Protein 4QPL (pdb70)

Foldseek 3Di:
DVAADAAPQPRHRAFQWFQFPVGDIHHLLQVQLVVVVPFAPPPPRHHGDPCCLVPTHTPDPVVQVCVLQPPPFKFKWKDDDVFTATETPVVRVVVCVCVVVVHQWDWDDTSNFIWIQGNVQQWIAGPVDRPRIIGMDMGTSPDDGQGYSSDGD/DVVQVVLLVVLQVVCVVPPAPQKDKDADPPDSQKMKMWGQQDPPFLLHRFIWIKIWGDDPPPPVAAIQMFTPWDFQAQQADPRRHGNDVCNDPVPDNVDGPRNVVVVVSVCSRPPDLVRGPPVVLSVCVVPPVVVSSVVRNVSRVVTGD/DVPADAAPQVRHGAFQWFQFPVGDIHHLLQCQLCVVVPAAPPPPRHHGDPCCNLPTHTPDVVVQVVQLCPPVWKFKWKDDVPFIATETPVVGVVVVVCVVVPHQWDWDDTSNFIKIQGPVQQWIDGPPDDDDTIHMDMGTSPDDGQGYSSDGD/DCVVQVVQNVLLVVLQVVCCVPPPPQKDKDADPPDSQKMKMWGAQDPPFLLHRFIWIKIWGHDSNPPVAAIQIFTPWDFQAQQADPRRHGNDVCNHDVPDNVDGPRVVVVVVSVCSRPPDLVRGPPVVLSVCCVVPVVVSSVVRNVSRVVTGD

Structure (mmCIF, N/CA/C/O backbone):
data_4QPL
#
_entry.id   4QPL
#
_cell.length_a   133.665
_cell.length_b   61.688
_cell.length_c   94.346
_cell.angle_alpha   90.000
_cell.angle_beta   90.000
_cell.angle_gamma   90.000
#
_symmetry.space_group_name_H-M   'P 21 21 2'
#
loop_
_entity.id
_entity.type
_entity.pdbx_description
1 polymer 'E3 ubiquitin-protein ligase RNF146'
2 polymer 'Ubiquitin-conjugating enzyme E2 D1'
3 non-polymer "2'-O-(5-O-phosphono-alpha-D-ribofuranosyl)adenosine 5'-(dihydrogen phosphate)"
4 non-polymer 'ZINC ION'
5 water water
#
loop_
_atom_site.group_PDB
_atom_site.id
_atom_site.type_symbol
_atom_site.label_atom_id
_atom_site.label_alt_id
_atom_site.label_comp_id
_atom_site.label_asym_id
_atom_site.label_entity_id
_atom_site.label_seq_id
_atom_site.pdbx_PDB_ins_code
_atom_site.Cartn_x
_atom_site.Cartn_y
_atom_site.Cartn_z
_atom_site.occupancy
_atom_site.B_iso_or_equiv
_atom_site.auth_seq_id
_atom_site.auth_comp_id
_atom_site.auth_asym_id
_atom_site.auth_atom_id
_atom_site.pdbx_PDB_model_num
ATOM 1 N N . SER A 1 2 ? 42.012 38.738 24.655 1.00 66.36 30 SER A N 1
ATOM 2 C CA . SER A 1 2 ? 41.187 38.117 25.744 1.00 65.32 30 SER A CA 1
ATOM 3 C C . SER A 1 2 ? 41.846 38.201 27.132 1.00 66.60 30 SER A C 1
ATOM 4 O O . SER A 1 2 ? 42.952 37.694 27.327 1.00 62.25 30 SER A O 1
ATOM 7 N N . LEU A 1 3 ? 41.155 38.838 28.083 1.00 69.27 31 LEU A N 1
ATOM 8 C CA . LEU A 1 3 ? 41.587 38.889 29.490 1.00 69.09 31 LEU A CA 1
ATOM 9 C C . LEU A 1 3 ? 41.589 37.500 30.133 1.00 69.62 31 LEU A C 1
ATOM 10 O O . LEU A 1 3 ? 42.353 37.251 31.072 1.00 69.64 31 LEU A O 1
ATOM 15 N N . THR A 1 4 ? 40.729 36.606 29.638 1.00 64.38 32 THR A N 1
ATOM 16 C CA . THR A 1 4 ? 40.625 35.255 30.179 1.00 60.70 32 THR A CA 1
ATOM 17 C C . THR A 1 4 ? 41.572 34.313 29.435 1.00 56.48 32 THR A C 1
ATOM 18 O O . THR A 1 4 ? 41.997 34.604 28.320 1.00 56.35 32 THR A O 1
ATOM 22 N N . VAL A 1 5 ? 41.900 33.192 30.064 1.00 49.32 33 VAL A N 1
ATOM 23 C CA . VAL A 1 5 ? 42.733 32.157 29.436 1.00 50.20 33 VAL A CA 1
ATOM 24 C C . VAL A 1 5 ? 41.888 31.399 28.399 1.00 47.62 33 VAL A C 1
ATOM 25 O O . VAL A 1 5 ? 40.742 31.038 28.688 1.00 44.33 33 VAL A O 1
ATOM 29 N N . PRO A 1 6 ? 42.435 31.168 27.190 1.00 48.30 34 PRO A N 1
ATOM 30 C CA . PRO A 1 6 ? 41.626 30.526 26.150 1.00 50.63 34 PRO A CA 1
ATOM 31 C C . PRO A 1 6 ? 41.196 29.107 26.520 1.00 47.16 34 PRO A C 1
ATOM 32 O O . PRO A 1 6 ? 41.869 28.422 27.300 1.00 38.53 34 PRO A O 1
ATOM 36 N N . GLU A 1 7 ? 40.063 28.699 25.966 1.00 43.35 35 GLU A N 1
ATOM 37 C CA . GLU A 1 7 ? 39.530 27.366 26.188 1.00 41.23 35 GLU A CA 1
ATOM 38 C C . GLU A 1 7 ? 40.187 26.430 25.189 1.00 35.66 35 GLU A C 1
ATOM 39 O O . GLU A 1 7 ? 40.408 26.807 24.039 1.00 35.03 35 GLU A O 1
ATOM 45 N N . CYS A 1 8 ? 40.493 25.216 25.632 1.00 31.28 36 CYS A N 1
ATOM 46 C CA . CYS A 1 8 ? 41.101 24.190 24.782 1.00 30.62 36 CYS A CA 1
ATOM 47 C C . CYS A 1 8 ? 40.021 23.392 24.039 1.00 28.06 36 CYS A C 1
ATOM 48 O O . CYS A 1 8 ? 39.112 22.825 24.672 1.00 29.62 36 CYS A O 1
ATOM 51 N N . ALA A 1 9 ? 40.141 23.303 22.715 1.00 27.08 37 ALA A N 1
ATOM 52 C CA . ALA A 1 9 ? 39.133 22.601 21.898 1.00 27.21 37 ALA A CA 1
ATOM 53 C C . ALA A 1 9 ? 39.230 21.072 22.002 1.00 26.12 37 ALA A C 1
ATOM 54 O O . ALA A 1 9 ? 38.327 20.372 21.553 1.00 27.31 37 ALA A O 1
ATOM 56 N N . ILE A 1 10 ? 40.311 20.555 22.572 1.00 24.93 38 ILE A N 1
ATOM 57 C CA . ILE A 1 10 ? 40.413 19.121 22.807 1.00 25.15 38 ILE A CA 1
ATOM 58 C C . ILE A 1 10 ? 39.619 18.717 24.054 1.00 26.16 38 ILE A C 1
ATOM 59 O O . ILE A 1 10 ? 38.672 17.921 23.955 1.00 26.65 38 ILE A O 1
ATOM 64 N N . CYS A 1 11 ? 39.978 19.262 25.222 1.00 27.58 39 CYS A N 1
ATOM 65 C CA . CYS A 1 11 ? 39.369 18.818 26.486 1.00 28.76 39 CYS A CA 1
ATOM 66 C C . CYS A 1 11 ? 38.144 19.647 26.909 1.00 28.00 39 CYS A C 1
ATOM 67 O O . CYS A 1 11 ? 37.431 19.258 27.808 1.00 30.28 39 CYS A O 1
ATOM 70 N N . LEU A 1 12 ? 37.928 20.790 26.261 1.00 27.97 40 LEU A N 1
ATOM 71 C CA . LEU A 1 12 ? 36.850 21.742 26.550 1.00 29.63 40 LEU A CA 1
ATOM 72 C C . LEU A 1 12 ? 37.004 22.480 27.880 1.00 31.48 40 LEU A C 1
ATOM 73 O O . LEU A 1 12 ? 36.048 23.079 28.368 1.00 33.89 40 LEU A O 1
ATOM 78 N N . GLN A 1 13 ? 38.200 22.471 28.449 1.00 32.13 41 GLN A N 1
ATOM 79 C CA . GLN A 1 13 ? 38.454 23.201 29.685 1.00 34.45 41 GLN A CA 1
ATOM 80 C C . GLN A 1 13 ? 39.301 24.426 29.371 1.00 35.28 41 GLN A C 1
ATOM 81 O O . GLN A 1 13 ? 39.792 24.599 28.250 1.00 33.64 41 GLN A O 1
ATOM 87 N N . THR A 1 14 ? 39.449 25.295 30.362 1.00 35.45 42 THR A N 1
ATOM 88 C CA . THR A 1 14 ? 40.415 26.375 30.272 1.00 37.65 42 THR A CA 1
ATOM 89 C C . THR A 1 14 ? 41.797 25.751 30.052 1.00 33.82 42 THR A C 1
ATOM 90 O O . THR A 1 14 ? 42.142 24.759 30.705 1.00 31.60 42 THR A O 1
ATOM 94 N N . CYS A 1 15 ? 42.558 26.275 29.087 1.00 32.35 43 CYS A N 1
ATOM 95 C CA . CYS A 1 15 ? 43.886 25.737 28.799 1.00 32.05 43 CYS A CA 1
ATOM 96 C C . CYS A 1 15 ? 44.788 25.788 30.027 1.00 32.08 43 CYS A C 1
ATOM 97 O O . CYS A 1 15 ? 44.814 26.789 30.743 1.00 32.13 43 CYS A O 1
ATOM 100 N N . VAL A 1 16 ? 45.501 24.698 30.272 1.00 30.20 44 VAL A N 1
ATOM 101 C CA . VAL A 1 16 ? 46.570 24.668 31.271 1.00 34.39 44 VAL A CA 1
ATOM 102 C C . VAL A 1 16 ? 47.873 24.510 30.511 1.00 33.35 44 VAL A C 1
ATOM 103 O O . VAL A 1 16 ? 48.006 23.582 29.698 1.00 32.10 44 VAL A O 1
ATOM 107 N N . HIS A 1 17 ? 48.819 25.415 30.782 1.00 32.40 45 HIS A N 1
ATOM 108 C CA . HIS A 1 17 ? 50.058 25.552 30.002 1.00 35.40 45 HIS A CA 1
ATOM 109 C C . HIS A 1 17 ? 49.728 25.575 28.529 1.00 32.64 45 HIS A C 1
ATOM 110 O O . HIS A 1 17 ? 50.090 24.650 27.794 1.00 33.08 45 HIS A O 1
ATOM 117 N N . PRO A 1 18 ? 48.983 26.612 28.109 1.00 32.50 46 PRO A N 1
ATOM 118 C CA . PRO A 1 18 ? 48.587 26.717 26.723 1.00 32.36 46 PRO A CA 1
ATOM 119 C C . PRO A 1 18 ? 49.804 26.861 25.832 1.00 34.79 46 PRO A C 1
ATOM 120 O O . PRO A 1 18 ? 50.700 27.681 26.109 1.00 35.80 46 PRO A O 1
ATOM 124 N N . VAL A 1 19 ? 49.814 26.094 24.754 1.00 33.07 47 VAL A N 1
ATOM 125 C CA . VAL A 1 19 ? 50.857 26.186 23.755 1.00 34.96 47 VAL A CA 1
ATOM 126 C C . VAL A 1 19 ? 50.247 26.559 22.420 1.00 35.82 47 VAL A C 1
ATOM 127 O O . VAL A 1 19 ? 49.091 26.227 22.129 1.00 35.20 47 VAL A O 1
ATOM 131 N N . SER A 1 20 ? 51.029 27.288 21.633 1.00 38.84 48 SER A N 1
ATOM 132 C CA . SER A 1 20 ? 50.588 27.829 20.369 1.00 38.88 48 SER A CA 1
ATOM 133 C C . SER A 1 20 ? 51.273 27.057 19.247 1.00 37.54 48 SER A C 1
ATOM 134 O O . SER A 1 20 ? 52.485 26.917 19.237 1.00 38.38 48 SER A O 1
ATOM 137 N N . LEU A 1 21 ? 50.478 26.486 18.346 1.00 38.64 49 LEU A N 1
ATOM 138 C CA . LEU A 1 21 ? 51.016 25.771 17.195 1.00 38.61 49 LEU A CA 1
ATOM 139 C C . LEU A 1 21 ? 51.373 26.802 16.128 1.00 41.11 49 LEU A C 1
ATOM 140 O O . LEU A 1 21 ? 50.940 27.952 16.232 1.00 39.28 49 LEU A O 1
ATOM 145 N N . PRO A 1 22 ? 52.149 26.405 15.095 1.00 43.17 50 PRO A N 1
ATOM 146 C CA . PRO A 1 22 ? 52.475 27.320 13.986 1.00 44.43 50 PRO A CA 1
ATOM 147 C C . PRO A 1 22 ? 51.246 27.936 13.312 1.00 43.10 50 PRO A C 1
ATOM 148 O O . PRO A 1 22 ? 51.282 29.092 12.883 1.00 41.70 50 PRO A O 1
ATOM 152 N N . CYS A 1 23 ? 50.170 27.164 13.227 1.00 37.35 51 CYS A N 1
ATOM 153 C CA . CYS A 1 23 ? 48.896 27.648 12.697 1.00 38.38 51 CYS A CA 1
ATOM 154 C C . CYS A 1 23 ? 48.169 28.607 13.649 1.00 38.95 51 CYS A C 1
ATOM 155 O O . CYS A 1 23 ? 47.125 29.169 13.281 1.00 37.66 51 CYS A O 1
ATOM 158 N N . LYS A 1 24 ? 48.695 28.726 14.873 1.00 39.02 52 LYS A N 1
ATOM 159 C CA . LYS A 1 24 ? 48.261 29.683 15.896 1.00 41.99 52 LYS A CA 1
ATOM 160 C C . LYS A 1 24 ? 47.054 29.224 16.703 1.00 37.94 52 LYS A C 1
ATOM 161 O O . LYS A 1 24 ? 46.487 29.990 17.496 1.00 37.92 52 LYS A O 1
ATOM 167 N N . HIS A 1 25 ? 46.678 27.963 16.547 1.00 34.15 53 HIS A N 1
ATOM 168 C CA . HIS A 1 25 ? 45.716 27.385 17.446 1.00 32.77 53 HIS A CA 1
ATOM 169 C C . HIS A 1 25 ? 46.380 27.070 18.756 1.00 30.45 53 HIS A C 1
ATOM 170 O O . HIS A 1 25 ? 47.569 26.764 18.800 1.00 29.52 53 HIS A O 1
ATOM 177 N N . VAL A 1 26 ? 45.595 27.177 19.822 1.00 30.27 54 VAL A N 1
ATOM 178 C CA . VAL A 1 26 ? 46.103 27.007 21.166 1.00 30.43 54 VAL A CA 1
ATOM 179 C C . VAL A 1 26 ? 45.423 25.815 21.848 1.00 29.71 54 VAL A C 1
ATOM 180 O O . VAL A 1 26 ? 44.194 25.654 21.767 1.00 31.84 54 VAL A O 1
ATOM 184 N N . PHE A 1 27 ? 46.220 25.005 22.532 1.00 28.37 55 PHE A N 1
ATOM 185 C CA . PHE A 1 27 ? 45.703 23.877 23.335 1.00 28.34 55 PHE A CA 1
ATOM 186 C C . PHE A 1 27 ? 46.511 23.716 24.619 1.00 27.81 55 PHE A C 1
ATOM 187 O O . PHE A 1 27 ? 47.638 24.193 24.696 1.00 27.69 55 PHE A O 1
ATOM 195 N N . CYS A 1 28 ? 45.977 22.987 25.604 1.00 27.43 56 CYS A N 1
ATOM 196 C CA . CYS A 1 28 ? 46.805 22.560 26.746 1.00 28.69 56 CYS A CA 1
ATOM 197 C C . CYS A 1 28 ? 48.045 21.827 26.186 1.00 27.52 56 CYS A C 1
ATOM 198 O O . CYS A 1 28 ? 47.951 21.093 25.176 1.00 27.92 56 CYS A O 1
ATOM 201 N N . TYR A 1 29 ? 49.199 22.022 26.812 1.00 26.80 57 TYR A N 1
ATOM 202 C CA . TYR A 1 29 ? 50.387 21.256 26.449 1.00 26.70 57 TYR A CA 1
ATOM 203 C C . TYR A 1 29 ? 50.113 19.731 26.543 1.00 25.51 57 TYR A C 1
ATOM 204 O O . TYR A 1 29 ? 50.470 18.969 25.643 1.00 25.49 57 TYR A O 1
ATOM 213 N N . LEU A 1 30 ? 49.505 19.303 27.641 1.00 24.97 58 LEU A N 1
ATOM 214 C CA . LEU A 1 30 ? 49.280 17.867 27.880 1.00 25.86 58 LEU A CA 1
ATOM 215 C C . LEU A 1 30 ? 48.213 17.239 26.973 1.00 24.50 58 LEU A C 1
ATOM 216 O O . LEU A 1 30 ? 48.223 16.031 26.753 1.00 26.86 58 LEU A O 1
ATOM 221 N N . CYS A 1 31 ? 47.269 18.041 26.485 1.00 24.80 59 CYS A N 1
ATOM 222 C CA . CYS A 1 31 ? 46.327 17.580 25.469 1.00 24.63 59 CYS A CA 1
ATOM 223 C C . CYS A 1 31 ? 47.037 17.394 24.114 1.00 24.74 59 CYS A C 1
ATOM 224 O O . CYS A 1 31 ? 46.809 16.416 23.426 1.00 25.44 59 CYS A O 1
ATOM 227 N N . VAL A 1 32 ? 47.924 18.309 23.760 1.00 24.53 60 VAL A N 1
ATOM 228 C CA . VAL A 1 32 ? 48.780 18.126 22.580 1.00 27.38 60 VAL A CA 1
ATOM 229 C C . VAL A 1 32 ? 49.666 16.874 22.719 1.00 27.20 60 VAL A C 1
ATOM 230 O O . VAL A 1 32 ? 49.760 16.081 21.804 1.00 27.63 60 VAL A O 1
ATOM 234 N N . LYS A 1 33 ? 50.281 16.691 23.882 1.00 27.87 61 LYS A N 1
ATOM 235 C CA . LYS A 1 33 ? 51.104 15.515 24.135 1.00 27.72 61 LYS A CA 1
ATOM 236 C C . LYS A 1 33 ? 50.298 14.209 24.044 1.00 27.97 61 LYS A C 1
ATOM 237 O O . LYS A 1 33 ? 50.750 13.219 23.463 1.00 28.99 61 LYS A O 1
ATOM 243 N N . GLY A 1 34 ? 49.112 14.202 24.632 1.00 27.31 62 GLY A N 1
ATOM 244 C CA . GLY A 1 34 ? 48.244 13.050 24.573 1.00 28.93 62 GLY A CA 1
ATOM 245 C C . GLY A 1 34 ? 47.782 12.714 23.172 1.00 30.12 62 GLY A C 1
ATOM 246 O O . GLY A 1 34 ? 47.703 11.533 22.807 1.00 31.38 62 GLY A O 1
ATOM 247 N N . ALA A 1 35 ? 47.475 13.740 22.382 1.00 29.52 63 ALA A N 1
ATOM 248 C CA . ALA A 1 35 ? 47.091 13.523 20.984 1.00 32.38 63 ALA A CA 1
ATOM 249 C C . ALA A 1 35 ? 48.270 13.075 20.093 1.00 33.92 63 ALA A C 1
ATOM 250 O O . ALA A 1 35 ? 48.059 12.523 19.010 1.00 36.58 63 ALA A O 1
ATOM 252 N N . SER A 1 36 ? 49.496 13.331 20.538 1.00 33.16 64 SER A N 1
ATOM 253 C CA . SER A 1 36 ? 50.676 12.931 19.787 1.00 34.70 64 SER A CA 1
ATOM 254 C C . SER A 1 36 ? 50.838 11.419 19.766 1.00 37.59 64 SER A C 1
ATOM 255 O O . SER A 1 36 ? 51.402 10.892 18.822 1.00 37.55 64 SER A O 1
ATOM 258 N N . TRP A 1 37 ? 50.342 10.722 20.784 1.00 38.08 65 TRP A N 1
ATOM 259 C CA . TRP A 1 37 ? 50.454 9.265 20.804 1.00 45.45 65 TRP A CA 1
ATOM 260 C C . TRP A 1 37 ? 49.670 8.679 19.630 1.00 45.70 65 TRP A C 1
ATOM 261 O O . TRP A 1 37 ? 50.036 7.645 19.102 1.00 46.30 65 TRP A O 1
ATOM 272 N N . LEU A 1 38 ? 48.606 9.364 19.213 1.00 45.65 66 LEU A N 1
ATOM 273 C CA . LEU A 1 38 ? 47.785 8.928 18.086 1.00 47.03 66 LEU A CA 1
ATOM 274 C C . LEU A 1 38 ? 48.251 9.518 16.760 1.00 46.27 66 LEU A C 1
ATOM 275 O O . LEU A 1 38 ? 47.664 9.231 15.722 1.00 48.90 66 LEU A O 1
ATOM 280 N N . GLY A 1 39 ? 49.281 10.359 16.793 1.00 45.01 67 GLY A N 1
ATOM 281 C CA . GLY A 1 39 ? 49.895 10.887 15.574 1.00 44.98 67 GLY A CA 1
ATOM 282 C C . GLY A 1 39 ? 49.100 12.016 14.952 1.00 42.97 67 GLY A C 1
ATOM 283 O O . GLY A 1 39 ? 49.120 12.194 13.746 1.00 41.16 67 GLY A O 1
ATOM 284 N N . LYS A 1 40 ? 48.411 12.788 15.782 1.00 39.52 68 LYS A N 1
ATOM 285 C CA . LYS A 1 40 ? 47.464 13.779 15.295 1.00 40.63 68 LYS A CA 1
ATOM 286 C C . LYS A 1 40 ? 48.160 15.057 14.837 1.00 39.26 68 LYS A C 1
ATOM 287 O O . LYS A 1 40 ? 49.262 15.405 15.269 1.00 36.49 68 LYS A O 1
ATOM 293 N N . ARG A 1 41 ? 47.480 15.741 13.941 1.00 36.53 69 ARG A N 1
ATOM 294 C CA . ARG A 1 41 ? 47.868 17.060 13.498 1.00 36.02 69 ARG A CA 1
ATOM 295 C C . ARG A 1 41 ? 47.054 18.018 14.353 1.00 31.36 69 ARG A C 1
ATOM 296 O O . ARG A 1 41 ? 46.415 17.589 15.325 1.00 30.18 69 ARG A O 1
ATOM 304 N N . CYS A 1 42 ? 47.044 19.300 14.011 1.00 31.10 70 CYS A N 1
ATOM 305 C CA . CYS A 1 42 ? 46.217 20.241 14.739 1.00 29.49 70 CYS A CA 1
ATOM 306 C C . CYS A 1 42 ? 44.769 19.776 14.721 1.00 29.83 70 CYS A C 1
ATOM 307 O O . CYS A 1 42 ? 44.189 19.528 13.655 1.00 31.89 70 CYS A O 1
ATOM 310 N N . ALA A 1 43 ? 44.184 19.648 15.910 1.00 27.86 71 ALA A N 1
ATOM 311 C CA . ALA A 1 43 ? 42.807 19.204 16.032 1.00 27.52 71 ALA A CA 1
ATOM 312 C C . ALA A 1 43 ? 41.826 20.144 15.322 1.00 27.75 71 ALA A C 1
ATOM 313 O O . ALA A 1 43 ? 40.798 19.706 14.833 1.00 27.12 71 ALA A O 1
ATOM 315 N N . LEU A 1 44 ? 42.151 21.429 15.245 1.00 27.60 72 LEU A N 1
ATOM 316 C CA . LEU A 1 44 ? 41.253 22.411 14.624 1.00 29.09 72 LEU A CA 1
ATOM 317 C C . LEU A 1 44 ? 41.399 22.595 13.105 1.00 30.36 72 LEU A C 1
ATOM 318 O O . LEU A 1 44 ? 40.386 22.810 12.417 1.00 32.42 72 LEU A O 1
ATOM 323 N N . CYS A 1 45 ? 42.616 22.562 12.567 1.00 29.25 73 CYS A N 1
ATOM 324 C CA . CYS A 1 45 ? 42.800 22.856 11.135 1.00 31.95 73 CYS A CA 1
ATOM 325 C C . CYS A 1 45 ? 43.596 21.810 10.328 1.00 31.35 73 CYS A C 1
ATOM 326 O O . CYS A 1 45 ? 43.809 21.976 9.129 1.00 31.91 73 CYS A O 1
ATOM 329 N N . ARG A 1 46 ? 44.042 20.748 10.991 1.00 32.63 74 ARG A N 1
ATOM 330 C CA . ARG A 1 46 ? 44.776 19.630 10.369 1.00 32.14 74 ARG A CA 1
ATOM 331 C C . ARG A 1 46 ? 46.174 19.977 9.849 1.00 32.83 74 ARG A C 1
ATOM 332 O O . ARG A 1 46 ? 46.782 19.172 9.168 1.00 34.30 74 ARG A O 1
ATOM 340 N N . GLN A 1 47 ? 46.706 21.147 10.180 1.00 33.16 75 GLN A N 1
ATOM 341 C CA . GLN A 1 47 ? 48.058 21.492 9.752 1.00 35.03 75 GLN A CA 1
ATOM 342 C C . GLN A 1 47 ? 49.105 20.828 10.667 1.00 34.50 75 GLN A C 1
ATOM 343 O O . GLN A 1 47 ? 48.805 20.400 11.774 1.00 33.66 75 GLN A O 1
ATOM 349 N N . GLU A 1 48 ? 50.323 20.722 10.180 1.00 38.36 76 GLU A N 1
ATOM 350 C CA . GLU A 1 48 ? 51.311 19.897 10.844 1.00 43.08 76 GLU A CA 1
ATOM 351 C C . GLU A 1 48 ? 51.758 20.464 12.190 1.00 41.88 76 GLU A C 1
ATOM 352 O O . GLU A 1 48 ? 51.822 21.680 12.383 1.00 38.39 76 GLU A O 1
ATOM 358 N N . ILE A 1 49 ? 52.018 19.553 13.121 1.00 39.91 77 ILE A N 1
ATOM 359 C CA . ILE A 1 49 ? 52.676 19.895 14.377 1.00 40.71 77 ILE A CA 1
ATOM 360 C C . ILE A 1 49 ? 54.155 19.514 14.228 1.00 42.43 77 ILE A C 1
ATOM 361 O O . ILE A 1 49 ? 54.456 18.358 13.960 1.00 44.46 77 ILE A O 1
ATOM 366 N N . PRO A 1 50 ? 55.082 20.480 14.395 1.00 43.92 78 PRO A N 1
ATOM 367 C CA . PRO A 1 50 ? 56.512 20.154 14.282 1.00 46.95 78 PRO A CA 1
ATOM 368 C C . PRO A 1 50 ? 56.935 18.901 15.057 1.00 44.71 78 PRO A C 1
ATOM 369 O O . PRO A 1 50 ? 56.484 18.678 16.183 1.00 41.96 78 PRO A O 1
ATOM 373 N N . GLU A 1 51 ? 57.787 18.104 14.428 1.00 49.21 79 GLU A N 1
ATOM 374 C CA . GLU A 1 51 ? 58.382 16.896 15.011 1.00 55.60 79 GLU A CA 1
ATOM 375 C C . GLU A 1 51 ? 58.937 17.089 16.432 1.00 51.33 79 GLU A C 1
ATOM 376 O O . GLU A 1 51 ? 58.787 16.207 17.285 1.00 51.52 79 GLU A O 1
ATOM 382 N N . ASP A 1 52 ? 59.573 18.231 16.684 1.00 49.87 80 ASP A N 1
ATOM 383 C CA . ASP A 1 52 ? 60.212 18.494 17.985 1.00 51.22 80 ASP A CA 1
ATOM 384 C C . ASP A 1 52 ? 59.360 19.341 18.939 1.00 46.92 80 ASP A C 1
ATOM 385 O O . ASP A 1 52 ? 59.884 19.925 19.901 1.00 45.92 80 ASP A O 1
ATOM 390 N N . PHE A 1 53 ? 58.054 19.389 18.698 1.00 40.42 81 PHE A N 1
ATOM 391 C CA . PHE A 1 53 ? 57.198 20.332 19.409 1.00 40.72 81 PHE A CA 1
ATOM 392 C C . PHE A 1 53 ? 57.122 20.035 20.901 1.00 39.60 81 PHE A C 1
ATOM 393 O O . PHE A 1 53 ? 57.168 20.950 21.709 1.00 38.32 81 PHE A O 1
ATOM 401 N N . LEU A 1 54 ? 57.048 18.764 21.268 1.00 39.65 82 LEU A N 1
ATOM 402 C CA . LEU A 1 54 ? 56.933 18.414 22.685 1.00 43.31 82 LEU A CA 1
ATOM 403 C C . LEU A 1 54 ? 58.197 18.768 23.482 1.00 45.41 82 LEU A C 1
ATOM 404 O O . LEU A 1 54 ? 58.111 19.132 24.659 1.00 43.54 82 LEU A O 1
ATOM 409 N N . ASP A 1 55 ? 59.355 18.692 22.833 1.00 47.73 83 ASP A N 1
ATOM 410 C CA . ASP A 1 55 ? 60.615 19.062 23.460 1.00 52.40 83 ASP A CA 1
ATOM 411 C C . ASP A 1 55 ? 60.838 20.571 23.483 1.00 52.71 83 ASP A C 1
ATOM 412 O O . ASP A 1 55 ? 61.419 21.088 24.437 1.00 55.14 83 ASP A O 1
ATOM 417 N N . LYS A 1 56 ? 60.389 21.274 22.443 1.00 50.48 84 LYS A N 1
ATOM 418 C CA . LYS A 1 56 ? 60.518 22.734 22.380 1.00 50.99 84 LYS A CA 1
ATOM 419 C C . LYS A 1 56 ? 59.195 23.384 21.988 1.00 45.97 84 LYS A C 1
ATOM 420 O O . LYS A 1 56 ? 59.086 23.939 20.908 1.00 45.59 84 LYS A O 1
ATOM 426 N N . PRO A 1 57 ? 58.179 23.312 22.861 1.00 42.48 85 PRO A N 1
ATOM 427 C CA . PRO A 1 57 ? 56.885 23.920 22.537 1.00 40.70 85 PRO A CA 1
ATOM 428 C C . PRO A 1 57 ? 56.958 25.437 22.554 1.00 42.41 85 PRO A C 1
ATOM 429 O O . PRO A 1 57 ? 57.813 26.004 23.218 1.00 44.70 85 PRO A O 1
ATOM 433 N N . THR A 1 58 ? 56.083 26.084 21.806 1.00 41.19 86 THR A N 1
ATOM 434 C CA . THR A 1 58 ? 55.926 27.521 21.879 1.00 43.46 86 THR A CA 1
ATOM 435 C C . THR A 1 58 ? 54.823 27.798 22.891 1.00 42.81 86 THR A C 1
ATOM 436 O O . THR A 1 58 ? 53.658 27.489 22.636 1.00 39.23 86 THR A O 1
ATOM 440 N N . LEU A 1 59 ? 55.189 28.359 24.042 1.00 42.71 87 LEU A N 1
ATOM 441 C CA . LEU A 1 59 ? 54.222 28.627 25.107 1.00 43.86 87 LEU A CA 1
ATOM 442 C C . LEU A 1 59 ? 53.462 29.901 24.788 1.00 44.81 87 LEU A C 1
ATOM 443 O O . LEU A 1 59 ? 54.049 30.858 24.320 1.00 44.72 87 LEU A O 1
ATOM 448 N N . LEU A 1 60 ? 52.157 29.912 25.037 1.00 44.64 88 LEU A N 1
ATOM 449 C CA . LEU A 1 60 ? 51.361 31.109 24.819 1.00 48.76 88 LEU A CA 1
ATOM 450 C C . LEU A 1 60 ? 51.817 32.228 25.769 1.00 53.56 88 LEU A C 1
ATOM 451 O O . LEU A 1 60 ? 51.891 33.379 25.372 1.00 53.74 88 LEU A O 1
ATOM 456 N N . SER A 1 61 ? 52.120 31.872 27.018 1.00 55.37 89 SER A N 1
ATOM 457 C CA . SER A 1 61 ? 52.652 32.821 27.999 1.00 64.86 89 SER A CA 1
ATOM 458 C C . SER A 1 61 ? 53.752 32.156 28.847 1.00 61.57 89 SER A C 1
ATOM 459 O O . SER A 1 61 ? 53.459 31.513 29.866 1.00 55.66 89 SER A O 1
ATOM 462 N N . PRO A 1 62 ? 55.024 32.294 28.416 1.00 64.80 90 PRO A N 1
ATOM 463 C CA . PRO A 1 62 ? 56.157 31.705 29.155 1.00 68.79 90 PRO A CA 1
ATOM 464 C C . PRO A 1 62 ? 56.287 32.254 30.577 1.00 71.74 90 PRO A C 1
ATOM 465 O O . PRO A 1 62 ? 56.590 31.503 31.507 1.00 70.07 90 PRO A O 1
ATOM 469 N N . GLU A 1 63 ? 56.056 33.555 30.730 1.00 70.66 91 GLU A N 1
ATOM 470 C CA . GLU A 1 63 ? 55.996 34.198 32.044 1.00 78.31 91 GLU A CA 1
ATOM 471 C C . GLU A 1 63 ? 55.039 33.507 33.026 1.00 78.50 91 GLU A C 1
ATOM 472 O O . GLU A 1 63 ? 55.302 33.473 34.231 1.00 73.50 91 GLU A O 1
ATOM 478 N N . GLU A 1 64 ? 53.939 32.959 32.513 1.00 72.64 92 GLU A N 1
ATOM 479 C CA . GLU A 1 64 ? 52.937 32.301 33.357 1.00 80.18 92 GLU A CA 1
ATOM 480 C C . GLU A 1 64 ? 53.387 30.909 33.814 1.00 72.40 92 GLU A C 1
ATOM 481 O O . GLU A 1 64 ? 52.877 30.387 34.809 1.00 75.23 92 GLU A O 1
ATOM 487 N N . LEU A 1 65 ? 54.317 30.303 33.079 1.00 66.66 93 LEU A N 1
ATOM 488 C CA . LEU A 1 65 ? 54.948 29.060 33.515 1.00 63.01 93 LEU A CA 1
ATOM 489 C C . LEU A 1 65 ? 55.851 29.347 34.711 1.00 61.50 93 LEU A C 1
ATOM 490 O O . LEU A 1 65 ? 55.757 28.697 35.744 1.00 54.66 93 LEU A O 1
ATOM 495 N N . LYS A 1 66 ? 56.724 30.336 34.558 1.00 64.62 94 LYS A N 1
ATOM 496 C CA . LYS A 1 66 ? 57.576 30.787 35.651 1.00 66.60 94 LYS A CA 1
ATOM 497 C C . LYS A 1 66 ? 56.742 31.119 36.894 1.00 64.63 94 LYS A C 1
ATOM 498 O O . LYS A 1 66 ? 57.147 30.818 38.010 1.00 62.64 94 LYS A O 1
ATOM 504 N N . ALA A 1 67 ? 55.572 31.719 36.690 1.00 68.26 95 ALA A N 1
ATOM 505 C CA . ALA A 1 67 ? 54.654 32.040 37.790 1.00 71.28 95 ALA A CA 1
ATOM 506 C C . ALA A 1 67 ? 54.006 30.799 38.409 1.00 68.84 95 ALA A C 1
ATOM 507 O O . ALA A 1 67 ? 53.834 30.743 39.619 1.00 68.85 95 ALA A O 1
ATOM 509 N N . ALA A 1 68 ? 53.646 29.815 37.584 1.00 67.72 96 ALA A N 1
ATOM 510 C CA . ALA A 1 68 ? 53.126 28.525 38.073 1.00 66.55 96 ALA A CA 1
ATOM 511 C C . ALA A 1 68 ? 54.133 27.788 38.974 1.00 69.38 96 ALA A C 1
ATOM 512 O O . ALA A 1 68 ? 53.761 27.195 40.001 1.00 66.51 96 ALA A O 1
ATOM 514 N N . SER A 1 69 ? 55.407 27.843 38.589 1.00 66.74 97 SER A N 1
ATOM 515 C CA . SER A 1 69 ? 56.482 27.205 39.347 1.00 64.58 97 SER A CA 1
ATOM 516 C C . SER A 1 69 ? 56.876 27.991 40.607 1.00 75.53 97 SER A C 1
ATOM 517 O O . SER A 1 69 ? 57.842 27.623 41.277 1.00 69.02 97 SER A O 1
ATOM 520 N N . ARG A 1 70 ? 56.159 29.084 40.895 1.00 86.01 98 ARG A N 1
ATOM 521 C CA . ARG A 1 70 ? 56.247 29.787 42.181 1.00 88.53 98 ARG A CA 1
ATOM 522 C C . ARG A 1 70 ? 54.884 30.330 42.671 1.00 90.76 98 ARG A C 1
ATOM 523 O O . ARG A 1 70 ? 54.842 31.179 43.566 1.00 94.44 98 ARG A O 1
ATOM 531 N N . GLY A 1 71 ? 53.784 29.811 42.118 1.00 94.30 99 GLY A N 1
ATOM 532 C CA . GLY A 1 71 ? 52.485 30.507 42.138 1.00 101.38 99 GLY A CA 1
ATOM 533 C C . GLY A 1 71 ? 51.465 30.123 43.194 1.00 108.88 99 GLY A C 1
ATOM 534 O O . GLY A 1 71 ? 50.740 30.986 43.693 1.00 117.00 99 GLY A O 1
ATOM 535 N N . ASN A 1 72 ? 51.395 28.837 43.530 1.00 104.79 100 ASN A N 1
ATOM 536 C CA . ASN A 1 72 ? 50.415 28.341 44.518 1.00 106.08 100 ASN A CA 1
ATOM 537 C C . ASN A 1 72 ? 50.810 28.546 46.004 1.00 113.55 100 ASN A C 1
ATOM 538 O O . ASN A 1 72 ? 50.302 27.848 46.891 1.00 110.55 100 ASN A O 1
ATOM 543 N N . GLY A 1 73 ? 51.711 29.500 46.264 1.00 110.29 101 GLY A N 1
ATOM 544 C CA . GLY A 1 73 ? 51.981 29.994 47.617 1.00 104.00 101 GLY A CA 1
ATOM 545 C C . GLY A 1 73 ? 52.754 29.067 48.539 1.00 104.17 101 GLY A C 1
ATOM 546 O O . GLY A 1 73 ? 53.976 29.166 48.650 1.00 114.23 101 GLY A O 1
ATOM 547 N N . GLU A 1 74 ? 52.029 28.165 49.199 1.00 92.11 102 GLU A N 1
ATOM 548 C CA . GLU A 1 74 ? 52.565 27.358 50.297 1.00 87.98 102 GLU A CA 1
ATOM 549 C C . GLU A 1 74 ? 53.121 26.000 49.844 1.00 75.11 102 GLU A C 1
ATOM 550 O O . GLU A 1 74 ? 54.216 25.608 50.242 1.00 78.29 102 GLU A O 1
ATOM 556 N N . TYR A 1 75 ? 52.365 25.303 49.004 1.00 61.54 103 TYR A N 1
ATOM 557 C CA . TYR A 1 75 ? 52.610 23.891 48.691 1.00 58.98 103 TYR A CA 1
ATOM 558 C C . TYR A 1 75 ? 52.399 23.575 47.209 1.00 51.76 103 TYR A C 1
ATOM 559 O O . TYR A 1 75 ? 51.738 24.329 46.488 1.00 55.50 103 TYR A O 1
ATOM 568 N N . ALA A 1 76 ? 52.946 22.437 46.787 1.00 43.19 104 ALA A N 1
ATOM 569 C CA . ALA A 1 76 ? 52.810 21.930 45.424 1.00 36.38 104 ALA A CA 1
ATOM 570 C C . ALA A 1 76 ? 52.993 20.418 45.418 1.00 32.71 104 ALA A C 1
ATOM 571 O O . ALA A 1 76 ? 53.474 19.835 46.380 1.00 32.78 104 ALA A O 1
ATOM 573 N N . TRP A 1 77 ? 52.639 19.807 44.301 1.00 29.17 105 TRP A N 1
ATOM 574 C CA . TRP A 1 77 ? 52.760 18.371 44.096 1.00 28.80 105 TRP A CA 1
ATOM 575 C C . TRP A 1 77 ? 53.795 18.067 43.024 1.00 29.31 105 TRP A C 1
ATOM 576 O O . TRP A 1 77 ? 53.918 18.812 42.042 1.00 30.66 105 TRP A O 1
ATOM 587 N N . TYR A 1 78 ? 54.535 16.974 43.205 1.00 28.65 106 TYR A N 1
ATOM 588 C CA . TYR A 1 78 ? 55.667 16.642 42.342 1.00 28.54 106 TYR A CA 1
ATOM 589 C C . TYR A 1 78 ? 55.650 15.172 42.012 1.00 27.64 106 TYR A C 1
ATOM 590 O O . TYR A 1 78 ? 55.204 14.359 42.831 1.00 27.59 106 TYR A O 1
ATOM 599 N N . TYR A 1 79 ? 56.152 14.841 40.831 1.00 27.54 107 TYR A N 1
ATOM 600 C CA . TYR A 1 79 ? 56.324 13.452 40.415 1.00 29.19 107 TYR A CA 1
ATOM 601 C C . TYR A 1 79 ? 57.774 13.219 40.004 1.00 30.63 107 TYR A C 1
ATOM 602 O O . TYR A 1 79 ? 58.460 14.121 39.537 1.00 31.92 107 TYR A O 1
ATOM 611 N N . GLU A 1 80 ? 58.223 11.988 40.174 1.00 31.65 108 GLU A N 1
ATOM 612 C CA . GLU A 1 80 ? 59.615 11.621 40.015 1.00 34.59 108 GLU A CA 1
ATOM 613 C C . GLU A 1 80 ? 60.070 11.713 38.560 1.00 35.51 108 GLU A C 1
ATOM 614 O O . GLU A 1 80 ? 59.421 11.175 37.682 1.00 34.50 108 GLU A O 1
ATOM 620 N N . GLY A 1 81 ? 61.185 12.401 38.319 1.00 37.75 109 GLY A N 1
ATOM 621 C CA . GLY A 1 81 ? 61.864 12.376 37.013 1.00 40.31 109 GLY A CA 1
ATOM 622 C C . GLY A 1 81 ? 63.263 11.780 37.119 1.00 43.51 109 GLY A C 1
ATOM 623 O O . GLY A 1 81 ? 63.663 11.336 38.187 1.00 42.24 109 GLY A O 1
ATOM 624 N N . ARG A 1 82 ? 64.012 11.769 36.014 1.00 46.84 110 ARG A N 1
ATOM 625 C CA . ARG A 1 82 ? 65.403 11.305 36.047 1.00 53.13 110 ARG A CA 1
ATOM 626 C C . ARG A 1 82 ? 66.250 12.382 36.706 1.00 52.39 110 ARG A C 1
ATOM 627 O O . ARG A 1 82 ? 66.289 13.524 36.229 1.00 50.35 110 ARG A O 1
ATOM 635 N N . ASN A 1 83 ? 66.881 12.022 37.823 1.00 51.23 111 ASN A N 1
ATOM 636 C CA . ASN A 1 83 ? 67.704 12.938 38.599 1.00 54.14 111 ASN A CA 1
ATOM 637 C C . ASN A 1 83 ? 67.026 14.270 38.958 1.00 52.73 111 ASN A C 1
ATOM 638 O O . ASN A 1 83 ? 67.647 15.330 38.852 1.00 56.54 111 ASN A O 1
ATOM 643 N N . GLY A 1 84 ? 65.761 14.210 39.377 1.00 46.28 112 GLY A N 1
ATOM 644 C CA . GLY A 1 84 ? 65.035 15.393 39.855 1.00 43.64 112 GLY A CA 1
ATOM 645 C C . GLY A 1 84 ? 63.517 15.225 39.869 1.00 40.37 112 GLY A C 1
ATOM 646 O O . GLY A 1 84 ? 62.983 14.204 39.424 1.00 39.71 112 GLY A O 1
ATOM 647 N N . TRP A 1 85 ? 62.832 16.243 40.385 1.00 37.35 113 TRP A N 1
ATOM 648 C CA . TRP A 1 85 ? 61.386 16.259 40.471 1.00 35.02 113 TRP A CA 1
ATOM 649 C C . TRP A 1 85 ? 60.778 17.166 39.423 1.00 34.04 113 TRP A C 1
ATOM 650 O O . TRP A 1 85 ? 61.273 18.266 39.185 1.00 36.11 113 TRP A O 1
ATOM 661 N N . TRP A 1 86 ? 59.682 16.703 38.830 1.00 32.36 114 TRP A N 1
ATOM 662 C CA . TRP A 1 86 ? 58.798 17.527 38.012 1.00 31.54 114 TRP A CA 1
ATOM 663 C C . TRP A 1 86 ? 57.623 17.961 38.865 1.00 29.79 114 TRP A C 1
ATOM 664 O O . TRP A 1 86 ? 57.091 17.173 39.640 1.00 29.17 114 TRP A O 1
ATOM 675 N N . GLN A 1 87 ? 57.201 19.206 38.710 1.00 29.10 115 GLN A N 1
ATOM 676 C CA . GLN A 1 87 ? 55.981 19.667 39.329 1.00 28.89 115 GLN A CA 1
ATOM 677 C C . GLN A 1 87 ? 54.790 19.252 38.484 1.00 27.60 115 GLN A C 1
ATOM 678 O O . GLN A 1 87 ? 54.830 19.345 37.250 1.00 26.99 115 GLN A O 1
ATOM 684 N N . TYR A 1 88 ? 53.733 18.785 39.145 1.00 26.56 116 TYR A N 1
ATOM 685 C CA . TYR A 1 88 ? 52.464 18.534 38.471 1.00 25.15 116 TYR A CA 1
ATOM 686 C C . TYR A 1 88 ? 51.888 19.848 37.923 1.00 27.17 116 TYR A C 1
ATOM 687 O O . TYR A 1 88 ? 52.024 20.908 38.551 1.00 26.75 116 TYR A O 1
ATOM 696 N N . ASP A 1 89 ? 51.215 19.729 36.778 1.00 27.26 117 ASP A N 1
ATOM 697 C CA . ASP A 1 89 ? 50.371 20.788 36.225 1.00 30.01 117 ASP A CA 1
ATOM 698 C C . ASP A 1 89 ? 49.324 21.203 37.251 1.00 30.04 117 ASP A C 1
ATOM 699 O O . ASP A 1 89 ? 48.940 20.422 38.114 1.00 27.41 117 ASP A O 1
ATOM 704 N N . GLU A 1 90 ? 48.875 22.445 37.152 1.00 30.41 118 GLU A N 1
ATOM 705 C CA . GLU A 1 90 ? 48.033 23.037 38.178 1.00 34.45 118 GLU A CA 1
ATOM 706 C C . GLU A 1 90 ? 46.669 22.373 38.336 1.00 32.68 118 GLU A C 1
ATOM 707 O O . GLU A 1 90 ? 46.140 22.327 39.446 1.00 32.71 118 GLU A O 1
ATOM 713 N N . ARG A 1 91 ? 46.109 21.855 37.247 1.00 31.67 119 ARG A N 1
ATOM 714 C CA . ARG A 1 91 ? 44.805 21.200 37.292 1.00 32.00 119 ARG A CA 1
ATOM 715 C C . ARG A 1 91 ? 44.879 19.831 37.994 1.00 30.80 119 ARG A C 1
ATOM 716 O O . ARG A 1 91 ? 44.055 19.542 38.872 1.00 29.54 119 ARG A O 1
ATOM 724 N N . THR A 1 92 ? 45.860 19.012 37.629 1.00 28.40 120 THR A N 1
ATOM 725 C CA . THR A 1 92 ? 46.078 17.753 38.345 1.00 29.81 120 THR A CA 1
ATOM 726 C C . THR A 1 92 ? 46.447 18.028 39.820 1.00 30.09 120 THR A C 1
ATOM 727 O O . THR A 1 92 ? 45.983 17.324 40.712 1.00 29.69 120 THR A O 1
ATOM 731 N N . SER A 1 93 ? 47.257 19.054 40.077 1.00 30.49 121 SER A N 1
ATOM 732 C CA . SER A 1 93 ? 47.615 19.416 41.450 1.00 35.17 121 SER A CA 1
ATOM 733 C C . SER A 1 93 ? 46.390 19.713 42.320 1.00 34.59 121 SER A C 1
ATOM 734 O O . SER A 1 93 ? 46.368 19.332 43.490 1.00 33.78 121 SER A O 1
ATOM 737 N N . ARG A 1 94 ? 45.379 20.372 41.758 1.00 34.17 122 ARG A N 1
ATOM 738 C CA . ARG A 1 94 ? 44.150 20.650 42.511 1.00 34.99 122 ARG A CA 1
ATOM 739 C C . ARG A 1 94 ? 43.391 19.373 42.866 1.00 35.11 122 ARG A C 1
ATOM 740 O O . ARG A 1 94 ? 42.863 19.245 43.979 1.00 34.50 122 ARG A O 1
ATOM 748 N N . GLU A 1 95 ? 43.355 18.430 41.932 1.00 32.29 123 GLU A N 1
ATOM 749 C CA . GLU A 1 95 ? 42.751 17.133 42.181 1.00 35.36 123 GLU A CA 1
ATOM 750 C C . GLU A 1 95 ? 43.495 16.387 43.294 1.00 32.35 123 GLU A C 1
ATOM 751 O O . GLU A 1 95 ? 42.848 15.885 44.212 1.00 32.92 123 GLU A O 1
ATOM 757 N N . LEU A 1 96 ? 44.826 16.326 43.214 1.00 29.91 124 LEU A N 1
ATOM 758 C CA . LEU A 1 96 ? 45.640 15.681 44.258 1.00 29.62 124 LEU A CA 1
ATOM 759 C C . LEU A 1 96 ? 45.419 16.321 45.623 1.00 30.82 124 LEU A C 1
ATOM 760 O O . LEU A 1 96 ? 45.235 15.630 46.627 1.00 29.62 124 LEU A O 1
ATOM 765 N N . GLU A 1 97 ? 45.438 17.646 45.663 1.00 30.34 125 GLU A N 1
ATOM 766 C CA . GLU A 1 97 ? 45.241 18.368 46.898 1.00 33.13 125 GLU A CA 1
ATOM 767 C C . GLU A 1 97 ? 43.856 18.084 47.483 1.00 33.77 125 GLU A C 1
ATOM 768 O O . GLU A 1 97 ? 43.731 17.925 48.699 1.00 34.87 125 GLU A O 1
ATOM 774 N N . ASP A 1 98 ? 42.839 18.029 46.622 1.00 34.65 126 ASP A N 1
ATOM 775 C CA . ASP A 1 98 ? 41.457 17.745 47.049 1.00 38.63 126 ASP A CA 1
ATOM 776 C C . ASP A 1 98 ? 41.365 16.367 47.706 1.00 36.59 126 ASP A C 1
ATOM 777 O O . ASP A 1 98 ? 40.803 16.220 48.795 1.00 40.61 126 ASP A O 1
ATOM 782 N N . ALA A 1 99 ? 41.922 15.374 47.027 1.00 33.81 127 ALA A N 1
ATOM 783 C CA . ALA A 1 99 ? 41.889 14.000 47.484 1.00 34.73 127 ALA A CA 1
ATOM 784 C C . ALA A 1 99 ? 42.649 13.864 48.786 1.00 34.37 127 ALA A C 1
ATOM 785 O O . ALA A 1 99 ? 42.152 13.277 49.736 1.00 34.97 127 ALA A O 1
ATOM 787 N N . PHE A 1 100 ? 43.859 14.411 48.817 1.00 32.50 128 PHE A N 1
ATOM 788 C CA . PHE A 1 100 ? 44.688 14.370 50.004 1.00 33.02 128 PHE A CA 1
ATOM 789 C C . PHE A 1 100 ? 44.005 15.006 51.217 1.00 34.44 128 PHE A C 1
ATOM 790 O O . PHE A 1 100 ? 43.976 14.417 52.302 1.00 34.17 128 PHE A O 1
ATOM 798 N N . SER A 1 101 ? 43.434 16.192 51.007 1.00 35.35 129 SER A N 1
ATOM 799 C CA . SER A 1 101 ? 42.812 16.961 52.059 1.00 38.55 129 SER A CA 1
ATOM 800 C C . SER A 1 101 ? 41.550 16.282 52.601 1.00 39.99 129 SER A C 1
ATOM 801 O O . SER A 1 101 ? 41.218 16.451 53.768 1.00 42.69 129 SER A O 1
ATOM 804 N N . LYS A 1 102 ? 40.886 15.492 51.765 1.00 39.22 130 LYS A N 1
ATOM 805 C CA . LYS A 1 102 ? 39.734 14.700 52.190 1.00 42.47 130 LYS A CA 1
ATOM 806 C C . LYS A 1 102 ? 40.104 13.322 52.778 1.00 42.32 130 LYS A C 1
ATOM 807 O O . LYS A 1 102 ? 39.230 12.604 53.228 1.00 45.18 130 LYS A O 1
ATOM 813 N N . GLY A 1 103 ? 41.382 12.956 52.770 1.00 39.76 131 GLY A N 1
ATOM 814 C CA . GLY A 1 103 ? 41.821 11.650 53.265 1.00 40.61 131 GLY A CA 1
ATOM 815 C C . GLY A 1 103 ? 41.548 10.469 52.336 1.00 40.85 131 GLY A C 1
ATOM 816 O O . GLY A 1 103 ? 41.502 9.326 52.782 1.00 41.30 131 GLY A O 1
ATOM 817 N N . LYS A 1 104 ? 41.391 10.721 51.042 1.00 39.64 132 LYS A N 1
ATOM 818 C CA . LYS A 1 104 ? 41.213 9.628 50.077 1.00 40.68 132 LYS A CA 1
ATOM 819 C C . LYS A 1 104 ? 42.479 8.798 49.939 1.00 39.61 132 LYS A C 1
ATOM 820 O O . LYS A 1 104 ? 43.583 9.337 49.904 1.00 37.59 132 LYS A O 1
ATOM 826 N N . LYS A 1 105 ? 42.330 7.481 49.856 1.00 41.00 133 LYS A N 1
ATOM 827 C CA . LYS A 1 105 ? 43.492 6.606 49.703 1.00 41.36 133 LYS A CA 1
ATOM 828 C C . LYS A 1 105 ? 44.101 6.732 48.295 1.00 39.41 133 LYS A C 1
ATOM 829 O O . LYS A 1 105 ? 45.287 6.528 48.117 1.00 38.08 133 LYS A O 1
ATOM 835 N N . ASN A 1 106 ? 43.279 7.068 47.310 1.00 39.88 134 ASN A N 1
ATOM 836 C CA . ASN A 1 106 ? 43.752 7.266 45.945 1.00 39.92 134 ASN A CA 1
ATOM 837 C C . ASN A 1 106 ? 42.760 8.056 45.123 1.00 39.26 134 ASN A C 1
ATOM 838 O O . ASN A 1 106 ? 41.659 8.351 45.585 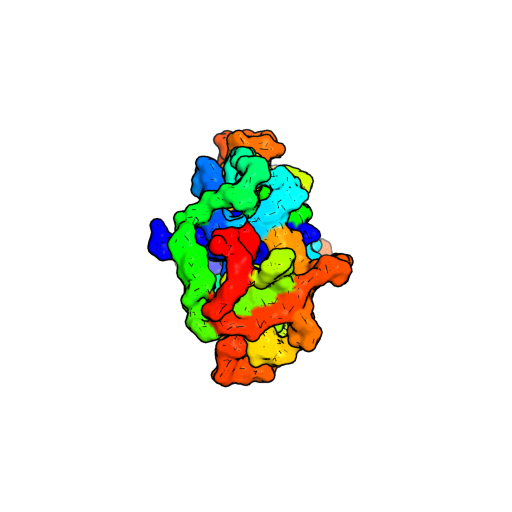1.00 41.68 134 ASN A O 1
ATOM 843 N N . THR A 1 107 ? 43.170 8.409 43.911 1.00 36.27 135 THR A N 1
ATOM 844 C CA . THR A 1 107 ? 42.312 9.089 42.960 1.00 37.69 135 THR A CA 1
ATOM 845 C C . THR A 1 107 ? 42.896 8.873 41.566 1.00 36.91 135 THR A C 1
ATOM 846 O O . THR A 1 107 ? 44.060 8.510 41.424 1.00 38.37 135 THR A O 1
ATOM 850 N N . GLU A 1 108 ? 42.092 9.098 40.539 1.00 38.05 136 GLU A N 1
ATOM 851 C CA . GLU A 1 108 ? 42.528 8.891 39.162 1.00 37.11 136 GLU A CA 1
ATOM 852 C C . GLU A 1 108 ? 42.683 10.228 38.480 1.00 37.68 136 GLU A C 1
ATOM 853 O O . GLU A 1 108 ? 41.969 11.165 38.803 1.00 42.73 136 GLU A O 1
ATOM 859 N N . MET A 1 109 ? 43.635 10.317 37.559 1.00 34.42 137 MET A N 1
ATOM 860 C CA . MET A 1 109 ? 43.938 11.566 36.867 1.00 35.26 137 MET A CA 1
ATOM 861 C C . MET A 1 109 ? 44.159 11.240 35.382 1.00 34.05 137 MET A C 1
ATOM 862 O O . MET A 1 109 ? 44.780 10.225 35.051 1.00 32.04 137 MET A O 1
ATOM 867 N N . LEU A 1 110 ? 43.650 12.093 34.502 1.00 32.33 138 LEU A N 1
ATOM 868 C CA . LEU A 1 110 ? 43.936 11.990 33.075 1.00 32.37 138 LEU A CA 1
ATOM 869 C C . LEU A 1 110 ? 45.192 12.787 32.813 1.00 30.95 138 LEU A C 1
ATOM 870 O O . LEU A 1 110 ? 45.231 13.985 33.050 1.00 30.72 138 LEU A O 1
ATOM 875 N N . ILE A 1 111 ? 46.219 12.127 32.315 1.00 30.51 139 ILE A N 1
ATOM 876 C CA . ILE A 1 111 ? 47.467 12.826 32.027 1.00 31.40 139 ILE A CA 1
ATOM 877 C C . ILE A 1 111 ? 47.984 12.393 30.663 1.00 30.43 139 ILE A C 1
ATOM 878 O O . ILE A 1 111 ? 48.302 11.210 30.439 1.00 30.81 139 ILE A O 1
ATOM 883 N N . ALA A 1 112 ? 48.043 13.368 29.761 1.00 33.02 140 ALA A N 1
ATOM 884 C CA . ALA A 1 112 ? 48.503 13.178 28.381 1.00 34.14 140 ALA A CA 1
ATOM 885 C C . ALA A 1 112 ? 47.958 11.910 27.750 1.00 36.72 140 ALA A C 1
ATOM 886 O O . ALA A 1 112 ? 48.712 11.032 27.343 1.00 43.49 140 ALA A O 1
ATOM 888 N N . GLY A 1 113 ? 46.633 11.801 27.700 1.00 37.85 141 GLY A N 1
ATOM 889 C CA . GLY A 1 113 ? 45.992 10.698 26.987 1.00 40.05 141 GLY A CA 1
ATOM 890 C C . GLY A 1 113 ? 45.858 9.361 27.702 1.00 36.74 141 GLY A C 1
ATOM 891 O O . GLY A 1 113 ? 45.268 8.432 27.142 1.00 40.27 141 GLY A O 1
ATOM 892 N N . PHE A 1 114 ? 46.379 9.244 28.924 1.00 34.14 142 PHE A N 1
ATOM 893 C CA . PHE A 1 114 ? 46.156 8.031 29.719 1.00 34.94 142 PHE A CA 1
ATOM 894 C C . 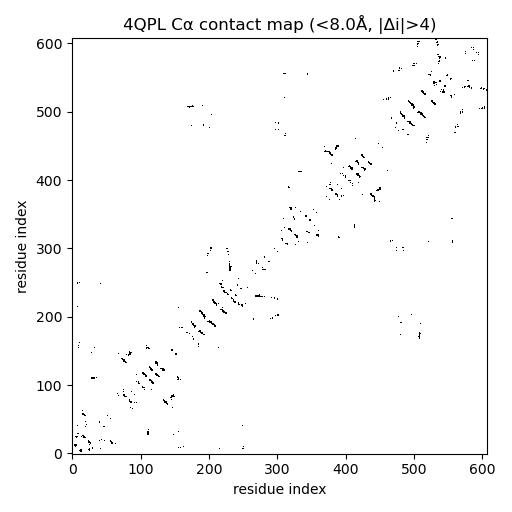PHE A 1 114 ? 45.699 8.305 31.143 1.00 32.31 142 PHE A C 1
ATOM 895 O O . PHE A 1 114 ? 46.016 9.339 31.716 1.00 31.71 142 PHE A O 1
ATOM 903 N N . LEU A 1 115 ? 44.959 7.351 31.699 1.00 34.56 143 LEU A N 1
ATOM 904 C CA . LEU A 1 115 ? 44.505 7.420 33.085 1.00 35.82 143 LEU A CA 1
ATOM 905 C C . LEU A 1 115 ? 45.586 6.900 33.992 1.00 34.87 143 LEU A C 1
ATOM 906 O O . LEU A 1 115 ? 46.114 5.814 33.764 1.00 37.89 143 LEU A O 1
ATOM 911 N N . TYR A 1 116 ? 45.891 7.680 35.027 1.00 32.09 144 TYR A N 1
ATOM 912 C CA . TYR A 1 116 ? 46.854 7.332 36.062 1.00 33.05 144 TYR A CA 1
ATOM 913 C C . TYR A 1 116 ? 46.118 7.179 37.390 1.00 33.52 144 TYR A C 1
ATOM 914 O O . TYR A 1 116 ? 45.115 7.834 37.620 1.00 34.56 144 TYR A O 1
ATOM 923 N N . VAL A 1 117 ? 46.588 6.274 38.230 1.00 34.11 145 VAL A N 1
ATOM 924 C CA . VAL A 1 117 ? 46.163 6.211 39.612 1.00 35.28 145 VAL A CA 1
ATOM 925 C C . VAL A 1 117 ? 47.217 6.988 40.410 1.00 33.49 145 VAL A C 1
ATOM 926 O O . VAL A 1 117 ? 48.422 6.826 40.199 1.00 34.16 145 VAL A O 1
ATOM 930 N N . ALA A 1 118 ? 46.765 7.873 41.286 1.00 32.33 146 ALA A N 1
ATOM 931 C CA . ALA A 1 118 ? 47.630 8.450 42.303 1.00 31.49 146 ALA A CA 1
ATOM 932 C C . ALA A 1 118 ? 47.325 7.696 43.584 1.00 32.57 146 ALA A C 1
ATOM 933 O O . ALA A 1 118 ? 46.208 7.765 44.097 1.00 33.19 146 ALA A O 1
ATOM 935 N N . ASP A 1 119 ? 48.313 6.954 44.075 1.00 33.97 147 ASP A N 1
ATOM 936 C CA . ASP A 1 119 ? 48.174 6.133 45.269 1.00 36.86 147 ASP A CA 1
ATOM 937 C C . ASP A 1 119 ? 48.728 6.972 46.409 1.00 35.14 147 ASP A C 1
ATOM 938 O O . ASP A 1 119 ? 49.935 7.052 46.595 1.00 33.16 147 ASP A O 1
ATOM 943 N N . LEU A 1 120 ? 47.822 7.588 47.158 1.00 36.06 148 LEU A N 1
ATOM 944 C CA . LEU A 1 120 ? 48.189 8.527 48.208 1.00 37.66 148 LEU A CA 1
ATOM 945 C C . LEU A 1 120 ? 48.633 7.865 49.522 1.00 41.89 148 LEU A C 1
ATOM 946 O O . LEU A 1 120 ? 49.182 8.533 50.398 1.00 41.12 148 LEU A O 1
ATOM 951 N N . GLU A 1 121 ? 48.421 6.559 49.661 1.00 44.29 149 GLU A N 1
ATOM 952 C CA . GLU A 1 121 ? 48.936 5.839 50.821 1.00 46.36 149 GLU A CA 1
ATOM 953 C C . GLU A 1 121 ? 50.429 5.601 50.675 1.00 48.68 149 GLU A C 1
ATOM 954 O O . GLU A 1 121 ? 51.196 5.824 51.622 1.00 50.13 149 GLU A O 1
ATOM 960 N N . ASN A 1 122 ? 50.826 5.125 49.495 1.00 44.22 150 ASN A N 1
ATOM 961 C CA . ASN A 1 122 ? 52.224 4.807 49.185 1.00 44.49 150 ASN A CA 1
ATOM 962 C C . ASN A 1 122 ? 52.951 5.893 48.405 1.00 41.37 150 ASN A C 1
ATOM 963 O O . ASN A 1 122 ? 54.129 5.739 48.095 1.00 44.39 150 ASN A O 1
ATOM 968 N N . MET A 1 123 ? 52.241 6.969 48.074 1.00 38.67 151 MET A N 1
ATOM 969 C CA . MET A 1 123 ? 52.813 8.116 47.353 1.00 36.53 151 MET A CA 1
ATOM 970 C C . MET A 1 123 ? 53.565 7.729 46.072 1.00 35.12 151 MET A C 1
ATOM 971 O O . MET A 1 123 ? 54.768 8.003 45.892 1.00 33.49 151 MET A O 1
ATOM 976 N N . VAL A 1 124 ? 52.816 7.104 45.192 1.00 35.04 152 VAL A N 1
ATOM 977 C CA . VAL A 1 124 ? 53.271 6.679 43.890 1.00 35.14 152 VAL A CA 1
ATOM 978 C C . VAL A 1 124 ? 52.145 6.875 42.873 1.00 34.37 152 VAL A C 1
ATOM 979 O O . VAL A 1 124 ? 51.005 6.798 43.228 1.00 35.01 152 VAL A O 1
ATOM 983 N N . GLN A 1 125 ? 52.483 7.178 41.630 1.00 32.45 153 GLN A N 1
ATOM 984 C CA . GLN A 1 125 ? 51.510 7.219 40.554 1.00 32.69 153 GLN A CA 1
ATOM 985 C C . GLN A 1 125 ? 51.882 6.184 39.533 1.00 33.81 153 GLN A C 1
ATOM 986 O O . GLN A 1 125 ? 53.034 5.952 39.308 1.00 34.25 153 GLN A O 1
ATOM 992 N N . TYR A 1 126 ? 50.891 5.623 38.873 1.00 34.24 154 TYR A N 1
ATOM 993 C CA . TYR A 1 126 ? 51.131 4.699 37.793 1.00 36.83 154 TYR A CA 1
ATOM 994 C C . TYR A 1 126 ? 49.980 4.624 36.796 1.00 36.71 154 TYR A C 1
ATOM 995 O O . TYR A 1 126 ? 48.869 4.900 37.121 1.00 33.72 154 TYR A O 1
ATOM 1004 N N . ARG A 1 127 ? 50.300 4.244 35.575 1.00 38.15 155 ARG A N 1
ATOM 1005 C CA . ARG A 1 127 ? 49.322 4.132 34.510 1.00 43.68 155 ARG A CA 1
ATOM 1006 C C . ARG A 1 127 ? 48.364 2.986 34.871 1.00 46.47 155 ARG A C 1
ATOM 1007 O O . ARG A 1 127 ? 48.781 1.882 35.200 1.00 46.63 155 ARG A O 1
ATOM 1015 N N . ARG A 1 128 ? 47.072 3.285 34.857 1.00 49.03 156 ARG A N 1
ATOM 1016 C CA . ARG A 1 128 ? 46.072 2.372 35.385 1.00 54.45 156 ARG A CA 1
ATOM 1017 C C . ARG A 1 128 ? 46.079 1.041 34.638 1.00 58.90 156 ARG A C 1
ATOM 1018 O O . ARG A 1 128 ? 45.859 -0.011 35.244 1.00 59.94 156 ARG A O 1
ATOM 1026 N N . ASN A 1 129 ? 46.339 1.096 33.332 1.00 63.16 157 ASN A N 1
ATOM 1027 C CA . ASN A 1 129 ? 46.388 -0.108 32.496 1.00 78.13 157 ASN A CA 1
ATOM 1028 C C . ASN A 1 129 ? 47.600 -1.006 32.794 1.00 79.45 157 ASN A C 1
ATOM 1029 O O . ASN A 1 129 ? 47.491 -2.231 32.755 1.00 89.18 157 ASN A O 1
ATOM 1034 N N . GLU A 1 130 ? 48.741 -0.387 33.096 1.00 80.25 158 GLU A N 1
ATOM 1035 C CA . GLU A 1 130 ? 49.988 -1.109 33.352 1.00 89.16 158 GLU A CA 1
ATOM 1036 C C . GLU A 1 130 ? 50.681 -0.529 34.580 1.00 87.31 158 GLU A C 1
ATOM 1037 O O . GLU A 1 130 ? 51.202 0.591 34.544 1.00 84.24 158 GLU A O 1
ATOM 1043 N N . HIS A 1 131 ? 50.711 -1.312 35.653 1.00 87.20 159 HIS A N 1
ATOM 1044 C CA . HIS A 1 131 ? 51.180 -0.839 36.957 1.00 89.84 159 HIS A CA 1
ATOM 1045 C C . HIS A 1 131 ? 52.700 -0.642 37.033 1.00 85.23 159 HIS A C 1
ATOM 1046 O O . HIS A 1 131 ? 53.194 -0.034 37.981 1.00 80.99 159 HIS A O 1
ATOM 1053 N N . GLY A 1 132 ? 53.429 -1.164 36.047 1.00 85.74 160 GLY A N 1
ATOM 1054 C CA . GLY A 1 132 ? 54.885 -1.024 35.978 1.00 82.17 160 GLY A CA 1
ATOM 1055 C C . GLY A 1 132 ? 55.408 0.385 35.741 1.00 71.32 160 GLY A C 1
ATOM 1056 O O . GLY A 1 132 ? 56.461 0.746 36.257 1.00 73.40 160 GLY A O 1
ATOM 1057 N N . ARG A 1 133 ? 54.701 1.175 34.941 1.00 65.33 161 ARG A N 1
ATOM 1058 C CA . ARG A 1 133 ? 55.049 2.588 34.767 1.00 65.93 161 ARG A CA 1
ATOM 1059 C C . ARG A 1 133 ? 54.809 3.340 36.080 1.00 56.66 161 ARG A C 1
ATOM 1060 O O . ARG A 1 133 ? 53.712 3.838 36.296 1.00 51.24 161 ARG A O 1
ATOM 1068 N N . ARG A 1 134 ? 55.819 3.411 36.946 1.00 55.77 162 ARG A N 1
ATOM 1069 C CA . ARG A 1 134 ? 55.663 3.989 38.294 1.00 53.43 162 ARG A CA 1
ATOM 1070 C C . ARG A 1 134 ? 56.571 5.176 38.533 1.00 50.37 162 ARG A C 1
ATOM 1071 O O . ARG A 1 134 ? 57.741 5.159 38.152 1.00 57.87 162 ARG A O 1
ATOM 1079 N N . ARG A 1 135 ? 56.016 6.200 39.166 1.00 40.75 163 ARG A N 1
ATOM 1080 C CA . ARG A 1 135 ? 56.770 7.372 39.590 1.00 38.09 163 ARG A CA 1
ATOM 1081 C C . ARG A 1 135 ? 56.374 7.738 41.028 1.00 36.29 163 ARG A C 1
ATOM 1082 O O . ARG A 1 135 ? 55.188 7.759 41.378 1.00 34.58 163 ARG A O 1
ATOM 1090 N N . LYS A 1 136 ? 57.375 8.006 41.857 1.00 36.28 164 LYS A N 1
ATOM 1091 C CA . LYS A 1 136 ? 57.125 8.488 43.204 1.00 37.37 164 LYS A CA 1
ATOM 1092 C C . LYS A 1 136 ? 56.509 9.876 43.116 1.00 33.33 164 LYS A C 1
ATOM 1093 O O . LYS A 1 136 ? 56.795 10.635 42.180 1.00 32.20 164 LYS A O 1
ATOM 1099 N N . ILE A 1 137 ? 55.636 10.189 44.062 1.00 31.86 165 ILE A N 1
ATOM 1100 C CA . ILE A 1 137 ? 55.104 11.534 44.171 1.00 31.55 165 ILE A CA 1
ATOM 1101 C C . ILE A 1 137 ? 55.341 12.053 45.574 1.00 31.23 165 ILE A C 1
ATOM 1102 O O . ILE A 1 137 ? 55.577 11.278 46.505 1.00 30.78 165 ILE A O 1
ATOM 1107 N N . LYS A 1 138 ? 55.312 13.375 45.704 1.00 29.22 166 LYS A N 1
ATOM 1108 C CA . LYS A 1 138 ? 55.375 14.017 47.013 1.00 30.86 166 LYS A CA 1
ATOM 1109 C C . LYS A 1 138 ? 54.638 15.354 46.959 1.00 30.28 166 LYS A C 1
ATOM 1110 O O . LYS A 1 138 ? 54.380 15.897 45.890 1.00 29.04 166 LYS A O 1
ATOM 1116 N N . ARG A 1 139 ? 54.321 15.854 48.134 1.00 32.68 167 ARG A N 1
ATOM 1117 C CA . ARG A 1 139 ? 53.672 17.126 48.330 1.00 34.36 167 ARG A CA 1
ATOM 1118 C C . ARG A 1 139 ? 54.612 17.944 49.207 1.00 37.30 167 ARG A C 1
ATOM 1119 O O . ARG A 1 139 ? 54.751 17.689 50.416 1.00 40.85 167 ARG A O 1
ATOM 1127 N N . ASP A 1 140 ? 55.294 18.905 48.592 1.00 37.26 168 ASP A N 1
ATOM 1128 C CA . ASP A 1 140 ? 56.325 19.673 49.274 1.00 39.64 168 ASP A CA 1
ATOM 1129 C C . ASP A 1 140 ? 56.095 21.160 49.016 1.00 41.35 168 ASP A C 1
ATOM 1130 O O . ASP A 1 140 ? 55.130 21.532 48.341 1.00 42.23 168 ASP A O 1
ATOM 1135 N N . ILE A 1 141 ? 56.956 22.012 49.562 1.00 44.73 169 ILE A N 1
ATOM 1136 C CA . ILE A 1 141 ? 56.878 23.448 49.277 1.00 46.17 169 ILE A CA 1
ATOM 1137 C C . ILE A 1 141 ? 57.215 23.755 47.816 1.00 46.88 169 ILE A C 1
ATOM 1138 O O . ILE A 1 141 ? 57.816 22.950 47.103 1.00 43.89 169 ILE A O 1
ATOM 1143 N N . ILE A 1 142 ? 56.813 24.943 47.388 1.00 51.78 170 ILE A N 1
ATOM 1144 C CA . ILE A 1 142 ? 57.088 25.423 46.046 1.00 52.64 170 ILE A CA 1
ATOM 1145 C C . ILE A 1 142 ? 58.572 25.737 45.823 1.00 50.32 170 ILE A C 1
ATOM 1146 O O . ILE A 1 142 ? 59.100 25.498 44.742 1.00 49.52 170 ILE A O 1
ATOM 1151 N N . ASP A 1 143 ? 59.249 26.253 46.839 1.00 54.17 171 ASP A N 1
ATOM 1152 C CA . ASP A 1 143 ? 60.659 26.642 46.692 1.00 55.98 171 ASP A CA 1
ATOM 1153 C C . ASP A 1 143 ? 61.632 25.456 46.847 1.00 52.02 171 ASP A C 1
ATOM 1154 O O . ASP A 1 143 ? 62.436 25.434 47.764 1.00 52.96 171 ASP A O 1
ATOM 1159 N N . ILE A 1 144 ? 61.550 24.469 45.950 1.00 48.65 172 ILE A N 1
ATOM 1160 C CA . ILE A 1 144 ? 62.604 23.451 45.833 1.00 46.24 172 ILE A CA 1
ATOM 1161 C C . ILE A 1 144 ? 63.139 23.427 44.415 1.00 45.86 172 ILE A C 1
ATOM 1162 O O . ILE A 1 144 ? 62.476 23.907 43.496 1.00 46.02 172 ILE A O 1
ATOM 1167 N N . PRO A 1 145 ? 64.336 22.863 44.220 1.00 46.33 173 PRO A N 1
ATOM 1168 C CA . PRO A 1 145 ? 64.771 22.711 42.827 1.00 47.14 173 PRO A CA 1
ATOM 1169 C C . PRO A 1 145 ? 63.921 21.671 42.090 1.00 43.73 173 PRO A C 1
ATOM 1170 O O . PRO A 1 145 ? 63.481 20.690 42.696 1.00 41.66 173 PRO A O 1
ATOM 1174 N N . LYS A 1 146 ? 63.679 21.906 40.802 1.00 42.33 174 LYS A N 1
ATOM 1175 C CA . LYS A 1 146 ? 62.824 21.045 40.003 1.00 41.00 174 LYS A CA 1
ATOM 1176 C C . LYS A 1 146 ? 63.220 21.090 38.530 1.00 41.57 174 LYS A C 1
ATOM 1177 O O . LYS A 1 146 ? 63.818 22.051 38.065 1.00 43.13 174 LYS A O 1
ATOM 1183 N N . LYS A 1 147 ? 62.871 20.029 37.818 1.00 41.43 175 LYS A N 1
ATOM 1184 C CA . LYS A 1 147 ? 63.158 19.893 36.395 1.00 42.03 175 LYS A CA 1
ATOM 1185 C C . LYS A 1 147 ? 62.297 20.823 35.544 1.00 40.58 175 LYS A C 1
ATOM 1186 O O . LYS A 1 147 ? 62.705 21.240 34.458 1.00 40.24 175 LYS A O 1
ATOM 1192 N N . GLY A 1 148 ? 61.110 21.143 36.044 1.00 38.59 176 GLY A N 1
ATOM 1193 C CA . GLY A 1 148 ? 60.139 21.934 35.304 1.00 37.60 176 GLY A CA 1
ATOM 1194 C C . GLY A 1 148 ? 58.739 21.672 35.818 1.00 35.45 176 GLY A C 1
ATOM 1195 O O . GLY A 1 148 ? 58.557 21.213 36.958 1.00 34.95 176 GLY A O 1
ATOM 1196 N N . VAL A 1 149 ? 57.752 21.952 34.974 1.00 33.11 177 VAL A N 1
ATOM 1197 C CA . VAL A 1 149 ? 56.343 21.722 35.290 1.00 32.75 177 VAL A CA 1
ATOM 1198 C C . VAL A 1 149 ? 55.730 20.888 34.172 1.00 31.31 177 VAL A C 1
ATOM 1199 O O . VAL A 1 149 ? 55.734 21.306 33.016 1.00 31.84 177 VAL A O 1
ATOM 1203 N N . ALA A 1 150 ? 55.264 19.683 34.502 1.00 31.19 178 ALA A N 1
ATOM 1204 C CA . ALA A 1 150 ? 54.496 18.838 33.586 1.00 30.13 178 ALA A CA 1
ATOM 1205 C C . ALA A 1 150 ? 55.229 18.467 32.282 1.00 29.28 178 ALA A C 1
ATOM 1206 O O . ALA A 1 150 ? 54.586 18.232 31.253 1.00 29.98 178 ALA A O 1
ATOM 1208 N N . GLY A 1 151 ? 56.553 18.409 32.336 1.00 29.06 179 GLY A N 1
ATOM 1209 C CA . GLY A 1 151 ? 57.391 18.154 31.149 1.00 31.43 179 GLY A CA 1
ATOM 1210 C C . GLY A 1 151 ? 57.951 19.399 30.464 1.00 33.22 179 GLY A C 1
ATOM 1211 O O . GLY A 1 151 ? 58.772 19.293 29.569 1.00 36.56 179 GLY A O 1
ATOM 1212 N N . LEU A 1 152 ? 57.530 20.579 30.907 1.00 34.45 180 LEU A N 1
ATOM 1213 C CA . LEU A 1 152 ? 58.028 21.845 30.374 1.00 36.04 180 LEU A CA 1
ATOM 1214 C C . LEU A 1 152 ? 59.211 22.336 31.190 1.00 40.23 180 LEU A C 1
ATOM 1215 O O . LEU A 1 152 ? 59.078 22.545 32.393 1.00 37.33 180 LEU A O 1
ATOM 1220 N N . ARG A 1 153 ? 60.354 22.524 30.526 1.00 43.75 181 ARG A N 1
ATOM 1221 C CA . 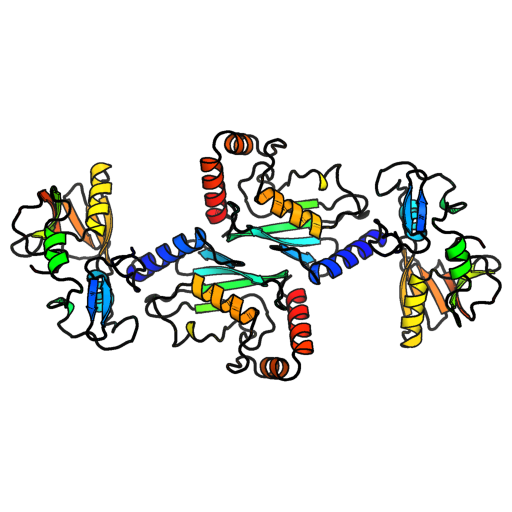ARG A 1 153 ? 61.624 22.837 31.190 1.00 52.72 181 ARG A CA 1
ATOM 1222 C C . ARG A 1 153 ? 61.655 24.234 31.796 1.00 56.59 181 ARG A C 1
ATOM 1223 O O . ARG A 1 153 ? 61.156 25.185 31.201 1.00 55.56 181 ARG A O 1
ATOM 1231 N N . LEU A 1 154 ? 62.257 24.326 32.982 1.00 63.24 182 LEU A N 1
ATOM 1232 C CA . LEU A 1 154 ? 62.557 25.594 33.642 1.00 79.83 182 LEU A CA 1
ATOM 1233 C C . LEU A 1 154 ? 63.966 25.537 34.223 1.00 76.87 182 LEU A C 1
ATOM 1234 O O . LEU A 1 154 ? 64.934 25.369 33.484 1.00 74.51 182 LEU A O 1
ATOM 1239 N N . HIS B 2 6 ? 41.186 4.424 25.633 1.00 53.07 -1 HIS B N 1
ATOM 1240 C CA . HIS B 2 6 ? 40.824 5.629 24.848 1.00 50.99 -1 HIS B CA 1
ATOM 1241 C C . HIS B 2 6 ? 40.362 6.718 25.819 1.00 44.08 -1 HIS B C 1
ATOM 1242 O O . HIS B 2 6 ? 39.216 7.212 25.753 1.00 35.81 -1 HIS B O 1
ATOM 1249 N N . ALA B 2 7 ? 41.285 7.093 26.710 1.00 39.98 0 ALA B N 1
ATOM 1250 C CA . ALA B 2 7 ? 40.952 7.934 27.846 1.00 36.71 0 ALA B CA 1
ATOM 1251 C C . ALA B 2 7 ? 40.705 9.399 27.501 1.00 33.97 0 ALA B C 1
ATOM 1252 O O . ALA B 2 7 ? 39.876 10.019 28.143 1.00 30.99 0 ALA B O 1
ATOM 1254 N N . MET B 2 8 ? 41.392 9.948 26.501 1.00 33.04 1 MET B N 1
ATOM 1255 C CA . MET B 2 8 ? 41.098 11.326 26.028 1.00 32.84 1 MET B CA 1
ATOM 1256 C C . MET B 2 8 ? 39.624 11.453 25.617 1.00 29.22 1 MET B C 1
ATOM 1257 O O . MET B 2 8 ? 38.923 12.381 26.067 1.00 27.49 1 MET B O 1
ATOM 1262 N N . ALA B 2 9 ? 39.162 10.536 24.763 1.00 27.42 2 ALA B N 1
ATOM 1263 C CA . ALA B 2 9 ? 37.782 10.536 24.305 1.00 26.42 2 ALA B CA 1
ATOM 1264 C C . ALA B 2 9 ? 36.806 10.415 25.474 1.00 26.73 2 ALA B C 1
ATOM 1265 O O . ALA B 2 9 ? 35.893 11.248 25.611 1.00 26.69 2 ALA B O 1
ATOM 1267 N N . LEU B 2 10 ? 37.038 9.412 26.323 1.00 28.59 3 LEU B N 1
ATOM 1268 C CA . LEU B 2 10 ? 36.178 9.126 27.458 1.00 30.52 3 LEU B CA 1
ATOM 1269 C C . LEU B 2 10 ? 35.944 10.359 28.330 1.00 29.42 3 LEU B C 1
ATOM 1270 O O . LEU B 2 10 ? 34.808 10.671 28.659 1.00 27.73 3 LEU B O 1
ATOM 1275 N N . LYS B 2 11 ? 37.023 11.018 28.719 1.00 30.55 4 LYS B N 1
ATOM 1276 C CA . LYS B 2 11 ? 36.937 12.209 29.563 1.00 33.06 4 LYS B CA 1
ATOM 1277 C C . LYS B 2 11 ? 36.276 13.384 28.864 1.00 28.84 4 LYS B C 1
ATOM 1278 O O . LYS B 2 11 ? 35.489 14.084 29.492 1.00 28.86 4 LYS B O 1
ATOM 1284 N N . ARG B 2 12 ? 36.567 13.585 27.577 1.00 26.64 5 ARG B N 1
ATOM 1285 C CA . ARG B 2 12 ? 35.856 14.571 26.782 1.00 25.36 5 ARG B CA 1
ATOM 1286 C C . ARG B 2 12 ? 34.343 14.288 26.735 1.00 25.31 5 ARG B C 1
ATOM 1287 O O . ARG B 2 12 ? 33.533 15.196 26.890 1.00 23.41 5 ARG B O 1
ATOM 1295 N N . ILE B 2 13 ? 33.969 13.024 26.549 1.00 24.28 6 ILE B N 1
ATOM 1296 C CA . ILE B 2 13 ? 32.574 12.650 26.457 1.00 24.22 6 ILE B CA 1
ATOM 1297 C C . ILE B 2 13 ? 31.866 12.862 27.792 1.00 24.26 6 ILE B C 1
ATOM 1298 O O . ILE B 2 13 ? 30.742 13.377 27.825 1.00 23.63 6 ILE B O 1
ATOM 1303 N N . GLN B 2 14 ? 32.524 12.456 28.883 1.00 26.11 7 GLN B N 1
ATOM 1304 C CA . GLN B 2 14 ? 32.027 12.675 30.238 1.00 28.54 7 GLN B CA 1
ATOM 1305 C C . GLN B 2 14 ? 31.767 14.168 30.519 1.00 29.37 7 GLN B C 1
ATOM 1306 O O . GLN B 2 14 ? 30.738 14.532 31.099 1.00 28.18 7 GLN B O 1
ATOM 1312 N N . LYS B 2 15 ? 32.708 15.014 30.103 1.00 29.19 8 LYS B N 1
ATOM 1313 C CA . LYS B 2 15 ? 32.571 16.467 30.229 1.00 28.68 8 LYS B CA 1
ATOM 1314 C C . LYS B 2 15 ? 31.362 16.994 29.422 1.00 27.18 8 LYS B C 1
ATOM 1315 O O . LYS B 2 15 ? 30.565 17.777 29.943 1.00 28.04 8 LYS B O 1
ATOM 1321 N N . GLU B 2 16 ? 31.216 16.558 28.176 1.00 25.55 9 GLU B N 1
ATOM 1322 C CA . GLU B 2 16 ? 30.058 16.965 27.373 1.00 25.97 9 GLU B CA 1
ATOM 1323 C C . GLU B 2 16 ? 28.765 16.519 28.021 1.00 25.56 9 GLU B C 1
ATOM 1324 O O . GLU B 2 16 ? 27.812 17.273 28.055 1.00 25.20 9 GLU B O 1
ATOM 1330 N N . LEU B 2 17 ? 28.727 15.284 28.513 1.00 25.71 10 LEU B N 1
ATOM 1331 C CA . LEU B 2 17 ? 27.518 14.770 29.133 1.00 27.62 10 LEU B CA 1
ATOM 1332 C C . LEU B 2 17 ? 27.084 15.619 30.317 1.00 29.49 10 LEU B C 1
ATOM 1333 O O . LEU B 2 17 ? 25.912 15.987 30.422 1.00 29.86 10 LEU B O 1
ATOM 1338 N N . SER B 2 18 ? 28.030 15.908 31.215 1.00 28.76 11 SER B N 1
ATOM 1339 C CA . SER B 2 18 ? 27.777 16.688 32.384 1.00 32.11 11 SER B CA 1
ATOM 1340 C C . SER B 2 18 ? 27.243 18.074 32.018 1.00 31.68 11 SER B C 1
ATOM 1341 O O . SER B 2 18 ? 26.270 18.544 32.624 1.00 32.90 11 SER B O 1
ATOM 1344 N N . ASP B 2 19 ? 27.875 18.703 31.034 1.00 30.22 12 ASP B N 1
ATOM 1345 C CA . ASP B 2 19 ? 27.471 20.034 30.572 1.00 32.75 12 ASP B CA 1
ATOM 1346 C C . ASP B 2 19 ? 26.091 19.980 29.913 1.00 30.12 12 ASP B C 1
ATOM 1347 O O . ASP B 2 19 ? 25.284 20.885 30.134 1.00 31.76 12 ASP B O 1
ATOM 1352 N N . LEU B 2 20 ? 25.820 18.926 29.137 1.00 27.85 13 LEU B N 1
ATOM 1353 C CA . LEU B 2 20 ? 24.531 18.795 28.432 1.00 27.99 13 LEU B CA 1
ATOM 1354 C C . LEU B 2 20 ? 23.392 18.577 29.440 1.00 31.48 13 LEU B C 1
ATOM 1355 O O . LEU B 2 20 ? 22.381 19.290 29.425 1.00 31.97 13 LEU B O 1
ATOM 1360 N N . GLN B 2 21 ? 23.579 17.643 30.364 1.00 30.59 14 GLN B N 1
ATOM 1361 C CA . GLN B 2 21 ? 22.500 17.288 31.286 1.00 34.85 14 GLN B CA 1
ATOM 1362 C C . GLN B 2 21 ? 22.223 18.414 32.282 1.00 38.77 14 GLN B C 1
ATOM 1363 O O . GLN B 2 21 ? 21.092 18.589 32.728 1.00 42.78 14 GLN B O 1
ATOM 1369 N N . ARG B 2 22 ? 23.238 19.224 32.554 1.00 39.08 15 ARG B N 1
ATOM 1370 C CA . ARG B 2 22 ? 23.085 20.450 33.329 1.00 41.15 15 ARG B CA 1
ATOM 1371 C C . ARG B 2 22 ? 22.298 21.589 32.624 1.00 41.58 15 ARG B C 1
ATOM 1372 O O . ARG B 2 22 ? 21.484 22.273 33.264 1.00 42.15 15 ARG B O 1
ATOM 1380 N N . ASP B 2 23 ? 22.599 21.842 31.352 1.00 40.13 16 ASP B N 1
ATOM 1381 C CA . ASP B 2 23 ? 21.936 22.903 30.569 1.00 40.98 16 ASP B CA 1
ATOM 1382 C C . ASP B 2 23 ? 21.558 22.328 29.208 1.00 34.24 16 ASP B C 1
ATOM 1383 O O . ASP B 2 23 ? 22.242 22.551 28.220 1.00 32.78 16 ASP B O 1
ATOM 1388 N N . PRO B 2 24 ? 20.475 21.543 29.155 1.00 33.77 17 PRO B N 1
ATOM 1389 C CA . PRO B 2 24 ? 20.182 20.811 27.921 1.00 32.21 17 PRO B CA 1
ATOM 1390 C C . PRO B 2 24 ? 19.736 21.742 26.813 1.00 31.34 17 PRO B C 1
ATOM 1391 O O . PRO B 2 24 ? 19.140 22.779 27.084 1.00 31.29 17 PRO B O 1
ATOM 1395 N N . PRO B 2 25 ? 20.057 21.397 25.579 1.00 29.77 18 PRO B N 1
ATOM 1396 C CA . PRO B 2 25 ? 19.607 22.245 24.496 1.00 29.91 18 PRO B CA 1
ATOM 1397 C C . PRO B 2 25 ? 18.076 22.220 24.345 1.00 30.60 18 PRO B C 1
ATOM 1398 O O . PRO B 2 25 ? 17.430 21.189 24.566 1.00 27.62 18 PRO B O 1
ATOM 1402 N N . ALA B 2 26 ? 17.506 23.353 23.966 1.00 29.08 19 ALA B N 1
ATOM 1403 C CA . ALA B 2 26 ? 16.073 23.428 23.714 1.00 31.15 19 ALA B CA 1
ATOM 1404 C C . ALA B 2 26 ? 15.581 22.307 22.789 1.00 26.53 19 ALA B C 1
ATOM 1405 O O . ALA B 2 26 ? 16.236 21.925 21.833 1.00 26.01 19 ALA B O 1
ATOM 1407 N N . HIS B 2 27 ? 14.425 21.755 23.127 1.00 27.65 20 HIS B N 1
ATOM 1408 C CA . HIS B 2 27 ? 13.763 20.704 22.353 1.00 27.81 20 HIS B CA 1
ATOM 1409 C C . HIS B 2 27 ? 14.419 19.334 22.400 1.00 26.84 20 HIS B C 1
ATOM 1410 O O . HIS B 2 27 ? 13.923 18.406 21.743 1.00 24.92 20 HIS B O 1
ATOM 1417 N N . CYS B 2 28 ? 15.506 19.186 23.161 1.00 26.23 21 CYS B N 1
ATOM 1418 C CA . CYS B 2 28 ? 16.346 17.991 23.078 1.00 27.92 21 CYS B CA 1
ATOM 1419 C C . CYS B 2 28 ? 16.590 17.328 24.435 1.00 29.24 21 CYS B C 1
ATOM 1420 O O . CYS B 2 28 ? 16.532 17.961 25.481 1.00 29.40 21 CYS B O 1
ATOM 1423 N N . SER B 2 29 ? 16.857 16.026 24.386 1.00 29.60 22 SER B N 1
ATOM 1424 C CA . SER B 2 29 ? 17.236 15.215 25.550 1.00 29.36 22 SER B CA 1
ATOM 1425 C C . SER B 2 29 ? 18.293 14.245 25.043 1.00 28.77 22 SER B C 1
ATOM 1426 O O . SER B 2 29 ? 18.243 13.843 23.883 1.00 24.72 22 SER B O 1
ATOM 1429 N N . ALA B 2 30 ? 19.285 13.945 25.873 1.00 26.24 23 ALA B N 1
ATOM 1430 C CA . ALA B 2 30 ? 20.290 12.955 25.520 1.00 26.82 23 ALA B CA 1
ATOM 1431 C C . ALA B 2 30 ? 20.908 12.352 26.774 1.00 28.16 23 ALA B C 1
ATOM 1432 O O . ALA B 2 30 ? 20.913 12.961 27.859 1.00 26.97 23 ALA B O 1
ATOM 1434 N N . GLY B 2 31 ? 21.403 11.133 26.617 1.00 26.38 24 GLY B N 1
ATOM 1435 C CA . GLY B 2 31 ? 22.027 10.415 27.697 1.00 27.85 24 GLY B CA 1
ATOM 1436 C C . GLY B 2 31 ? 22.639 9.096 27.214 1.00 27.70 24 GLY B C 1
ATOM 1437 O O . GLY B 2 31 ? 22.288 8.597 26.150 1.00 24.92 24 GLY B O 1
ATOM 1438 N N . PRO B 2 32 ? 23.565 8.537 28.000 1.00 30.15 25 PRO B N 1
ATOM 1439 C CA . PRO B 2 32 ? 24.189 7.271 27.642 1.00 31.96 25 PRO B CA 1
ATOM 1440 C C . PRO B 2 32 ? 23.226 6.084 27.702 1.00 33.96 25 PRO B C 1
ATOM 1441 O O . PRO B 2 32 ? 22.214 6.117 28.401 1.00 35.14 25 PRO B O 1
ATOM 1445 N N . VAL B 2 33 ? 23.568 5.033 26.976 1.00 36.71 26 VAL B N 1
ATOM 1446 C CA . VAL B 2 33 ? 22.845 3.784 27.034 1.00 39.47 26 VAL B CA 1
ATOM 1447 C C . VAL B 2 33 ? 23.457 2.979 28.168 1.00 46.22 26 VAL B C 1
ATOM 1448 O O . VAL B 2 33 ? 24.550 2.432 28.028 1.00 48.61 26 VAL B O 1
ATOM 1452 N N . GLY B 2 34 ? 22.772 2.933 29.304 1.00 48.79 27 GLY B N 1
ATOM 1453 C CA . GLY B 2 34 ? 23.312 2.275 30.480 1.00 54.51 27 GLY B CA 1
ATOM 1454 C C . GLY B 2 34 ? 24.603 2.934 30.940 1.00 54.27 27 GLY B C 1
ATOM 1455 O O . GLY B 2 34 ? 24.692 4.160 31.007 1.00 52.54 27 GLY B O 1
ATOM 1456 N N . ASP B 2 35 ? 25.610 2.118 31.234 1.00 53.04 28 ASP B N 1
ATOM 1457 C CA . ASP B 2 35 ? 26.898 2.619 31.727 1.00 53.93 28 ASP B CA 1
ATOM 1458 C C . ASP B 2 35 ? 27.900 2.921 30.613 1.00 48.51 28 ASP B C 1
ATOM 1459 O O . ASP B 2 35 ? 29.065 3.215 30.888 1.00 48.71 28 ASP B O 1
ATOM 1464 N N . ASP B 2 36 ? 27.468 2.857 29.360 1.00 46.39 29 ASP B N 1
ATOM 1465 C CA . ASP B 2 36 ? 28.399 2.970 28.237 1.00 45.50 29 ASP B CA 1
ATOM 1466 C C . ASP B 2 36 ? 28.422 4.386 27.670 1.00 40.53 29 ASP B C 1
ATOM 1467 O O . ASP B 2 36 ? 27.525 4.785 26.921 1.00 39.16 29 ASP B O 1
ATOM 1472 N N . LEU B 2 37 ? 29.462 5.144 27.994 1.00 36.40 30 LEU B N 1
ATOM 1473 C CA . LEU B 2 37 ? 29.481 6.559 27.569 1.00 37.07 30 LEU B CA 1
ATOM 1474 C C . LEU B 2 37 ? 29.672 6.749 26.069 1.00 31.25 30 LEU B C 1
ATOM 1475 O O . LEU B 2 37 ? 29.430 7.829 25.566 1.00 27.94 30 LEU B O 1
ATOM 1480 N N . PHE B 2 38 ? 30.125 5.731 25.345 1.00 30.56 31 PHE B N 1
ATOM 1481 C CA . PHE B 2 38 ? 30.350 5.895 23.904 1.00 28.73 31 PHE B CA 1
ATOM 1482 C C . PHE B 2 38 ? 29.079 5.741 23.046 1.00 28.32 31 PHE B C 1
ATOM 1483 O O . PHE B 2 38 ? 29.098 6.068 21.854 1.00 26.44 31 PHE B O 1
ATOM 1491 N N . HIS B 2 39 ? 27.979 5.274 23.646 1.00 28.01 32 HIS B N 1
ATOM 1492 C CA . HIS B 2 39 ? 26.691 5.154 22.953 1.00 28.38 32 HIS B CA 1
ATOM 1493 C C . HIS B 2 39 ? 25.670 5.980 23.706 1.00 27.29 32 HIS B C 1
ATOM 1494 O O . HIS B 2 39 ? 25.476 5.742 24.884 1.00 31.24 32 HIS B O 1
ATOM 1501 N N . TRP B 2 40 ? 25.064 6.971 23.066 1.00 26.93 33 TRP B N 1
ATOM 1502 C CA . TRP B 2 40 ? 24.002 7.725 23.654 1.00 24.45 33 TRP B CA 1
ATOM 1503 C C . TRP B 2 40 ? 22.765 7.581 22.848 1.00 23.50 33 TRP B C 1
ATOM 1504 O O . TRP B 2 40 ? 22.833 7.342 21.677 1.00 23.31 33 TRP B O 1
ATOM 1515 N N . GLN B 2 41 ? 21.626 7.805 23.477 1.00 24.80 34 GLN B N 1
ATOM 1516 C CA . GLN B 2 41 ? 20.388 8.045 22.798 1.00 27.90 34 GLN B CA 1
ATOM 1517 C C . GLN B 2 41 ? 20.028 9.507 22.928 1.00 25.89 34 GLN B C 1
ATOM 1518 O O . GLN B 2 41 ? 20.353 10.111 23.888 1.00 25.48 34 GLN B O 1
ATOM 1524 N N . ALA B 2 42 ? 19.356 10.015 21.937 1.00 25.15 35 ALA B N 1
ATOM 1525 C CA . ALA B 2 42 ? 18.853 11.365 21.971 1.00 26.46 35 ALA B CA 1
ATOM 1526 C C . ALA B 2 42 ? 17.423 11.403 21.475 1.00 25.39 35 ALA B C 1
ATOM 1527 O O . ALA B 2 42 ? 16.992 10.556 20.757 1.00 25.63 35 ALA B O 1
ATOM 1529 N N . THR B 2 43 ? 16.730 12.448 21.882 1.00 25.60 36 THR B N 1
ATOM 1530 C CA . THR B 2 43 ? 15.350 12.695 21.517 1.00 24.70 36 THR B CA 1
ATOM 1531 C C . THR B 2 43 ? 15.218 14.175 21.126 1.00 27.11 36 THR B C 1
ATOM 1532 O O . THR B 2 43 ? 15.717 15.059 21.831 1.00 24.34 36 THR B O 1
ATOM 1536 N N . ILE B 2 44 ? 14.545 14.419 20.004 1.00 25.19 37 ILE B N 1
ATOM 1537 C CA . ILE B 2 44 ? 14.196 15.759 19.568 1.00 25.06 37 ILE B CA 1
ATOM 1538 C C . ILE B 2 44 ? 12.671 15.828 19.471 1.00 26.01 37 ILE B C 1
ATOM 1539 O O . ILE B 2 44 ? 12.033 14.972 18.849 1.00 26.25 37 ILE B O 1
ATOM 1544 N N . MET B 2 45 ? 12.095 16.818 20.129 1.00 25.41 38 MET B N 1
ATOM 1545 C CA . MET B 2 45 ? 10.682 17.143 19.958 1.00 31.36 38 MET B CA 1
ATOM 1546 C C . MET B 2 45 ? 10.640 18.187 18.833 1.00 32.23 38 MET B C 1
ATOM 1547 O O . MET B 2 45 ? 11.358 19.212 18.894 1.00 31.83 38 MET B O 1
ATOM 1552 N N . GLY B 2 46 ? 9.828 17.923 17.810 1.00 28.31 39 GLY B N 1
ATOM 1553 C CA . GLY B 2 46 ? 9.784 18.772 16.623 1.00 27.87 39 GLY B CA 1
ATOM 1554 C C . GLY B 2 46 ? 9.540 20.225 17.021 1.00 28.96 39 GLY B C 1
ATOM 1555 O O . GLY B 2 46 ? 8.606 20.507 17.739 1.00 30.38 39 GLY B O 1
ATOM 1556 N N . PRO B 2 47 ? 10.397 21.152 16.564 1.00 30.15 40 PRO B N 1
ATOM 1557 C CA . PRO B 2 47 ? 10.290 22.548 16.973 1.00 33.46 40 PRO B CA 1
ATOM 1558 C C . PRO B 2 47 ? 8.935 23.179 16.682 1.00 34.11 40 PRO B C 1
ATOM 1559 O O . PRO B 2 47 ? 8.340 22.913 15.637 1.00 32.64 40 PRO B O 1
ATOM 1563 N N . PRO B 2 48 ? 8.451 24.026 17.589 1.00 39.07 41 PRO B N 1
ATOM 1564 C CA . PRO B 2 48 ? 7.218 24.735 17.303 1.00 43.50 41 PRO B CA 1
ATOM 1565 C C . PRO B 2 48 ? 7.305 25.479 15.958 1.00 43.86 41 PRO B C 1
ATOM 1566 O O . PRO B 2 48 ? 8.379 25.914 15.551 1.00 43.44 41 PRO B O 1
ATOM 1570 N N . ASP B 2 49 ? 6.201 25.559 15.241 1.00 46.45 42 ASP B N 1
ATOM 1571 C CA . ASP B 2 49 ? 6.197 26.269 13.955 1.00 55.55 42 ASP B CA 1
ATOM 1572 C C . ASP B 2 49 ? 6.937 25.539 12.821 1.00 47.70 42 ASP B C 1
ATOM 1573 O O . ASP B 2 49 ? 6.792 25.937 11.666 1.00 53.26 42 ASP B O 1
ATOM 1578 N N . SER B 2 50 ? 7.724 24.502 13.120 1.00 41.70 43 SER B N 1
ATOM 1579 C CA . SER B 2 50 ? 8.223 23.615 12.061 1.00 37.83 43 SER B CA 1
ATOM 1580 C C . SER B 2 50 ? 7.063 22.742 11.602 1.00 38.05 43 SER B C 1
ATOM 1581 O O . SER B 2 50 ? 6.025 22.642 12.290 1.00 37.31 43 SER B O 1
ATOM 1584 N N . ALA B 2 51 ? 7.222 22.126 10.435 1.00 36.02 44 ALA B N 1
ATOM 1585 C CA . ALA B 2 51 ? 6.251 21.153 9.953 1.00 36.47 44 ALA B CA 1
ATOM 1586 C C . ALA B 2 51 ? 6.293 19.864 10.786 1.00 34.38 44 ALA B C 1
ATOM 1587 O O . ALA B 2 51 ? 5.400 19.011 10.669 1.00 36.15 44 ALA B O 1
ATOM 1589 N N . TYR B 2 52 ? 7.322 19.731 11.619 1.00 29.59 45 TYR B N 1
ATOM 1590 C CA . TYR B 2 52 ? 7.520 18.554 12.460 1.00 27.66 45 TYR B CA 1
ATOM 1591 C C . TYR B 2 52 ? 7.037 18.744 13.887 1.00 27.56 45 TYR B C 1
ATOM 1592 O O . TYR B 2 52 ? 7.257 17.885 14.742 1.00 26.87 45 TYR B O 1
ATOM 1601 N N . GLN B 2 53 ? 6.368 19.856 14.150 1.00 29.19 46 GLN B N 1
ATOM 1602 C CA . GLN B 2 53 ? 5.912 20.163 15.509 1.00 30.87 46 GLN B CA 1
ATOM 1603 C C . GLN B 2 53 ? 5.027 19.076 16.089 1.00 29.93 46 GLN B C 1
ATOM 1604 O O . GLN B 2 53 ? 4.114 18.608 15.434 1.00 29.90 46 GLN B O 1
ATOM 1610 N N . GLY B 2 54 ? 5.313 18.706 17.329 1.00 30.28 47 GLY B N 1
ATOM 1611 C CA . GLY B 2 54 ? 4.558 17.671 18.026 1.00 31.68 47 GLY B CA 1
ATOM 1612 C C . GLY B 2 54 ? 5.096 16.271 17.760 1.00 29.64 47 GLY B C 1
ATOM 1613 O O . GLY B 2 54 ? 4.597 15.307 18.326 1.00 31.73 47 GLY B O 1
ATOM 1614 N N . GLY B 2 55 ? 6.074 16.159 16.869 1.00 29.15 48 GLY B N 1
ATOM 1615 C CA . GLY B 2 55 ? 6.700 14.881 16.558 1.00 28.46 48 GLY B CA 1
ATOM 1616 C C . GLY B 2 55 ? 7.771 14.581 17.585 1.00 28.29 48 GLY B C 1
ATOM 1617 O O . GLY B 2 55 ? 8.401 15.497 18.100 1.00 27.04 48 GLY B O 1
ATOM 1618 N N . VAL B 2 56 ? 7.915 13.307 17.949 1.00 28.62 49 VAL B N 1
ATOM 1619 C CA . VAL B 2 56 ? 9.008 12.857 18.807 1.00 28.31 49 VAL B CA 1
ATOM 1620 C C . VAL B 2 56 ? 9.934 12.038 17.931 1.00 28.84 49 VAL B C 1
ATOM 1621 O O . VAL B 2 56 ? 9.515 11.041 17.361 1.00 27.65 49 VAL B O 1
ATOM 1625 N N . PHE B 2 57 ? 11.187 12.462 17.841 1.00 24.80 50 PHE B N 1
ATOM 1626 C CA . PHE B 2 57 ? 12.176 11.807 17.020 1.00 26.25 50 PHE B CA 1
ATOM 1627 C C . PHE B 2 57 ? 13.327 11.242 17.862 1.00 24.55 50 PHE B C 1
ATOM 1628 O O . PHE B 2 57 ? 13.918 11.929 18.673 1.00 25.65 50 PHE B O 1
ATOM 1636 N N . PHE B 2 58 ? 13.609 9.963 17.666 1.00 25.40 51 PHE B N 1
ATOM 1637 C CA . PHE B 2 58 ? 14.650 9.291 18.381 1.00 24.51 51 PHE B CA 1
ATOM 1638 C C . PHE B 2 58 ? 15.869 9.127 17.480 1.00 23.43 51 PHE B C 1
ATOM 1639 O O . PHE B 2 58 ? 15.756 8.768 16.298 1.00 24.70 51 PHE B O 1
ATOM 1647 N N . LEU B 2 59 ? 17.032 9.404 18.064 1.00 22.11 52 LEU B N 1
ATOM 1648 C CA . LEU B 2 59 ? 18.315 9.381 17.400 1.00 22.06 52 LEU B CA 1
ATOM 1649 C C . LEU B 2 59 ? 19.310 8.549 18.204 1.00 22.90 52 LEU B C 1
ATOM 1650 O O . LEU B 2 59 ? 19.162 8.378 19.415 1.00 23.50 52 LEU B O 1
ATOM 1655 N N . THR B 2 60 ? 20.335 8.060 17.512 1.00 24.56 53 THR B N 1
ATOM 1656 C CA . THR B 2 60 ? 21.466 7.356 18.134 1.00 26.26 53 THR B CA 1
ATOM 1657 C C . THR B 2 60 ? 22.726 8.151 17.895 1.00 23.03 53 THR B C 1
ATOM 1658 O O . THR B 2 60 ? 22.891 8.744 16.833 1.00 23.65 53 THR B O 1
ATOM 1662 N N . VAL B 2 61 ? 23.592 8.164 18.908 1.00 22.88 54 VAL B N 1
ATOM 1663 C CA . VAL B 2 61 ? 24.903 8.783 18.864 1.00 22.82 54 VAL B CA 1
ATOM 1664 C C . VAL B 2 61 ? 25.983 7.762 19.238 1.00 22.40 54 VAL B C 1
ATOM 1665 O O . VAL B 2 61 ? 25.946 7.169 20.328 1.00 21.72 54 VAL B O 1
ATOM 1669 N N . HIS B 2 62 ? 26.962 7.610 18.352 1.00 22.63 55 HIS B N 1
ATOM 1670 C CA . HIS B 2 62 ? 28.144 6.826 18.655 1.00 26.03 55 HIS B CA 1
ATOM 1671 C C . HIS B 2 62 ? 29.431 7.640 18.473 1.00 24.23 55 HIS B C 1
ATOM 1672 O O . HIS B 2 62 ? 29.647 8.290 17.467 1.00 23.89 55 HIS B O 1
ATOM 1679 N N . PHE B 2 63 ? 30.272 7.596 19.498 1.00 25.46 56 PHE B N 1
ATOM 1680 C CA . PHE B 2 63 ? 31.515 8.335 19.535 1.00 24.42 56 PHE B CA 1
ATOM 1681 C C . PHE B 2 63 ? 32.634 7.429 19.065 1.00 28.06 56 PHE B C 1
ATOM 1682 O O . PHE B 2 63 ? 32.656 6.233 19.402 1.00 27.33 56 PHE B O 1
ATOM 1690 N N . PRO B 2 64 ? 33.538 7.980 18.251 1.00 27.92 57 PRO B N 1
ATOM 1691 C CA . PRO B 2 64 ? 34.736 7.313 17.847 1.00 30.29 57 PRO B CA 1
ATOM 1692 C C . PRO B 2 64 ? 35.772 7.318 18.985 1.00 30.85 57 PRO B C 1
ATOM 1693 O O . PRO B 2 64 ? 35.760 8.191 19.898 1.00 29.34 57 PRO B O 1
ATOM 1697 N N . THR B 2 65 ? 36.656 6.334 18.932 1.00 32.12 58 THR B N 1
ATOM 1698 C CA . THR B 2 65 ? 37.685 6.162 19.949 1.00 34.24 58 THR B CA 1
ATOM 1699 C C . THR B 2 65 ? 38.690 7.309 20.002 1.00 34.39 58 THR B C 1
ATOM 1700 O O . THR B 2 65 ? 39.336 7.501 21.021 1.00 35.23 58 THR B O 1
ATOM 1704 N N . ASP B 2 66 ? 38.840 8.042 18.897 1.00 34.70 59 ASP B N 1
ATOM 1705 C CA . ASP B 2 66 ? 39.682 9.244 18.867 1.00 34.28 59 ASP B CA 1
ATOM 1706 C C . ASP B 2 66 ? 38.889 10.558 18.908 1.00 32.93 59 ASP B C 1
ATOM 1707 O O . ASP B 2 66 ? 39.367 11.588 18.445 1.00 33.20 59 ASP B O 1
ATOM 1712 N N . TYR B 2 67 ? 37.695 10.531 19.495 1.00 32.91 60 TYR B N 1
ATOM 1713 C CA . TYR B 2 67 ? 36.938 11.750 19.739 1.00 29.84 60 TYR B CA 1
ATOM 1714 C C . TYR B 2 67 ? 37.774 12.700 20.603 1.00 30.30 60 TYR B C 1
ATOM 1715 O O . TYR B 2 67 ? 38.408 12.277 21.569 1.00 30.27 60 TYR B O 1
ATOM 1724 N N . PRO B 2 68 ? 37.757 14.009 20.300 1.00 28.92 61 PRO B N 1
ATOM 1725 C CA . PRO B 2 68 ? 36.917 14.781 19.379 1.00 28.10 61 PRO B CA 1
ATOM 1726 C C . PRO B 2 68 ? 37.540 15.069 18.008 1.00 29.24 61 PRO B C 1
ATOM 1727 O O . PRO B 2 68 ? 37.137 16.042 17.343 1.00 29.12 61 PRO B O 1
ATOM 1731 N N . PHE B 2 69 ? 38.520 14.270 17.596 1.00 28.31 62 PHE B N 1
ATOM 1732 C CA . PHE B 2 69 ? 39.220 14.500 16.334 1.00 30.27 62 PHE B CA 1
ATOM 1733 C C . PHE B 2 69 ? 38.375 14.085 15.136 1.00 30.22 62 PHE B C 1
ATOM 1734 O O . PHE B 2 69 ? 38.631 14.511 14.017 1.00 31.06 62 PHE B O 1
ATOM 1742 N N . LYS B 2 70 ? 37.384 13.238 15.374 1.00 30.71 63 LYS B N 1
ATOM 1743 C CA . LYS B 2 70 ? 36.403 12.883 14.351 1.00 31.77 63 LYS B CA 1
ATOM 1744 C C . LYS B 2 70 ? 35.040 13.136 14.942 1.00 29.39 63 LYS B C 1
ATOM 1745 O O . LYS B 2 70 ? 34.886 13.144 16.164 1.00 27.84 63 LYS B O 1
ATOM 1751 N N . PRO B 2 71 ? 34.038 13.379 14.086 1.00 28.15 64 PRO B N 1
ATOM 1752 C CA . PRO B 2 71 ? 32.707 13.616 14.605 1.00 26.71 64 PRO B CA 1
ATOM 1753 C C . PRO B 2 71 ? 32.021 12.355 15.140 1.00 26.28 64 PRO B C 1
ATOM 1754 O O . PRO B 2 71 ? 32.380 11.254 14.756 1.00 28.17 64 PRO B O 1
ATOM 1758 N N . PRO B 2 72 ? 31.011 12.531 15.990 1.00 26.16 65 PRO B N 1
ATOM 1759 C CA . PRO B 2 72 ? 30.172 11.404 16.325 1.00 25.78 65 PRO B CA 1
ATOM 1760 C C . PRO B 2 72 ? 29.328 10.993 15.124 1.00 26.69 65 PRO B C 1
ATOM 1761 O O . PRO B 2 72 ? 29.106 11.799 14.227 1.00 26.97 65 PRO B O 1
ATOM 1765 N N . LYS B 2 73 ? 28.921 9.730 15.108 1.00 27.17 66 LYS B N 1
ATOM 1766 C CA . LYS B 2 73 ? 27.989 9.210 14.137 1.00 29.54 66 LYS B CA 1
ATOM 1767 C C . LYS B 2 73 ? 26.598 9.340 14.740 1.00 26.15 66 LYS B C 1
ATOM 1768 O O . LYS B 2 73 ? 26.314 8.758 15.778 1.00 26.48 66 LYS B O 1
ATOM 1774 N N . ILE B 2 74 ? 25.742 10.106 14.086 1.00 24.53 67 ILE B N 1
ATOM 1775 C CA . ILE B 2 74 ? 24.414 10.377 14.594 1.00 24.64 67 ILE B CA 1
ATOM 1776 C C . ILE B 2 74 ? 23.415 10.009 13.532 1.00 25.60 67 ILE B C 1
ATOM 1777 O O . ILE B 2 74 ? 23.559 10.421 12.379 1.00 27.64 67 ILE B O 1
ATOM 1782 N N . ALA B 2 75 ? 22.403 9.224 13.911 1.00 25.96 68 ALA B N 1
ATOM 1783 C CA . ALA B 2 75 ? 21.384 8.801 12.957 1.00 27.51 68 ALA B CA 1
ATOM 1784 C C . ALA B 2 75 ? 19.997 8.941 13.554 1.00 24.54 68 ALA B C 1
ATOM 1785 O O . ALA B 2 75 ? 19.819 8.782 14.758 1.00 23.34 68 ALA B O 1
ATOM 1787 N N . PHE B 2 76 ? 19.016 9.236 12.709 1.00 24.54 69 PHE B N 1
ATOM 1788 C CA . PHE B 2 76 ? 17.609 9.099 13.097 1.00 25.07 69 PHE B CA 1
ATOM 1789 C C . PHE B 2 76 ? 17.179 7.654 13.098 1.00 28.53 69 PHE B C 1
ATOM 1790 O O . PHE B 2 76 ? 17.470 6.928 12.175 1.00 30.78 69 PHE B O 1
ATOM 1798 N N . THR B 2 77 ? 16.471 7.258 14.131 1.00 27.95 70 THR B N 1
ATOM 1799 C CA . THR B 2 77 ? 15.780 5.989 14.144 1.00 30.07 70 THR B CA 1
ATOM 1800 C C . THR B 2 77 ? 14.286 6.166 13.843 1.00 31.29 70 THR B C 1
ATOM 1801 O O . THR B 2 77 ? 13.595 5.202 13.509 1.00 29.71 70 THR B O 1
ATOM 1805 N N . THR B 2 78 ? 13.791 7.393 13.920 1.00 27.91 71 THR B N 1
ATOM 1806 C CA . THR B 2 78 ? 12.389 7.661 13.604 1.00 27.29 71 THR B CA 1
ATOM 1807 C C . THR B 2 78 ? 12.266 8.106 12.153 1.00 28.68 71 THR B C 1
ATOM 1808 O O . THR B 2 78 ? 13.042 8.952 11.686 1.00 27.60 71 THR B O 1
ATOM 1812 N N . LYS B 2 79 ? 11.305 7.530 11.434 1.00 29.51 72 LYS B N 1
ATOM 1813 C CA . LYS B 2 79 ? 11.028 7.931 10.049 1.00 31.60 72 LYS B CA 1
ATOM 1814 C C . LYS B 2 79 ? 10.616 9.421 9.957 1.00 30.58 72 LYS B C 1
ATOM 1815 O O . LYS B 2 79 ? 9.847 9.921 10.778 1.00 29.28 72 LYS B O 1
ATOM 1821 N N . ILE B 2 80 ? 11.180 10.123 8.979 1.00 27.86 73 ILE B N 1
ATOM 1822 C CA . ILE B 2 80 ? 10.932 11.536 8.799 1.00 27.26 73 ILE B CA 1
ATOM 1823 C C . ILE B 2 80 ? 10.987 11.899 7.304 1.00 28.53 73 ILE B C 1
ATOM 1824 O O . ILE B 2 80 ? 11.740 11.296 6.530 1.00 30.76 73 ILE B O 1
ATOM 1829 N N . TYR B 2 81 ? 10.146 12.845 6.902 1.00 28.48 74 TYR B N 1
ATOM 1830 C CA . TYR B 2 81 ? 10.073 13.323 5.527 1.00 30.25 74 TYR B CA 1
ATOM 1831 C C . TYR B 2 81 ? 10.882 14.605 5.467 1.00 29.29 74 TYR B C 1
ATOM 1832 O O . TYR B 2 81 ? 10.462 15.629 6.018 1.00 29.47 74 TYR B O 1
ATOM 1841 N N . HIS B 2 82 ? 12.044 14.541 4.814 1.00 28.32 75 HIS B N 1
ATOM 1842 C CA . HIS B 2 82 ? 13.034 15.620 4.867 1.00 28.73 75 HIS B CA 1
ATOM 1843 C C . HIS B 2 82 ? 14.093 15.421 3.775 1.00 29.64 75 HIS B C 1
ATOM 1844 O O . HIS B 2 82 ? 14.552 14.308 3.573 1.00 29.60 75 HIS B O 1
ATOM 1851 N N . PRO B 2 83 ? 14.506 16.504 3.086 1.00 30.85 76 PRO B N 1
ATOM 1852 C CA . PRO B 2 83 ? 15.481 16.339 2.000 1.00 31.37 76 PRO B CA 1
ATOM 1853 C C . PRO B 2 83 ? 16.885 15.931 2.428 1.00 30.54 76 PRO B C 1
ATOM 1854 O O . PRO B 2 83 ? 17.629 15.403 1.600 1.00 31.90 76 PRO B O 1
ATOM 1858 N N . ASN B 2 84 ? 17.231 16.174 3.695 1.00 28.94 77 ASN B N 1
ATOM 1859 C CA . ASN B 2 84 ? 18.561 15.904 4.243 1.00 28.95 77 ASN B CA 1
ATOM 1860 C C . ASN B 2 84 ? 18.630 14.697 5.161 1.00 28.05 77 ASN B C 1
ATOM 1861 O O . ASN B 2 84 ? 19.661 14.470 5.803 1.00 26.96 77 ASN B O 1
ATOM 1866 N N . ILE B 2 85 ? 17.533 13.945 5.250 1.00 29.17 78 ILE B N 1
ATOM 1867 C CA . ILE B 2 85 ? 17.463 12.763 6.110 1.00 27.88 78 ILE B CA 1
ATOM 1868 C C . ILE B 2 85 ? 16.733 11.632 5.392 1.00 28.57 78 ILE B C 1
ATOM 1869 O O . ILE B 2 85 ? 15.537 11.752 5.091 1.00 31.22 78 ILE B O 1
ATOM 1874 N N . ASN B 2 86 ? 17.416 10.516 5.159 1.00 28.88 79 ASN B N 1
ATOM 1875 C CA . ASN B 2 86 ? 16.830 9.441 4.358 1.00 31.72 79 ASN B CA 1
ATOM 1876 C C . ASN B 2 86 ? 16.229 8.324 5.206 1.00 32.80 79 ASN B C 1
ATOM 1877 O O . ASN B 2 86 ? 16.232 8.408 6.440 1.00 31.45 79 ASN B O 1
ATOM 1882 N N . SER B 2 87 ? 15.755 7.273 4.534 1.00 35.53 80 SER B N 1
ATOM 1883 C CA . SER B 2 87 ? 15.055 6.169 5.192 1.00 41.53 80 SER B CA 1
ATOM 1884 C C . SER B 2 87 ? 15.951 5.303 6.082 1.00 43.26 80 SER B C 1
ATOM 1885 O O . SER B 2 87 ? 15.442 4.565 6.924 1.00 43.63 80 SER B O 1
ATOM 1888 N N . ASN B 2 88 ? 17.265 5.380 5.894 1.00 40.05 81 ASN B N 1
ATOM 1889 C CA . ASN B 2 88 ? 18.201 4.748 6.818 1.00 44.07 81 ASN B CA 1
ATOM 1890 C C . ASN B 2 88 ? 18.490 5.624 8.049 1.00 38.34 81 ASN B C 1
ATOM 1891 O O . ASN B 2 88 ? 19.162 5.198 8.975 1.00 41.75 81 ASN B O 1
ATOM 1896 N N . GLY B 2 89 ? 17.987 6.851 8.058 1.00 35.08 82 GLY B N 1
ATOM 1897 C CA . GLY B 2 89 ? 18.226 7.750 9.171 1.00 32.49 82 GLY B CA 1
ATOM 1898 C C . GLY B 2 89 ? 19.506 8.535 9.057 1.00 30.11 82 GLY B C 1
ATOM 1899 O O . GLY B 2 89 ? 19.874 9.236 10.006 1.00 28.10 82 GLY B O 1
ATOM 1900 N N . SER B 2 90 ? 20.180 8.445 7.906 1.00 31.34 83 SER B N 1
ATOM 1901 C CA . SER B 2 90 ? 21.412 9.184 7.699 1.00 32.84 83 SER B CA 1
ATOM 1902 C C . SER B 2 90 ? 21.092 10.668 7.582 1.00 29.11 83 SER B C 1
ATOM 1903 O O . SER B 2 90 ? 20.082 11.049 6.987 1.00 27.82 83 SER B O 1
ATOM 1906 N N . ILE B 2 91 ? 21.935 11.483 8.197 1.00 28.40 84 ILE B N 1
ATOM 1907 C CA . ILE B 2 91 ? 21.707 12.932 8.300 1.00 28.33 84 ILE B CA 1
ATOM 1908 C C . ILE B 2 91 ? 22.746 13.643 7.447 1.00 27.12 84 ILE B C 1
ATOM 1909 O O . ILE B 2 91 ? 23.940 13.541 7.712 1.00 29.17 84 ILE B O 1
ATOM 1914 N N . CYS B 2 92 ? 22.289 14.371 6.438 1.00 28.46 85 CYS B N 1
ATOM 1915 C CA . CYS B 2 92 ? 23.171 15.092 5.551 1.00 31.44 85 CYS B CA 1
ATOM 1916 C C . CYS B 2 92 ? 23.413 16.497 6.104 1.00 32.20 85 CYS B C 1
ATOM 1917 O O . CYS B 2 92 ? 22.609 17.384 5.879 1.00 30.79 85 CYS B O 1
ATOM 1920 N N . LEU B 2 93 ? 24.517 16.664 6.835 1.00 30.08 86 LEU B N 1
ATOM 1921 C CA . LEU B 2 93 ? 24.844 17.892 7.567 1.00 28.39 86 LEU B CA 1
ATOM 1922 C C . LEU B 2 93 ? 26.374 18.102 7.554 1.00 28.18 86 LEU B C 1
ATOM 1923 O O . LEU B 2 93 ? 27.118 17.210 7.941 1.00 28.08 86 LEU B O 1
ATOM 1928 N N . ASP B 2 94 ? 26.848 19.273 7.108 1.00 28.18 87 ASP B N 1
ATOM 1929 C CA . ASP B 2 94 ? 28.294 19.484 6.935 1.00 29.62 87 ASP B CA 1
ATOM 1930 C C . ASP B 2 94 ? 29.124 19.303 8.207 1.00 28.03 87 ASP B C 1
ATOM 1931 O O . ASP B 2 94 ? 30.241 18.808 8.119 1.00 28.80 87 ASP B O 1
ATOM 1936 N N . ILE B 2 95 ? 28.591 19.661 9.378 1.00 25.94 88 ILE B N 1
ATOM 1937 C CA . ILE B 2 95 ? 29.367 19.517 10.616 1.00 26.38 88 ILE B CA 1
ATOM 1938 C C . ILE B 2 95 ? 29.411 18.056 11.118 1.00 24.64 88 ILE B C 1
ATOM 1939 O O . ILE B 2 95 ? 30.109 17.761 12.072 1.00 27.79 88 ILE B O 1
ATOM 1944 N N . LEU B 2 96 ? 28.675 17.148 10.485 1.00 25.63 89 LEU B N 1
ATOM 1945 C CA . LEU B 2 96 ? 28.891 15.701 10.716 1.00 26.53 89 LEU B CA 1
ATOM 1946 C C . LEU B 2 96 ? 29.832 15.079 9.679 1.00 27.83 89 LEU B C 1
ATOM 1947 O O . LEU B 2 96 ? 30.069 13.879 9.729 1.00 30.19 89 LEU B O 1
ATOM 1952 N N . ARG B 2 97 ? 30.347 15.895 8.753 1.00 30.52 90 ARG B N 1
ATOM 1953 C CA . ARG B 2 97 ? 31.313 15.469 7.728 1.00 34.58 90 ARG B CA 1
ATOM 1954 C C . ARG B 2 97 ? 32.574 16.321 7.891 1.00 36.52 90 ARG B C 1
ATOM 1955 O O . ARG B 2 97 ? 33.074 16.468 9.003 1.00 37.07 90 ARG B O 1
ATOM 1963 N N . SER B 2 98 ? 33.057 16.907 6.792 1.00 36.25 91 SER B N 1
ATOM 1964 C CA . SER B 2 98 ? 34.317 17.632 6.759 1.00 38.45 91 SER B CA 1
ATOM 1965 C C . SER B 2 98 ? 34.326 18.895 7.603 1.00 37.34 91 SER B C 1
ATOM 1966 O O . SER B 2 98 ? 35.390 19.380 7.937 1.00 34.62 91 SER B O 1
ATOM 1969 N N . GLN B 2 99 ? 33.165 19.454 7.927 1.00 33.72 92 GLN B N 1
ATOM 1970 C CA . GLN B 2 99 ? 33.158 20.694 8.682 1.00 34.25 92 GLN B CA 1
ATOM 1971 C C . GLN B 2 99 ? 33.064 20.444 10.183 1.00 31.78 92 GLN B C 1
ATOM 1972 O O . GLN B 2 99 ? 32.951 21.394 10.946 1.00 31.85 92 GLN B O 1
ATOM 1978 N N . TRP B 2 100 ? 33.124 19.177 10.607 1.00 28.36 93 TRP B N 1
ATOM 1979 C CA . TRP B 2 100 ? 33.330 18.873 12.024 1.00 27.65 93 TRP B CA 1
ATOM 1980 C C . TRP B 2 100 ? 34.521 19.619 12.569 1.00 29.57 93 TRP B C 1
ATOM 1981 O O . TRP B 2 100 ? 35.531 19.781 11.889 1.00 32.97 93 TRP B O 1
ATOM 1992 N N . SER B 2 101 ? 34.391 20.085 13.802 1.00 27.89 94 SER B N 1
ATOM 1993 C CA . SER B 2 101 ? 35.487 20.684 14.526 1.00 28.99 94 SER B CA 1
ATOM 1994 C C . SER B 2 101 ? 35.379 20.218 15.976 1.00 26.89 94 SER B C 1
ATOM 1995 O O . SER B 2 101 ? 34.285 20.114 16.488 1.00 25.25 94 SER B O 1
ATOM 1998 N N . PRO B 2 102 ? 36.510 19.959 16.652 1.00 28.29 95 PRO B N 1
ATOM 1999 C CA . PRO B 2 102 ? 36.470 19.616 18.080 1.00 27.83 95 PRO B CA 1
ATOM 2000 C C . PRO B 2 102 ? 35.922 20.731 18.975 1.00 28.44 95 PRO B C 1
ATOM 2001 O O . PRO B 2 102 ? 35.549 20.469 20.107 1.00 27.02 95 PRO B O 1
ATOM 2005 N N . ALA B 2 103 ? 35.898 21.967 18.480 1.00 29.87 96 ALA B N 1
ATOM 2006 C CA . ALA B 2 103 ? 35.174 23.031 19.155 1.00 31.59 96 ALA B CA 1
ATOM 2007 C C . ALA B 2 103 ? 33.660 22.790 19.264 1.00 32.25 96 ALA B C 1
ATOM 2008 O O . ALA B 2 103 ? 33.012 23.402 20.107 1.00 30.58 96 ALA B O 1
ATOM 2010 N N . LEU B 2 104 ? 33.099 21.903 18.440 1.00 30.87 97 LEU B N 1
ATOM 2011 C CA . LEU B 2 104 ? 31.672 21.570 18.533 1.00 30.80 97 LEU B CA 1
ATOM 2012 C C . LEU B 2 104 ? 31.410 20.463 19.535 1.00 31.00 97 LEU B C 1
ATOM 2013 O O . LEU B 2 104 ? 32.294 19.689 19.892 1.00 30.07 97 LEU B O 1
ATOM 2018 N N . THR B 2 105 ? 30.168 20.407 19.980 1.00 30.43 98 THR B N 1
ATOM 2019 C CA . THR B 2 105 ? 29.692 19.396 20.924 1.00 28.06 98 THR B CA 1
ATOM 2020 C C . THR B 2 105 ? 28.455 18.741 20.357 1.00 27.25 98 THR B C 1
ATOM 2021 O O . THR B 2 105 ? 27.841 19.301 19.437 1.00 25.06 98 THR B O 1
ATOM 2025 N N . VAL B 2 106 ? 28.099 17.564 20.890 1.00 25.24 99 VAL B N 1
ATOM 2026 C CA . VAL B 2 106 ? 26.821 16.933 20.582 1.00 23.94 99 VAL B CA 1
ATOM 2027 C C . VAL B 2 106 ? 25.645 17.889 20.809 1.00 24.59 99 VAL B C 1
ATOM 2028 O O . VAL B 2 106 ? 24.740 17.958 19.983 1.00 23.91 99 VAL B O 1
ATOM 2032 N N . SER B 2 107 ? 25.672 18.633 21.906 1.00 26.00 100 SER B N 1
ATOM 2033 C CA . SER B 2 107 ? 24.662 19.634 22.171 1.00 29.75 100 SER B CA 1
ATOM 2034 C C . SER B 2 107 ? 24.481 20.573 20.978 1.00 26.59 100 SER B C 1
ATOM 2035 O O . SER B 2 107 ? 23.347 20.773 20.507 1.00 23.93 100 SER B O 1
ATOM 2038 N N . LYS B 2 108 ? 25.593 21.107 20.481 1.00 27.51 101 LYS B N 1
ATOM 2039 C CA . LYS B 2 108 ? 25.563 21.983 19.291 1.00 28.44 101 LYS B CA 1
ATOM 2040 C C . LYS B 2 108 ? 25.114 21.265 18.033 1.00 25.36 101 LYS B C 1
ATOM 2041 O O . LYS B 2 108 ? 24.365 21.834 17.233 1.00 23.46 101 LYS B O 1
ATOM 2047 N N . VAL B 2 109 ? 25.495 19.996 17.857 1.00 23.94 102 VAL B N 1
ATOM 2048 C CA . VAL B 2 109 ? 25.018 19.258 16.700 1.00 22.04 102 VAL B CA 1
ATOM 2049 C C . VAL B 2 109 ? 23.503 19.079 16.772 1.00 21.27 102 VAL B C 1
ATOM 2050 O O . VAL B 2 109 ? 22.807 19.260 15.777 1.00 20.17 102 VAL B O 1
ATOM 2054 N N . LEU B 2 110 ? 22.998 18.724 17.948 1.00 19.68 103 LEU B N 1
ATOM 2055 C CA . LEU B 2 110 ? 21.568 18.594 18.151 1.00 21.71 103 LEU B CA 1
ATOM 2056 C C . LEU B 2 110 ? 20.793 19.853 17.822 1.00 21.81 103 LEU B C 1
ATOM 2057 O O . LEU B 2 110 ? 19.748 19.768 17.177 1.00 23.61 103 LEU B O 1
ATOM 2062 N N . LEU B 2 111 ? 21.296 21.017 18.243 1.00 22.32 104 LEU B N 1
ATOM 2063 C CA . LEU B 2 111 ? 20.662 22.268 17.854 1.00 23.40 104 LEU B CA 1
ATOM 2064 C C . LEU B 2 111 ? 20.718 22.504 16.365 1.00 23.48 104 LEU B C 1
ATOM 2065 O O . LEU B 2 111 ? 19.746 23.008 15.798 1.00 23.32 104 LEU B O 1
ATOM 2070 N N . SER B 2 112 ? 21.823 22.133 15.722 1.00 22.84 105 SER B N 1
ATOM 2071 C CA . SER B 2 112 ? 21.896 22.246 14.258 1.00 24.55 105 SER B CA 1
ATOM 2072 C C . SER B 2 112 ? 20.935 21.324 13.547 1.00 23.40 105 SER B C 1
ATOM 2073 O O . SER B 2 112 ? 20.421 21.675 12.502 1.00 23.63 105 SER B O 1
ATOM 2076 N N . ILE B 2 113 ? 20.704 20.137 14.108 1.00 22.31 106 ILE B N 1
ATOM 2077 C CA . ILE B 2 113 ? 19.702 19.256 13.545 1.00 22.11 106 ILE B CA 1
ATOM 2078 C C . ILE B 2 113 ? 18.314 19.877 13.711 1.00 23.10 106 ILE B C 1
ATOM 2079 O O . ILE B 2 113 ? 17.518 19.831 12.779 1.00 24.04 106 ILE B O 1
ATOM 2084 N N . CYS B 2 114 ? 18.014 20.438 14.892 1.00 24.83 107 CYS B N 1
ATOM 2085 C CA . CYS B 2 114 ? 16.750 21.174 15.097 1.00 27.62 107 CYS B CA 1
ATOM 2086 C C . CYS B 2 114 ? 16.594 22.311 14.092 1.00 27.39 107 CYS B C 1
ATOM 2087 O O . CYS B 2 114 ? 15.511 22.538 13.577 1.00 27.36 107 CYS B O 1
ATOM 2090 N N . SER B 2 115 ? 17.688 22.984 13.788 1.00 26.84 108 SER B N 1
ATOM 2091 C CA . SER B 2 115 ? 17.665 24.084 12.814 1.00 31.40 108 SER B CA 1
ATOM 2092 C C . SER B 2 115 ? 17.374 23.613 11.366 1.00 30.55 108 SER B C 1
ATOM 2093 O O . SER B 2 115 ? 16.680 24.293 10.613 1.00 30.79 108 SER B O 1
ATOM 2096 N N . LEU B 2 116 ? 17.903 22.437 11.024 1.00 29.52 109 LEU B N 1
ATOM 2097 C CA . LEU B 2 116 ? 17.649 21.743 9.758 1.00 30.89 109 LEU B CA 1
ATOM 2098 C C . LEU B 2 116 ? 16.186 21.302 9.598 1.00 28.96 109 LEU B C 1
ATOM 2099 O O . LEU B 2 116 ? 15.636 21.342 8.495 1.00 29.24 109 LEU B O 1
ATOM 2104 N N . LEU B 2 117 ? 15.560 20.871 10.695 1.00 28.01 110 LEU B N 1
ATOM 2105 C CA . LEU B 2 117 ? 14.127 20.581 10.725 1.00 28.25 110 LEU B CA 1
ATOM 2106 C C . LEU B 2 117 ? 13.289 21.815 10.424 1.00 30.98 110 LEU B C 1
ATOM 2107 O O . LEU B 2 117 ? 12.294 21.742 9.690 1.00 30.30 110 LEU B O 1
ATOM 2112 N N . CYS B 2 118 ? 13.689 22.955 10.974 1.00 31.47 111 CYS B N 1
ATOM 2113 C CA . CYS B 2 118 ? 13.015 24.221 10.686 1.00 33.35 111 CYS B CA 1
ATOM 2114 C C . CYS B 2 118 ? 13.258 24.751 9.274 1.00 35.04 111 CYS B C 1
ATOM 2115 O O . CYS B 2 118 ? 12.363 25.373 8.674 1.00 36.62 111 CYS B O 1
ATOM 2118 N N . ASP B 2 119 ? 14.459 24.522 8.751 1.00 35.41 112 ASP B N 1
ATOM 2119 C CA . ASP B 2 119 ? 14.881 25.102 7.479 1.00 38.32 112 ASP B CA 1
ATOM 2120 C C . ASP B 2 119 ? 15.746 24.085 6.750 1.00 35.88 112 ASP B C 1
ATOM 2121 O O . ASP B 2 119 ? 16.954 24.074 6.890 1.00 33.84 112 ASP B O 1
ATOM 2126 N N . PRO B 2 120 ? 15.110 23.197 5.986 1.00 37.29 113 PRO B N 1
ATOM 2127 C CA . PRO B 2 120 ? 15.867 22.207 5.246 1.00 37.16 113 PRO B CA 1
ATOM 2128 C C . PRO B 2 120 ? 16.827 22.842 4.244 1.00 40.11 113 PRO B C 1
ATOM 2129 O O . PRO B 2 120 ? 16.659 24.006 3.851 1.00 40.55 113 PRO B O 1
ATOM 2133 N N . ASN B 2 121 ? 17.831 22.069 3.853 1.00 39.57 114 ASN B N 1
ATOM 2134 C CA . ASN B 2 121 ? 18.809 22.489 2.879 1.00 45.19 114 ASN B CA 1
ATOM 2135 C C . ASN B 2 121 ? 18.658 21.708 1.558 1.00 44.44 114 ASN B C 1
ATOM 2136 O O . ASN B 2 121 ? 19.336 20.717 1.345 1.00 43.00 114 ASN B O 1
ATOM 2141 N N . PRO B 2 122 ? 17.778 22.175 0.656 1.00 48.04 115 PRO B N 1
ATOM 2142 C CA . PRO B 2 122 ? 17.537 21.436 -0.587 1.00 49.97 115 PRO B CA 1
ATOM 2143 C C . PRO B 2 122 ? 18.756 21.407 -1.535 1.00 52.78 115 PRO B C 1
ATOM 2144 O O . PRO B 2 122 ? 18.788 20.603 -2.464 1.00 54.51 115 PRO B O 1
ATOM 2148 N N . ASP B 2 123 ? 19.753 22.257 -1.288 1.00 53.97 116 ASP B N 1
ATOM 2149 C CA . ASP B 2 123 ? 20.987 22.246 -2.067 1.00 59.08 116 ASP B CA 1
ATOM 2150 C C . ASP B 2 123 ? 21.995 21.172 -1.627 1.00 54.40 116 ASP B C 1
ATOM 2151 O O . ASP B 2 123 ? 23.096 21.101 -2.181 1.00 54.44 116 ASP B O 1
ATOM 2156 N N . ASP B 2 124 ? 21.622 20.343 -0.649 1.00 48.21 117 ASP B N 1
ATOM 2157 C CA . ASP B 2 124 ? 22.403 19.166 -0.241 1.00 46.04 117 ASP B CA 1
ATOM 2158 C C . ASP B 2 124 ? 21.423 17.969 -0.269 1.00 45.53 117 ASP B C 1
ATOM 2159 O O . ASP B 2 124 ? 21.043 17.425 0.776 1.00 44.63 117 ASP B O 1
ATOM 2164 N N . PRO B 2 125 ? 20.981 17.567 -1.480 1.00 47.69 118 PRO B N 1
ATOM 2165 C CA . PRO B 2 125 ? 19.779 16.725 -1.571 1.00 48.07 118 PRO B CA 1
ATOM 2166 C C . PRO B 2 125 ? 19.987 15.213 -1.374 1.00 45.69 118 PRO B C 1
ATOM 2167 O O . PRO B 2 125 ? 20.083 14.463 -2.352 1.00 49.66 118 PRO B O 1
ATOM 2171 N N . LEU B 2 126 ? 20.013 14.782 -0.117 1.00 38.20 119 LEU B N 1
ATOM 2172 C CA . LEU B 2 126 ? 20.114 13.358 0.220 1.00 38.16 119 LEU B CA 1
ATOM 2173 C C . LEU B 2 126 ? 18.909 12.552 -0.291 1.00 38.74 119 LEU B C 1
ATOM 2174 O O . LEU B 2 126 ? 19.039 11.372 -0.618 1.00 38.17 119 LEU B O 1
ATOM 2179 N N . VAL B 2 127 ? 17.737 13.183 -0.322 1.00 38.21 120 VAL B N 1
ATOM 2180 C CA . VAL B 2 127 ? 16.545 12.581 -0.901 1.00 40.99 120 VAL B CA 1
ATOM 2181 C C . VAL B 2 127 ? 16.056 13.512 -2.010 1.00 42.34 120 VAL B C 1
ATOM 2182 O O . VAL B 2 127 ? 15.256 14.419 -1.747 1.00 42.08 120 VAL B O 1
ATOM 2186 N N . PRO B 2 128 ? 16.536 13.292 -3.252 1.00 45.96 121 PRO B N 1
ATOM 2187 C CA . PRO B 2 128 ? 16.261 14.179 -4.392 1.00 47.21 121 PRO B CA 1
ATOM 2188 C C . PRO B 2 128 ? 14.792 14.506 -4.627 1.00 47.07 121 PRO B C 1
ATOM 2189 O O . PRO B 2 128 ? 14.449 15.677 -4.828 1.00 46.28 121 PRO B O 1
ATOM 2193 N N . ASP B 2 129 ? 13.936 13.485 -4.614 1.00 47.87 122 ASP B N 1
ATOM 2194 C CA . ASP B 2 129 ? 12.506 13.686 -4.841 1.00 48.81 122 ASP B CA 1
ATOM 2195 C C . ASP B 2 129 ? 11.889 14.678 -3.863 1.00 45.48 122 ASP B C 1
ATOM 2196 O O . ASP B 2 129 ? 11.082 15.522 -4.249 1.00 46.40 122 ASP B O 1
ATOM 2201 N N . ILE B 2 130 ? 12.284 14.576 -2.597 1.00 42.56 123 ILE B N 1
ATOM 2202 C CA . ILE B 2 130 ? 11.810 15.472 -1.553 1.00 40.33 123 ILE B CA 1
ATOM 2203 C C . ILE B 2 130 ? 12.397 16.876 -1.724 1.00 40.06 123 ILE B C 1
ATOM 2204 O O . ILE B 2 130 ? 11.686 17.868 -1.585 1.00 41.64 123 ILE B O 1
ATOM 2209 N N . ALA B 2 131 ? 13.685 16.957 -2.035 1.00 40.43 124 ALA B N 1
ATOM 2210 C CA . ALA B 2 131 ? 14.333 18.251 -2.272 1.00 41.28 124 ALA B CA 1
ATOM 2211 C C . ALA B 2 131 ? 13.657 19.034 -3.396 1.00 44.36 124 ALA B C 1
ATOM 2212 O O . ALA B 2 131 ? 13.481 20.250 -3.292 1.00 45.10 124 ALA B O 1
ATOM 2214 N N . GLN B 2 132 ? 13.283 18.344 -4.467 1.00 47.87 125 GLN B N 1
ATOM 2215 C CA . GLN B 2 132 ? 12.610 19.002 -5.595 1.00 52.86 125 GLN B CA 1
ATOM 2216 C C . GLN B 2 132 ? 11.262 19.589 -5.190 1.00 52.42 125 GLN B C 1
ATOM 2217 O O . GLN B 2 132 ? 10.915 20.687 -5.613 1.00 53.29 125 GLN B O 1
ATOM 2223 N N . ILE B 2 133 ? 10.516 18.862 -4.362 1.00 49.23 126 ILE B N 1
ATOM 2224 C CA . ILE B 2 133 ? 9.214 19.335 -3.898 1.00 49.18 126 ILE B CA 1
ATOM 2225 C C . ILE B 2 133 ? 9.392 20.533 -2.969 1.00 48.34 126 ILE B C 1
ATOM 2226 O O . ILE B 2 133 ? 8.625 21.495 -3.039 1.00 50.72 126 ILE B O 1
ATOM 2231 N N . TYR B 2 134 ? 10.413 20.481 -2.113 1.00 46.73 127 TYR B N 1
ATOM 2232 C CA . TYR B 2 134 ? 10.725 21.596 -1.229 1.00 45.89 127 TYR B CA 1
ATOM 2233 C C . TYR B 2 134 ? 10.902 22.866 -2.051 1.00 49.19 127 TYR B C 1
ATOM 2234 O O . TYR B 2 134 ? 10.362 23.912 -1.703 1.00 49.12 127 TYR B O 1
ATOM 2243 N N . LYS B 2 135 ? 11.630 22.760 -3.159 1.00 52.96 128 LYS B N 1
ATOM 2244 C CA . LYS B 2 135 ? 11.926 23.920 -4.001 1.00 57.91 128 LYS B CA 1
ATOM 2245 C C . LYS B 2 135 ? 10.759 24.366 -4.879 1.00 60.80 128 LYS B C 1
ATOM 2246 O O . LYS B 2 135 ? 10.579 25.563 -5.087 1.00 66.04 128 LYS B O 1
ATOM 2252 N N . SER B 2 136 ? 9.967 23.424 -5.388 1.00 60.95 129 SER B N 1
ATOM 2253 C CA . SER B 2 136 ? 8.911 23.755 -6.354 1.00 64.92 129 SER B CA 1
ATOM 2254 C C . SER B 2 136 ? 7.542 24.014 -5.725 1.00 63.87 129 SER B C 1
ATOM 2255 O O . SER B 2 136 ? 6.772 24.814 -6.251 1.00 65.34 129 SER B O 1
ATOM 2258 N N . ASP B 2 137 ? 7.240 23.338 -4.615 1.00 61.35 130 ASP B N 1
ATOM 2259 C CA . ASP B 2 137 ? 5.899 23.370 -4.022 1.00 61.42 130 ASP B CA 1
ATOM 2260 C C . ASP B 2 137 ? 5.992 23.211 -2.501 1.00 57.72 130 ASP B C 1
ATOM 2261 O O . ASP B 2 137 ? 5.878 22.112 -1.970 1.00 54.46 130 ASP B O 1
ATOM 2266 N N . LYS B 2 138 ? 6.190 24.328 -1.815 1.00 58.35 131 LYS B N 1
ATOM 2267 C CA . LYS B 2 138 ? 6.494 24.322 -0.392 1.00 60.45 131 LYS B CA 1
ATOM 2268 C C . LYS B 2 138 ? 5.280 23.920 0.438 1.00 58.03 131 LYS B C 1
ATOM 2269 O O . LYS B 2 138 ? 5.413 23.251 1.461 1.00 51.84 131 LYS B O 1
ATOM 2275 N N . GLU B 2 139 ? 4.097 24.319 -0.018 1.00 62.13 132 GLU B N 1
ATOM 2276 C CA . GLU B 2 139 ? 2.851 23.960 0.654 1.00 63.27 132 GLU B CA 1
ATOM 2277 C C . GLU B 2 139 ? 2.644 22.444 0.638 1.00 58.51 132 GLU B C 1
ATOM 2278 O O . GLU B 2 139 ? 2.273 21.861 1.658 1.00 55.93 132 GLU B O 1
ATOM 2284 N N . LYS B 2 140 ? 2.902 21.821 -0.513 1.00 56.15 133 LYS B N 1
ATOM 2285 C CA . LYS B 2 140 ? 2.901 20.359 -0.641 1.00 53.16 133 LYS B CA 1
ATOM 2286 C C . LYS B 2 140 ? 3.947 19.698 0.264 1.00 48.25 133 LYS B C 1
ATOM 2287 O O . LYS B 2 140 ? 3.665 18.681 0.907 1.00 45.55 133 LYS B O 1
ATOM 2293 N N . TYR B 2 141 ? 5.158 20.260 0.295 1.00 44.86 134 TYR B N 1
ATOM 2294 C CA . TYR B 2 141 ? 6.205 19.754 1.170 1.00 41.12 134 TYR B CA 1
ATOM 2295 C C . TYR B 2 141 ? 5.741 19.706 2.625 1.00 39.67 134 TYR B C 1
ATOM 2296 O O . TYR B 2 141 ? 5.863 18.673 3.305 1.00 35.68 134 TYR B O 1
ATOM 2305 N N . ASN B 2 142 ? 5.213 20.835 3.092 1.00 39.79 135 ASN B N 1
ATOM 2306 C CA . ASN B 2 142 ? 4.779 20.983 4.473 1.00 39.72 135 ASN B CA 1
ATOM 2307 C C . ASN B 2 142 ? 3.642 20.040 4.796 1.00 39.44 135 ASN B C 1
ATOM 2308 O O . ASN B 2 142 ? 3.598 19.493 5.882 1.00 39.16 135 ASN B O 1
ATOM 2313 N N . ARG B 2 143 ? 2.732 19.844 3.846 1.00 41.67 136 ARG B N 1
ATOM 2314 C CA . ARG B 2 143 ? 1.639 18.888 4.015 1.00 42.67 136 ARG B CA 1
ATOM 2315 C C . ARG B 2 143 ? 2.169 17.467 4.229 1.00 40.40 136 ARG B C 1
ATOM 2316 O O . ARG B 2 143 ? 1.748 16.771 5.150 1.00 39.03 136 ARG B O 1
ATOM 2324 N N . HIS B 2 144 ? 3.090 17.046 3.368 1.00 39.70 137 HIS B N 1
ATOM 2325 C CA . HIS B 2 144 ? 3.702 15.728 3.481 1.00 38.39 137 HIS B CA 1
ATOM 2326 C C . HIS B 2 144 ? 4.524 15.539 4.752 1.00 35.50 137 HIS B C 1
ATOM 2327 O O . HIS B 2 144 ? 4.494 14.465 5.356 1.00 34.71 137 HIS B O 1
ATOM 2334 N N . ALA B 2 145 ? 5.278 16.564 5.135 1.00 33.61 138 ALA B N 1
ATOM 2335 C CA . ALA B 2 145 ? 6.099 16.487 6.328 1.00 32.23 138 ALA B CA 1
ATOM 2336 C C . ALA B 2 145 ? 5.209 16.380 7.561 1.00 32.03 138 ALA B C 1
ATOM 2337 O O . ALA B 2 145 ? 5.534 15.630 8.471 1.00 32.41 138 ALA B O 1
ATOM 2339 N N . ARG B 2 146 ? 4.072 17.084 7.565 1.00 34.49 139 ARG B N 1
ATOM 2340 C CA . ARG B 2 146 ? 3.138 17.006 8.701 1.00 35.26 139 ARG B CA 1
ATOM 2341 C C . ARG B 2 146 ? 2.453 15.640 8.738 1.00 34.89 139 ARG B C 1
ATOM 2342 O O . ARG B 2 146 ? 2.301 15.051 9.812 1.00 32.37 139 ARG B O 1
ATOM 2350 N N . GLU B 2 147 ? 2.057 15.148 7.569 1.00 34.90 140 GLU B N 1
ATOM 2351 C CA . GLU B 2 147 ? 1.440 13.827 7.461 1.00 37.22 140 GLU B CA 1
ATOM 2352 C C . GLU B 2 147 ? 2.358 12.729 7.984 1.00 33.62 140 GLU B C 1
ATOM 2353 O O . GLU B 2 147 ? 1.921 11.878 8.751 1.00 33.93 140 GLU B O 1
ATOM 2359 N N . TRP B 2 148 ? 3.631 12.781 7.622 1.00 31.49 141 TRP B N 1
ATOM 2360 C CA . TRP B 2 148 ? 4.590 11.795 8.098 1.00 31.52 141 TRP B CA 1
ATOM 2361 C C . TRP B 2 148 ? 4.897 11.955 9.579 1.00 29.92 141 TRP B C 1
ATOM 2362 O O . TRP B 2 148 ? 5.130 10.959 10.270 1.00 30.34 141 TRP B O 1
ATOM 2373 N N . THR B 2 149 ? 4.947 13.192 10.072 1.00 28.65 142 THR B N 1
ATOM 2374 C CA . THR B 2 149 ? 5.079 13.419 11.508 1.00 28.09 142 THR B CA 1
ATOM 2375 C C . THR B 2 149 ? 3.937 12.732 12.283 1.00 29.98 142 THR B C 1
ATOM 2376 O O . THR B 2 149 ? 4.184 12.024 13.238 1.00 31.74 142 THR B O 1
ATOM 2380 N N . GLN B 2 150 ? 2.699 12.934 11.853 1.00 32.40 143 GLN B N 1
ATOM 2381 C CA . GLN B 2 150 ? 1.545 12.314 12.497 1.00 35.09 143 GLN B CA 1
ATOM 2382 C C . GLN B 2 150 ? 1.590 10.785 12.403 1.00 36.13 143 GLN B C 1
ATOM 2383 O O . GLN B 2 150 ? 1.328 10.088 13.382 1.00 36.66 143 GLN B O 1
ATOM 2389 N N . LYS B 2 151 ? 1.952 10.283 11.230 1.00 36.69 144 LYS B N 1
ATOM 2390 C CA . LYS B 2 151 ? 1.960 8.846 10.959 1.00 39.61 144 LYS B CA 1
ATOM 2391 C C . LYS B 2 151 ? 3.057 8.108 11.729 1.00 37.57 144 LYS B C 1
ATOM 2392 O O . LYS B 2 151 ? 2.786 7.095 12.379 1.00 36.52 144 LYS B O 1
ATOM 2398 N N . TYR B 2 152 ? 4.279 8.633 11.688 1.00 34.34 145 TYR B N 1
ATOM 2399 C CA . TYR B 2 152 ? 5.451 7.922 12.193 1.00 34.68 145 TYR B CA 1
ATOM 2400 C C . TYR B 2 152 ? 6.070 8.457 13.489 1.00 34.67 145 TYR B C 1
ATOM 2401 O O . TYR B 2 152 ? 6.792 7.721 14.171 1.00 35.52 145 TYR B O 1
ATOM 2410 N N . ALA B 2 153 ? 5.793 9.714 13.847 1.00 32.40 146 ALA B N 1
ATOM 2411 C CA . ALA B 2 153 ? 6.439 10.333 14.988 1.00 29.51 146 ALA B CA 1
ATOM 2412 C C . ALA B 2 153 ? 5.490 10.855 16.068 1.00 30.15 146 ALA B C 1
ATOM 2413 O O . ALA B 2 153 ? 5.927 11.586 16.940 1.00 30.76 146 ALA B O 1
ATOM 2415 N N . MET B 2 154 ? 4.211 10.488 16.019 1.00 31.60 147 MET B N 1
ATOM 2416 C CA . MET B 2 154 ? 3.267 10.794 17.094 1.00 34.03 147 MET B CA 1
ATOM 2417 C C . MET B 2 154 ? 2.591 9.529 17.585 1.00 38.09 147 MET B C 1
ATOM 2418 O O . MET B 2 154 ? 2.585 8.500 16.891 1.00 40.90 147 MET B O 1
ATOM 2424 N N . SER C 1 2 ? -16.847 29.704 15.914 1.00 52.09 30 SER C N 1
ATOM 2425 C CA . SER C 1 2 ? -17.966 30.699 15.825 1.00 49.42 30 SER C CA 1
ATOM 2426 C C . SER C 1 2 ? -17.910 31.723 16.956 1.00 48.67 30 SER C C 1
ATOM 2427 O O . SER C 1 2 ? -17.760 31.372 18.138 1.00 44.62 30 SER C O 1
ATOM 2430 N N . LEU C 1 3 ? -18.033 32.997 16.594 1.00 49.78 31 LEU C N 1
ATOM 2431 C CA . LEU C 1 3 ? -18.157 34.052 17.590 1.00 50.77 31 LEU C CA 1
ATOM 2432 C C . LEU C 1 3 ? -19.614 34.252 18.033 1.00 48.79 31 LEU C C 1
ATOM 2433 O O . LEU C 1 3 ? -19.864 34.871 19.070 1.00 50.39 31 LEU C O 1
ATOM 2438 N N . THR C 1 4 ? -20.563 33.733 17.252 1.00 43.59 32 THR C N 1
ATOM 2439 C CA . THR C 1 4 ? -21.985 34.006 17.466 1.00 42.99 32 THR C CA 1
ATOM 2440 C C . THR C 1 4 ? -22.769 32.825 18.071 1.00 41.22 32 THR C C 1
ATOM 2441 O O . THR C 1 4 ? -23.845 33.021 18.619 1.00 41.89 32 THR C O 1
ATOM 2445 N N . VAL C 1 5 ? -22.257 31.605 17.956 1.00 40.13 33 VAL C N 1
ATOM 2446 C CA . VAL C 1 5 ? -22.934 30.429 18.549 1.00 38.09 33 VAL C CA 1
ATOM 2447 C C . VAL C 1 5 ? -21.938 29.704 19.448 1.00 35.10 33 VAL C C 1
ATOM 2448 O O . VAL C 1 5 ? -20.807 29.451 19.046 1.00 33.91 33 VAL C O 1
ATOM 2452 N N . PRO C 1 6 ? -22.356 29.350 20.668 1.00 34.33 34 PRO C N 1
ATOM 2453 C CA . PRO C 1 6 ? -21.413 28.733 21.585 1.00 33.04 34 PRO C CA 1
ATOM 2454 C C . PRO C 1 6 ? -20.954 27.351 21.116 1.00 32.79 34 PRO C C 1
ATOM 2455 O O . PRO C 1 6 ? -21.587 26.746 20.257 1.00 28.50 34 PRO C O 1
ATOM 2459 N N . GLU C 1 7 ? -19.841 26.902 21.681 1.00 32.27 35 GLU C N 1
ATOM 2460 C CA . GLU C 1 7 ? -19.310 25.584 21.439 1.00 33.49 35 GLU C CA 1
ATOM 2461 C C . GLU C 1 7 ? -20.014 24.609 22.380 1.00 30.52 35 GLU C C 1
ATOM 2462 O O . GLU C 1 7 ? -20.204 24.893 23.549 1.00 33.12 35 GLU C O 1
ATOM 2468 N N . CYS C 1 8 ? -20.449 23.491 21.848 1.00 28.18 36 CYS C N 1
ATOM 2469 C CA . CYS C 1 8 ? -20.970 22.392 22.654 1.00 26.74 36 CYS C CA 1
ATOM 2470 C C . CYS C 1 8 ? -19.830 21.649 23.389 1.00 25.49 36 CYS C C 1
ATOM 2471 O O . CYS C 1 8 ? -18.862 21.239 22.772 1.00 26.93 36 CYS C O 1
ATOM 2474 N N . ALA C 1 9 ? -19.938 21.490 24.700 1.00 24.09 37 ALA C N 1
ATOM 2475 C CA . ALA C 1 9 ? -18.866 20.868 25.457 1.00 25.17 37 ALA C CA 1
ATOM 2476 C C . ALA C 1 9 ? -18.914 19.341 25.356 1.00 24.76 37 ALA C C 1
ATOM 2477 O O . ALA C 1 9 ? -17.994 18.700 25.797 1.00 26.37 37 ALA C O 1
ATOM 2479 N N . ILE C 1 10 ? -19.981 18.787 24.796 1.00 23.67 38 ILE C N 1
ATOM 2480 C CA . ILE C 1 10 ? -20.056 17.344 24.520 1.00 24.11 38 ILE C CA 1
ATOM 2481 C C . ILE C 1 10 ? -19.248 16.977 23.258 1.00 24.54 38 ILE C C 1
ATOM 2482 O O . ILE C 1 10 ? -18.308 16.178 23.329 1.00 24.64 38 ILE C O 1
ATOM 2487 N N . CYS C 1 11 ? -19.616 17.551 22.106 1.00 23.63 39 CYS C N 1
ATOM 2488 C CA . CYS C 1 11 ? -18.969 17.212 20.853 1.00 24.95 39 CYS C CA 1
ATOM 2489 C C . CYS C 1 11 ? -17.768 18.112 20.474 1.00 24.56 39 CYS C C 1
ATOM 2490 O O . CYS C 1 11 ? -17.065 17.816 19.538 1.00 25.29 39 CYS C O 1
ATOM 2493 N N . LEU C 1 12 ? -17.574 19.213 21.194 1.00 26.58 40 LEU C N 1
ATOM 2494 C CA . LEU C 1 12 ? -16.539 20.222 20.924 1.00 27.95 40 LEU C CA 1
ATOM 2495 C C . LEU C 1 12 ? -16.659 20.935 19.571 1.00 29.54 40 LEU C C 1
ATOM 2496 O O . LEU C 1 12 ? -15.703 21.559 19.120 1.00 30.90 40 LEU C O 1
ATOM 2501 N N . GLN C 1 13 ? -17.822 20.855 18.945 1.00 29.03 41 GLN C N 1
ATOM 2502 C CA . GLN C 1 13 ? -18.115 21.629 17.726 1.00 30.41 41 GLN C CA 1
ATOM 2503 C C . GLN C 1 13 ? -19.013 22.775 18.113 1.00 28.75 41 GLN C C 1
ATOM 2504 O O . GLN C 1 13 ? -19.570 22.772 19.194 1.00 26.99 41 GLN C O 1
ATOM 2510 N N . THR C 1 14 ? -19.146 23.761 17.224 1.00 29.05 42 THR C N 1
ATOM 2511 C CA . THR C 1 14 ? -20.187 24.781 17.341 1.00 29.12 42 THR C CA 1
ATOM 2512 C C . THR C 1 14 ? -21.543 24.115 17.441 1.00 26.64 42 THR C C 1
ATOM 2513 O O . THR C 1 14 ? -21.821 23.198 16.671 1.00 25.41 42 THR C O 1
ATOM 2517 N N . CYS C 1 15 ? -22.367 24.533 18.408 1.00 25.97 43 CYS C N 1
ATOM 2518 C CA . CYS C 1 15 ? -23.688 23.937 18.606 1.00 25.97 43 CYS C CA 1
ATOM 2519 C C . CYS C 1 15 ? -24.558 23.993 17.349 1.00 26.13 43 CYS C C 1
ATOM 2520 O O . CYS C 1 15 ? -24.654 25.031 16.681 1.00 25.17 43 CYS C O 1
ATOM 2523 N N . VAL C 1 16 ? -25.171 22.862 17.043 1.00 24.96 44 VAL C N 1
ATOM 2524 C CA . VAL C 1 16 ? -26.247 22.780 16.068 1.00 26.04 44 VAL C CA 1
ATOM 2525 C C . VAL C 1 16 ? -27.535 22.618 16.856 1.00 24.20 44 VAL C C 1
ATOM 2526 O O . VAL C 1 16 ? -27.629 21.730 17.703 1.00 22.73 44 VAL C O 1
ATOM 2530 N N . HIS C 1 17 ? -28.518 23.486 16.591 1.00 24.85 45 HIS C N 1
ATOM 2531 C CA . HIS C 1 17 ? -29.762 23.552 17.370 1.00 26.05 45 HIS C CA 1
ATOM 2532 C C . HIS C 1 17 ? -29.493 23.607 18.865 1.00 25.41 45 HIS C C 1
ATOM 2533 O O . HIS C 1 17 ? -29.838 22.669 19.605 1.00 25.86 45 HIS C O 1
ATOM 2540 N N . PRO C 1 18 ? -28.854 24.696 19.317 1.00 24.13 46 PRO C N 1
ATOM 2541 C CA . PRO C 1 18 ? -28.471 24.745 20.711 1.00 25.05 46 PRO C CA 1
ATOM 2542 C C . PRO C 1 18 ? -29.703 24.788 21.602 1.00 25.78 46 PRO C C 1
ATOM 2543 O O . PRO C 1 18 ? -30.673 25.505 21.312 1.00 26.81 46 PRO C O 1
ATOM 2547 N N . VAL C 1 19 ? -29.676 24.007 22.669 1.00 25.94 47 VAL C N 1
ATOM 2548 C CA . VAL C 1 19 ? -30.774 23.989 23.629 1.00 26.80 47 VAL C CA 1
ATOM 2549 C C . VAL C 1 19 ? -30.239 24.404 24.979 1.00 28.13 47 VAL C C 1
ATOM 2550 O O . VAL C 1 19 ? -29.078 24.161 25.295 1.00 28.76 47 VAL C O 1
ATOM 2554 N N . SER C 1 20 ? -31.095 25.043 25.768 1.00 28.66 48 SER C N 1
ATOM 2555 C CA . SER C 1 20 ? -30.710 25.618 27.037 1.00 30.49 48 SER C CA 1
ATOM 2556 C C . SER C 1 20 ? -31.378 24.803 28.147 1.00 31.68 48 SER C C 1
ATOM 2557 O O . SER C 1 20 ? -32.619 24.711 28.201 1.00 32.51 48 SER C O 1
ATOM 2560 N N . LEU C 1 21 ? -30.563 24.164 28.986 1.00 31.14 49 LEU C N 1
ATOM 2561 C CA . LEU C 1 21 ? -31.072 23.403 30.124 1.00 32.86 49 LEU C CA 1
ATOM 2562 C C . LEU C 1 21 ? -31.511 24.363 31.241 1.00 35.14 49 LEU C C 1
ATOM 2563 O O . LEU C 1 21 ? -31.145 25.557 31.239 1.00 33.21 49 LEU C O 1
ATOM 2568 N N . PRO C 1 22 ? -32.285 23.856 32.223 1.00 38.78 50 PRO C N 1
ATOM 2569 C CA . PRO C 1 22 ? -32.695 24.737 33.314 1.00 38.05 50 PRO C CA 1
ATOM 2570 C C . PRO C 1 22 ? -31.533 25.393 34.053 1.00 39.38 50 PRO C C 1
ATOM 2571 O O . PRO C 1 22 ? -31.677 26.518 34.516 1.00 36.87 50 PRO C O 1
ATOM 2575 N N . CYS C 1 23 ? -30.391 24.713 34.122 1.00 36.70 51 CYS C N 1
ATOM 2576 C CA . CYS C 1 23 ? -29.161 25.264 34.702 1.00 37.76 51 CYS C CA 1
ATOM 2577 C C . CYS C 1 23 ? -28.450 26.313 33.829 1.00 38.75 51 CYS C C 1
ATOM 2578 O O . CYS C 1 23 ? -27.441 26.907 34.243 1.00 38.29 51 CYS C O 1
ATOM 2581 N N . LYS C 1 24 ? -28.980 26.515 32.630 1.00 38.39 52 LYS C N 1
ATOM 2582 C CA . LYS C 1 24 ? -28.498 27.486 31.648 1.00 40.22 52 LYS C CA 1
ATOM 2583 C C . LYS C 1 24 ? -27.286 27.047 30.827 1.00 35.76 52 LYS C C 1
ATOM 2584 O O . LYS C 1 24 ? -26.816 27.827 29.989 1.00 36.07 52 LYS C O 1
ATOM 2590 N N . HIS C 1 25 ? -26.815 25.810 31.002 1.00 31.91 53 HIS C N 1
ATOM 2591 C CA . HIS C 1 25 ? -25.831 25.260 30.075 1.00 30.19 53 HIS C CA 1
ATOM 2592 C C . HIS C 1 25 ? -26.492 24.918 28.746 1.00 27.40 53 HIS C C 1
ATOM 2593 O O . HIS C 1 25 ? -27.671 24.543 28.680 1.00 27.23 53 HIS C O 1
ATOM 2600 N N . VAL C 1 26 ? -25.718 25.113 27.694 1.00 26.98 54 VAL C N 1
ATOM 2601 C CA . VAL C 1 26 ? -26.157 24.942 26.311 1.00 26.32 54 VAL C CA 1
ATOM 2602 C C . VAL C 1 26 ? -25.373 23.828 25.589 1.00 25.04 54 VAL C C 1
ATOM 2603 O O . VAL C 1 26 ? -24.154 23.767 25.681 1.00 25.66 54 VAL C O 1
ATOM 2607 N N . PHE C 1 27 ? -26.095 22.988 24.852 1.00 23.46 55 PHE C N 1
ATOM 2608 C CA . PHE C 1 27 ? -25.514 21.881 24.055 1.00 23.47 55 PHE C CA 1
ATOM 2609 C C . PHE C 1 27 ? -26.329 21.693 22.777 1.00 24.06 55 PHE C C 1
ATOM 2610 O O . PHE C 1 27 ? -27.503 22.112 22.700 1.00 23.11 55 PHE C O 1
ATOM 2618 N N . CYS C 1 28 ? -25.746 21.032 21.779 1.00 24.68 56 CYS C N 1
ATOM 2619 C CA . CYS C 1 28 ? -26.543 20.638 20.607 1.00 25.38 56 CYS C CA 1
ATOM 2620 C C . CYS C 1 28 ? -27.752 19.808 21.081 1.00 23.85 56 CYS C C 1
ATOM 2621 O O . CYS C 1 28 ? -27.615 18.975 21.982 1.00 22.43 56 CYS C O 1
ATOM 2624 N N . TYR C 1 29 ? -28.926 20.022 20.489 1.00 21.64 57 TYR C N 1
ATOM 2625 C CA . TYR C 1 29 ? -30.094 19.187 20.799 1.00 22.79 57 TYR C CA 1
ATOM 2626 C C . TYR C 1 29 ? -29.731 17.700 20.646 1.00 21.51 57 TYR C C 1
ATOM 2627 O O . TYR C 1 29 ? -30.033 16.872 21.526 1.00 20.41 57 TYR C O 1
ATOM 2636 N N . LEU C 1 30 ? -29.078 17.380 19.547 1.00 20.17 58 LEU C N 1
ATOM 2637 C CA . LEU C 1 30 ? -28.799 15.948 19.257 1.00 21.04 58 LEU C CA 1
ATOM 2638 C C . LEU C 1 30 ? -27.726 15.288 20.141 1.00 20.78 58 LEU C C 1
ATOM 2639 O O . LEU C 1 30 ? -27.705 14.053 20.322 1.00 22.61 58 LEU C O 1
ATOM 2644 N N . CYS C 1 31 ? -26.858 16.094 20.716 1.00 20.88 59 CYS C N 1
ATOM 2645 C CA . CYS C 1 31 ? -25.916 15.638 21.746 1.00 21.72 59 CYS C CA 1
ATOM 2646 C C . CYS C 1 31 ? -26.615 15.387 23.095 1.00 21.83 59 CYS C C 1
ATOM 2647 O O . CYS C 1 31 ? -26.323 14.428 23.783 1.00 23.09 59 CYS C O 1
ATOM 2650 N N . VAL C 1 32 ? -27.547 16.255 23.484 1.00 22.78 60 VAL C N 1
ATOM 2651 C CA . VAL C 1 32 ? -28.392 15.967 24.655 1.00 23.37 60 VAL C CA 1
ATOM 2652 C C . VAL C 1 32 ? -29.197 14.685 24.420 1.00 24.11 60 VAL C C 1
ATOM 2653 O O . VAL C 1 32 ? -29.302 13.831 25.293 1.00 22.52 60 VAL C O 1
ATOM 2657 N N . LYS C 1 33 ? -29.766 14.555 23.230 1.00 23.68 61 LYS C N 1
ATOM 2658 C CA . LYS C 1 33 ? -30.529 13.359 22.922 1.00 24.49 61 LYS C CA 1
ATOM 2659 C C . LYS C 1 33 ? -29.640 12.109 22.995 1.00 24.59 61 LYS C C 1
ATOM 2660 O O . LYS C 1 33 ? -30.036 11.111 23.596 1.00 26.01 61 LYS C O 1
ATOM 2666 N N . GLY C 1 34 ? -28.444 12.173 22.413 1.00 23.49 62 GLY C N 1
ATOM 2667 C CA . GLY C 1 34 ? -27.531 11.044 22.429 1.00 25.53 62 GLY C CA 1
ATOM 2668 C C . GLY C 1 34 ? -27.055 10.647 23.820 1.00 26.77 62 GLY C C 1
ATOM 2669 O O . GLY C 1 34 ? -26.843 9.478 24.089 1.00 31.09 62 GLY C O 1
ATOM 2670 N N . ALA C 1 35 ? -26.876 11.627 24.693 1.00 26.42 63 ALA C N 1
ATOM 2671 C CA . ALA C 1 35 ? -26.467 11.393 26.060 1.00 30.21 63 ALA C CA 1
ATOM 2672 C C . ALA C 1 35 ? -27.646 10.943 26.923 1.00 31.19 63 ALA C C 1
ATOM 2673 O O . ALA C 1 35 ? -27.428 10.380 27.983 1.00 34.71 63 ALA C O 1
ATOM 2675 N N . SER C 1 36 ? -28.877 11.212 26.477 1.00 30.04 64 SER C N 1
ATOM 2676 C CA . SER C 1 36 ? -30.060 10.837 27.226 1.00 32.28 64 SER C CA 1
ATOM 2677 C C . SER C 1 36 ? -30.238 9.309 27.269 1.00 38.46 64 SER C C 1
ATOM 2678 O O . SER C 1 36 ? -30.771 8.780 28.252 1.00 38.77 64 SER C O 1
ATOM 2681 N N . TRP C 1 37 ? -29.810 8.600 26.225 1.00 39.03 65 TRP C N 1
ATOM 2682 C CA . TRP C 1 37 ? -29.909 7.128 26.233 1.00 47.21 65 TRP C CA 1
ATOM 2683 C C . TRP C 1 37 ? -29.193 6.556 27.468 1.00 52.34 65 TRP C C 1
ATOM 2684 O O . TRP C 1 37 ? -29.638 5.568 28.043 1.00 54.11 65 TRP C O 1
ATOM 2695 N N . LEU C 1 38 ? -28.103 7.203 27.876 1.00 57.34 66 LEU C N 1
ATOM 2696 C CA . LEU C 1 38 ? -27.339 6.797 29.053 1.00 62.42 66 LEU C CA 1
ATOM 2697 C C . LEU C 1 38 ? -27.894 7.394 30.351 1.00 64.18 66 LEU C C 1
ATOM 2698 O O . LEU C 1 38 ? -27.382 7.115 31.432 1.00 61.83 66 LEU C O 1
ATOM 2703 N N . GLY C 1 39 ? -28.918 8.233 30.249 1.00 62.60 67 GLY C N 1
ATOM 2704 C CA . GLY C 1 39 ? -29.493 8.887 31.422 1.00 64.49 67 GLY C CA 1
ATOM 2705 C C . GLY C 1 39 ? -28.584 9.912 32.074 1.00 55.18 67 GLY C C 1
ATOM 2706 O O . GLY C 1 39 ? -28.709 10.198 33.259 1.00 48.36 67 GLY C O 1
ATOM 2707 N N . LYS C 1 40 ? -27.672 10.485 31.306 1.00 54.29 68 LYS C N 1
ATOM 2708 C CA . LYS C 1 40 ? -26.801 11.538 31.837 1.00 59.87 68 LYS C CA 1
ATOM 2709 C C . LYS C 1 40 ? -27.623 12.722 32.375 1.00 57.31 68 LYS C C 1
ATOM 2710 O O . LYS C 1 40 ? -28.764 12.951 31.962 1.00 57.26 68 LYS C O 1
ATOM 2716 N N . ARG C 1 41 ? -27.039 13.446 33.327 1.00 55.08 69 ARG C N 1
ATOM 2717 C CA . ARG C 1 41 ? -27.600 14.716 33.825 1.00 45.34 69 ARG C CA 1
ATOM 2718 C C . ARG C 1 41 ? -26.905 15.775 32.979 1.00 34.25 69 ARG C C 1
ATOM 2719 O O . ARG C 1 41 ? -26.316 15.412 31.989 1.00 33.45 69 ARG C O 1
ATOM 2727 N N . CYS C 1 42 ? -26.958 17.058 33.332 1.00 35.04 70 CYS C N 1
ATOM 2728 C CA . CYS C 1 42 ? -26.156 18.047 32.605 1.00 32.38 70 CYS C CA 1
ATOM 2729 C C . CYS C 1 42 ? -24.689 17.639 32.670 1.00 30.82 70 CYS C C 1
ATOM 2730 O O . CYS C 1 42 ? -24.164 17.407 33.748 1.00 31.93 70 CYS C O 1
ATOM 2733 N N . ALA C 1 43 ? -24.046 17.587 31.512 1.00 30.11 71 ALA C N 1
ATOM 2734 C CA . ALA C 1 43 ? -22.655 17.135 31.382 1.00 29.97 71 ALA C CA 1
ATOM 2735 C C . ALA C 1 43 ? -21.657 18.083 32.067 1.00 29.99 71 ALA C C 1
ATOM 2736 O O . ALA C 1 43 ? -20.581 17.660 32.492 1.00 29.22 71 ALA C O 1
ATOM 2738 N N . LEU C 1 44 ? -22.008 19.365 32.168 1.00 29.12 72 LEU C N 1
ATOM 2739 C CA . LEU C 1 44 ? -21.141 20.344 32.814 1.00 31.50 72 LEU C CA 1
ATOM 2740 C C . LEU C 1 44 ? -21.338 20.468 34.346 1.00 32.28 72 LEU C C 1
ATOM 2741 O O . LEU C 1 44 ? -20.358 20.530 35.076 1.00 32.31 72 LEU C O 1
ATOM 2746 N N . CYS C 1 45 ? -22.575 20.504 34.850 1.00 31.25 73 CYS C N 1
ATOM 2747 C CA . CYS C 1 45 ? -22.771 20.768 36.290 1.00 33.40 73 CYS C CA 1
ATOM 2748 C C . CYS C 1 45 ? -23.539 19.706 37.083 1.00 33.21 73 CYS C C 1
ATOM 2749 O O . CYS C 1 45 ? -23.733 19.873 38.276 1.00 32.42 73 CYS C O 1
ATOM 2752 N N . ARG C 1 46 ? -23.977 18.644 36.404 1.00 33.40 74 ARG C N 1
ATOM 2753 C CA . ARG C 1 46 ? -24.690 17.503 37.007 1.00 35.69 74 ARG C CA 1
ATOM 2754 C C . ARG C 1 46 ? -26.128 17.768 37.487 1.00 36.99 74 ARG C C 1
ATOM 2755 O O . ARG C 1 46 ? -26.741 16.886 38.079 1.00 39.08 74 ARG C O 1
ATOM 2763 N N . GLN C 1 47 ? -26.679 18.949 37.230 1.00 36.00 75 GLN C N 1
ATOM 2764 C CA . GLN C 1 47 ? -28.067 19.228 37.611 1.00 37.91 75 GLN C CA 1
ATOM 2765 C C . GLN C 1 47 ? -29.049 18.502 36.683 1.00 37.62 75 GLN C C 1
ATOM 2766 O O . GLN C 1 47 ? -28.694 18.110 35.577 1.00 34.79 75 GLN C O 1
ATOM 2772 N N . GLU C 1 48 ? -30.269 18.283 37.161 1.00 40.88 76 GLU C N 1
ATOM 2773 C CA . GLU C 1 48 ? -31.176 17.366 36.483 1.00 44.66 76 GLU C CA 1
ATOM 2774 C C . GLU C 1 48 ? -31.686 17.953 35.168 1.00 41.96 76 GLU C C 1
ATOM 2775 O O . GLU C 1 48 ? -31.902 19.173 35.044 1.00 40.42 76 GLU C O 1
ATOM 2781 N N . ILE C 1 49 ? -31.829 17.076 34.186 1.00 37.15 77 ILE C N 1
ATOM 2782 C CA . ILE C 1 49 ? -32.516 17.415 32.945 1.00 38.73 77 ILE C CA 1
ATOM 2783 C C . ILE C 1 49 ? -33.961 16.924 33.060 1.00 39.71 77 ILE C C 1
ATOM 2784 O O . ILE C 1 49 ? -34.179 15.750 33.351 1.00 39.35 77 ILE C O 1
ATOM 2789 N N . PRO C 1 50 ? -34.947 17.820 32.858 1.00 40.20 78 PRO C N 1
ATOM 2790 C CA . PRO C 1 50 ? -36.361 17.429 32.951 1.00 44.45 78 PRO C CA 1
ATOM 2791 C C . PRO C 1 50 ? -36.712 16.175 32.139 1.00 39.79 78 PRO C C 1
ATOM 2792 O O . PRO C 1 50 ? -36.189 15.964 31.051 1.00 36.34 78 PRO C O 1
ATOM 2796 N N . GL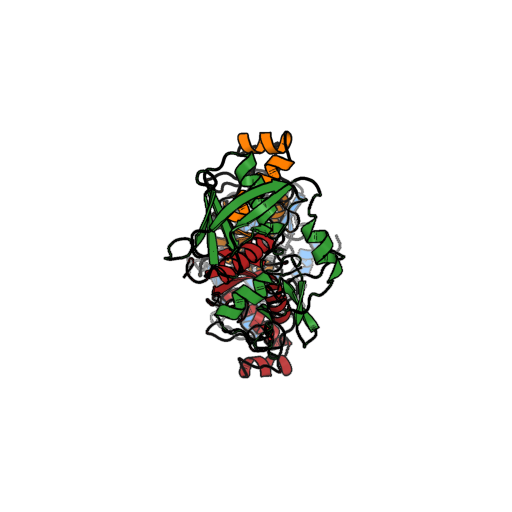U C 1 51 ? -37.596 15.357 32.689 1.00 43.86 79 GLU C N 1
ATOM 2797 C CA . GLU C 1 51 ? -37.967 14.072 32.087 1.00 47.23 79 GLU C CA 1
ATOM 2798 C C . GLU C 1 51 ? -38.488 14.251 30.660 1.00 44.18 79 GLU C C 1
ATOM 2799 O O . GLU C 1 51 ? -38.153 13.460 29.784 1.00 42.77 79 GLU C O 1
ATOM 2805 N N . ASP C 1 52 ? -39.259 15.309 30.417 1.00 44.13 80 ASP C N 1
ATOM 2806 C CA . ASP C 1 52 ? -39.853 15.534 29.095 1.00 44.17 80 ASP C CA 1
ATOM 2807 C C . ASP C 1 52 ? -39.086 16.543 28.237 1.00 38.87 80 ASP C C 1
ATOM 2808 O O . ASP C 1 52 ? -39.597 17.027 27.233 1.00 37.15 80 ASP C O 1
ATOM 2813 N N . PHE C 1 53 ? -37.838 16.823 28.598 1.00 36.00 81 PHE C N 1
ATOM 2814 C CA . PHE C 1 53 ? -37.056 17.836 27.899 1.00 34.24 81 PHE C CA 1
ATOM 2815 C C . PHE C 1 53 ? -36.811 17.554 26.404 1.00 33.65 81 PHE C C 1
ATOM 2816 O O . PHE C 1 53 ? -36.804 18.485 25.599 1.00 32.95 81 PHE C O 1
ATOM 2824 N N . LEU C 1 54 ? -36.609 16.293 26.015 1.00 32.33 82 LEU C N 1
ATOM 2825 C CA . LEU C 1 54 ? -36.399 15.967 24.612 1.00 33.63 82 LEU C CA 1
ATOM 2826 C C . LEU C 1 54 ? -37.630 16.207 23.746 1.00 33.56 82 LEU C C 1
ATOM 2827 O O . LEU C 1 54 ? -37.523 16.644 22.589 1.00 30.77 82 LEU C O 1
ATOM 2832 N N . ASP C 1 55 ? -38.796 15.902 24.296 1.00 32.96 83 ASP C N 1
ATOM 2833 C CA . ASP C 1 55 ? -40.041 16.121 23.588 1.00 36.95 83 ASP C CA 1
ATOM 2834 C C . ASP C 1 55 ? -40.443 17.599 23.630 1.00 37.83 83 ASP C C 1
ATOM 2835 O O . ASP C 1 55 ? -41.079 18.089 22.700 1.00 38.51 83 ASP C O 1
ATOM 2840 N N . LYS C 1 56 ? -40.048 18.309 24.683 1.00 36.89 84 LYS C N 1
ATOM 2841 C CA . LYS C 1 56 ? -40.394 19.714 24.848 1.00 39.43 84 LYS C CA 1
ATOM 2842 C C . LYS C 1 56 ? -39.170 20.540 25.274 1.00 35.31 84 LYS C C 1
ATOM 2843 O O . LYS C 1 56 ? -39.112 21.006 26.410 1.00 36.50 84 LYS C O 1
ATOM 2849 N N . PRO C 1 57 ? -38.180 20.713 24.369 1.00 32.34 85 PRO C N 1
ATOM 2850 C CA . PRO C 1 57 ? -36.927 21.363 24.736 1.00 31.76 85 PRO C CA 1
ATOM 2851 C C . PRO C 1 57 ? -37.048 22.889 24.721 1.00 33.26 85 PRO C C 1
ATOM 2852 O O . PRO C 1 57 ? -37.923 23.443 24.065 1.00 35.85 85 PRO C O 1
ATOM 2856 N N . THR C 1 58 ? -36.194 23.541 25.483 1.00 32.04 86 THR C N 1
ATOM 2857 C CA . THR C 1 58 ? -36.044 24.983 25.455 1.00 33.07 86 THR C CA 1
ATOM 2858 C C . THR C 1 58 ? -34.917 25.290 24.488 1.00 32.04 86 THR C C 1
ATOM 2859 O O . THR C 1 58 ? -33.765 25.014 24.772 1.00 30.63 86 THR C O 1
ATOM 2863 N N . LEU C 1 59 ? -35.252 25.821 23.320 1.00 32.35 87 LEU C N 1
ATOM 2864 C CA . LEU C 1 59 ? -34.220 26.258 22.373 1.00 35.18 87 LEU C CA 1
ATOM 2865 C C . LEU C 1 59 ? -33.519 27.516 22.881 1.00 34.16 87 LEU C C 1
ATOM 2866 O O . LEU C 1 59 ? -34.133 28.329 23.535 1.00 33.87 87 LEU C O 1
ATOM 2871 N N . LEU C 1 60 ? -32.232 27.658 22.594 1.00 33.09 88 LEU C N 1
ATOM 2872 C CA . LEU C 1 60 ? -31.511 28.882 22.930 1.00 33.28 88 LEU C CA 1
ATOM 2873 C C . LEU C 1 60 ? -32.061 30.070 22.128 1.00 36.01 88 LEU C C 1
ATOM 2874 O O . LEU C 1 60 ? -32.314 31.144 22.685 1.00 36.66 88 LEU C O 1
ATOM 2879 N N . SER C 1 61 ? -32.227 29.868 20.829 1.00 36.94 89 SER C N 1
ATOM 2880 C CA . SER C 1 61 ? -32.731 30.902 19.905 1.00 43.14 89 SER C CA 1
ATOM 2881 C C . SER C 1 61 ? -33.920 30.360 19.096 1.00 40.83 89 SER C C 1
ATOM 2882 O O . SER C 1 61 ? -33.736 29.816 18.006 1.00 38.78 89 SER C O 1
ATOM 2885 N N . PRO C 1 62 ? -35.147 30.482 19.633 1.00 41.72 90 PRO C N 1
ATOM 2886 C CA . PRO C 1 62 ? -36.311 29.861 18.970 1.00 44.18 90 PRO C CA 1
ATOM 2887 C C . PRO C 1 62 ? -36.566 30.271 17.503 1.00 45.50 90 PRO C C 1
ATOM 2888 O O . PRO C 1 62 ? -36.968 29.432 16.680 1.00 40.32 90 PRO C O 1
ATOM 2892 N N . GLU C 1 63 ? -36.329 31.540 17.185 1.00 45.31 91 GLU C N 1
ATOM 2893 C CA . GLU C 1 63 ? -36.458 32.031 15.815 1.00 48.91 91 GLU C CA 1
ATOM 2894 C C . GLU C 1 63 ? -35.428 31.440 14.861 1.00 49.49 91 GLU C C 1
ATOM 2895 O O . GLU C 1 63 ? -35.698 31.276 13.662 1.00 50.11 91 GLU C O 1
ATOM 2901 N N . GLU C 1 64 ? -34.252 31.104 15.376 1.00 45.44 92 GLU C N 1
ATOM 2902 C CA . GLU C 1 64 ? -33.248 30.488 14.534 1.00 45.64 92 GLU C CA 1
ATOM 2903 C C . GLU C 1 64 ? -33.699 29.104 14.028 1.00 40.08 92 GLU C C 1
ATOM 2904 O O . GLU C 1 64 ? -33.218 28.672 13.006 1.00 39.48 92 GLU C O 1
ATOM 2910 N N . LEU C 1 65 ? -34.643 28.445 14.706 1.00 39.89 93 LEU C N 1
ATOM 2911 C CA . LEU C 1 65 ? -35.145 27.132 14.231 1.00 42.90 93 LEU C CA 1
ATOM 2912 C C . LEU C 1 65 ? -36.053 27.315 13.020 1.00 42.23 93 LEU C C 1
ATOM 2913 O O . LEU C 1 65 ? -36.034 26.496 12.108 1.00 38.39 93 LEU C O 1
ATOM 2918 N N . LYS C 1 66 ? -36.855 28.376 13.015 1.00 46.64 94 LYS C N 1
ATOM 2919 C CA . LYS C 1 66 ? -37.622 28.726 11.817 1.00 50.33 94 LYS C CA 1
ATOM 2920 C C . LYS C 1 66 ? -36.657 28.985 10.667 1.00 47.71 94 LYS C C 1
ATOM 2921 O O . LYS C 1 66 ? -36.828 28.434 9.564 1.00 42.61 94 LYS C O 1
ATOM 2927 N N . ALA C 1 67 ? -35.636 29.799 10.936 1.00 45.10 95 ALA C N 1
ATOM 2928 C CA . ALA C 1 67 ? -34.583 30.069 9.957 1.00 49.07 95 ALA C CA 1
ATOM 2929 C C . ALA C 1 67 ? -33.906 28.777 9.505 1.00 43.33 95 ALA C C 1
ATOM 2930 O O . ALA C 1 67 ? -33.730 28.556 8.312 1.00 46.13 95 ALA C O 1
ATOM 2932 N N . ALA C 1 68 ? -33.537 27.923 10.459 1.00 43.86 96 ALA C N 1
ATOM 2933 C CA . ALA C 1 68 ? -32.946 26.616 10.128 1.00 41.62 96 ALA C CA 1
ATOM 2934 C C . ALA C 1 68 ? -33.856 25.782 9.218 1.00 39.34 96 ALA C C 1
ATOM 2935 O O . ALA C 1 68 ? -33.364 25.083 8.328 1.00 41.28 96 ALA C O 1
ATOM 2937 N N . SER C 1 69 ? -35.172 25.899 9.401 1.00 36.75 97 SER C N 1
ATOM 2938 C CA . SER C 1 69 ? -36.129 25.189 8.553 1.00 37.42 97 SER C CA 1
ATOM 2939 C C . SER C 1 69 ? -36.047 25.596 7.074 1.00 42.19 97 SER C C 1
ATOM 2940 O O . SER C 1 69 ? -36.213 24.740 6.190 1.00 37.19 97 SER C O 1
ATOM 2943 N N . ARG C 1 70 ? -35.787 26.886 6.811 1.00 39.99 98 ARG C N 1
ATOM 2944 C CA . ARG C 1 70 ? -35.560 27.381 5.452 1.00 42.23 98 ARG C CA 1
ATOM 2945 C C . ARG C 1 70 ? -34.155 27.049 4.891 1.00 43.72 98 ARG C C 1
ATOM 2946 O O . ARG C 1 70 ? -33.958 27.034 3.658 1.00 42.09 98 ARG C O 1
ATOM 2954 N N . GLY C 1 71 ? -33.188 26.824 5.781 1.00 43.00 99 GLY C N 1
ATOM 2955 C CA . GLY C 1 71 ? -31.884 26.261 5.401 1.00 44.01 99 GLY C CA 1
ATOM 2956 C C . GLY C 1 71 ? -31.183 27.146 4.397 1.00 47.23 99 GLY C C 1
ATOM 2957 O O . GLY C 1 71 ? -31.177 28.385 4.557 1.00 48.59 99 GLY C O 1
ATOM 2958 N N . ASN C 1 72 ? -30.624 26.551 3.336 1.00 45.20 100 ASN C N 1
ATOM 2959 C CA . ASN C 1 72 ? -29.993 27.383 2.287 1.00 49.60 100 ASN C CA 1
ATOM 2960 C C . ASN C 1 72 ? -30.994 28.073 1.335 1.00 49.27 100 ASN C C 1
ATOM 2961 O O . ASN C 1 72 ? -30.593 28.718 0.365 1.00 45.89 100 ASN C O 1
ATOM 2966 N N . GLY C 1 73 ? -32.292 27.901 1.592 1.00 49.07 101 GLY C N 1
ATOM 2967 C CA . GLY C 1 73 ? -33.340 28.535 0.791 1.00 50.66 101 GLY C CA 1
ATOM 2968 C C . GLY C 1 73 ? -33.746 27.776 -0.457 1.00 52.67 101 GLY C C 1
ATOM 2969 O O . GLY C 1 73 ? -34.836 28.010 -0.993 1.00 59.71 101 GLY C O 1
ATOM 2970 N N . GLU C 1 74 ? -32.895 26.855 -0.920 1.00 52.55 102 GLU C N 1
ATOM 2971 C CA . GLU C 1 74 ? -33.121 26.177 -2.182 1.00 48.15 102 GLU C CA 1
ATOM 2972 C C . GLU C 1 74 ? -33.489 24.701 -1.998 1.00 45.53 102 GLU C C 1
ATOM 2973 O O . GLU C 1 74 ? -34.600 24.314 -2.325 1.00 44.58 102 GLU C O 1
ATOM 2979 N N . TYR C 1 75 ? -32.568 23.890 -1.483 1.00 39.58 103 TYR C N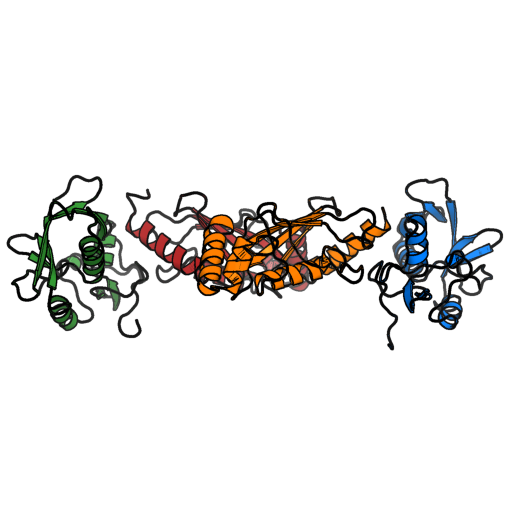 1
ATOM 2980 C CA . TYR C 1 75 ? -32.808 22.443 -1.304 1.00 41.69 103 TYR C CA 1
ATOM 2981 C C . TYR C 1 75 ? -32.386 21.996 0.090 1.00 36.95 103 TYR C C 1
ATOM 2982 O O . TYR C 1 75 ? -31.568 22.643 0.743 1.00 36.50 103 TYR C O 1
ATOM 2991 N N . ALA C 1 76 ? -32.918 20.865 0.534 1.00 32.56 104 ALA C N 1
ATOM 2992 C CA . ALA C 1 76 ? -32.518 20.311 1.790 1.00 28.43 104 ALA C CA 1
ATOM 2993 C C . ALA C 1 76 ? -32.699 18.797 1.771 1.00 25.17 104 ALA C C 1
ATOM 2994 O O . ALA C 1 76 ? -33.344 18.234 0.869 1.00 24.37 104 ALA C O 1
ATOM 2996 N N . TRP C 1 77 ? -32.121 18.164 2.776 1.00 22.97 105 TRP C N 1
ATOM 2997 C CA . TRP C 1 77 ? -32.280 16.717 2.998 1.00 22.42 105 TRP C CA 1
ATOM 2998 C C . TRP C 1 77 ? -33.331 16.445 4.085 1.00 21.58 105 TRP C C 1
ATOM 2999 O O . TRP C 1 77 ? -33.400 17.176 5.073 1.00 22.79 105 TRP C O 1
ATOM 3010 N N . TYR C 1 78 ? -34.130 15.381 3.894 1.00 20.64 106 TYR C N 1
ATOM 3011 C CA . TYR C 1 78 ? -35.249 15.052 4.751 1.00 20.30 106 TYR C CA 1
ATOM 3012 C C . TYR C 1 78 ? -35.258 13.547 5.044 1.00 20.28 106 TYR C C 1
ATOM 3013 O O . TYR C 1 78 ? -34.815 12.763 4.211 1.00 19.67 106 TYR C O 1
ATOM 3022 N N . TYR C 1 79 ? -35.743 13.186 6.222 1.00 20.56 107 TYR C N 1
ATOM 3023 C CA . TYR C 1 79 ? -35.902 11.781 6.606 1.00 20.93 107 TYR C CA 1
ATOM 3024 C C . TYR C 1 79 ? -37.352 11.565 7.061 1.00 21.46 107 TYR C C 1
ATOM 3025 O O . TYR C 1 79 ? -38.003 12.452 7.620 1.00 21.87 107 TYR C O 1
ATOM 3034 N N . GLU C 1 80 ? -37.818 10.337 6.876 1.00 23.06 108 GLU C N 1
ATOM 3035 C CA . GLU C 1 80 ? -39.203 9.967 7.082 1.00 24.24 108 GLU C CA 1
ATOM 3036 C C . GLU C 1 80 ? -39.580 10.021 8.556 1.00 24.19 108 GLU C C 1
ATOM 3037 O O . GLU C 1 80 ? -38.854 9.543 9.418 1.00 23.67 108 GLU C O 1
ATOM 3043 N N . GLY C 1 81 ? -40.727 10.601 8.832 1.00 24.76 109 GLY C N 1
ATOM 3044 C CA . GLY C 1 81 ? -41.366 10.517 10.146 1.00 27.58 109 GLY C CA 1
ATOM 3045 C C . GLY C 1 81 ? -42.766 9.966 9.984 1.00 30.17 109 GLY C C 1
ATOM 3046 O O . GLY C 1 81 ? -43.133 9.528 8.898 1.00 30.35 109 GLY C O 1
ATOM 3047 N N . ARG C 1 82 ? -43.540 9.976 11.067 1.00 32.79 110 ARG C N 1
ATOM 3048 C CA . ARG C 1 82 ? -44.923 9.559 11.028 1.00 38.81 110 ARG C CA 1
ATOM 3049 C C . ARG C 1 82 ? -45.740 10.674 10.378 1.00 37.50 110 ARG C C 1
ATOM 3050 O O . ARG C 1 82 ? -45.732 11.811 10.857 1.00 35.83 110 ARG C O 1
ATOM 3058 N N . ASN C 1 83 ? -46.405 10.344 9.271 1.00 38.28 111 ASN C N 1
ATOM 3059 C CA . ASN C 1 83 ? -47.270 11.278 8.565 1.00 39.82 111 ASN C CA 1
ATOM 3060 C C . ASN C 1 83 ? -46.582 12.606 8.231 1.00 40.73 111 ASN C C 1
ATOM 3061 O O . ASN C 1 83 ? -47.149 13.668 8.434 1.00 45.58 111 ASN C O 1
ATOM 3066 N N . GLY C 1 84 ? -45.356 12.540 7.724 1.00 38.45 112 GLY C N 1
ATOM 3067 C CA . GLY C 1 84 ? -44.600 13.745 7.406 1.00 35.95 112 GLY C CA 1
ATOM 3068 C C . GLY C 1 84 ? -43.102 13.531 7.332 1.00 32.97 112 GLY C C 1
ATOM 3069 O O . GLY C 1 84 ? -42.594 12.478 7.716 1.00 33.41 112 GLY C O 1
ATOM 3070 N N . TRP C 1 85 ? -42.412 14.541 6.811 1.00 29.64 113 TRP C N 1
ATOM 3071 C CA . TRP C 1 85 ? -40.963 14.545 6.679 1.00 27.83 113 TRP C CA 1
ATOM 3072 C C . TRP C 1 85 ? -40.343 15.402 7.769 1.00 26.42 113 TRP C C 1
ATOM 3073 O O . TRP C 1 85 ? -40.864 16.461 8.102 1.00 29.37 113 TRP C O 1
ATOM 3084 N N . TRP C 1 86 ? -39.209 14.949 8.293 1.00 24.41 114 TRP C N 1
ATOM 3085 C CA . TRP C 1 86 ? -38.327 15.756 9.121 1.00 22.73 114 TRP C CA 1
ATOM 3086 C C . TRP C 1 86 ? -37.168 16.289 8.260 1.00 22.50 114 TRP C C 1
ATOM 3087 O O . TRP C 1 86 ? -36.648 15.582 7.410 1.00 22.84 114 TRP C O 1
ATOM 3098 N N . GLN C 1 87 ? -36.762 17.533 8.462 1.00 22.99 115 GLN C N 1
ATOM 3099 C CA . GLN C 1 87 ? -35.528 18.022 7.856 1.00 22.41 115 GLN C CA 1
ATOM 3100 C C . GLN C 1 87 ? -34.313 17.532 8.679 1.00 21.33 115 GLN C C 1
ATOM 3101 O O . GLN C 1 87 ? -34.330 17.596 9.907 1.00 21.98 115 GLN C O 1
ATOM 3107 N N . TYR C 1 88 ? -33.274 17.029 8.002 1.00 19.62 116 TYR C N 1
ATOM 3108 C CA . TYR C 1 88 ? -31.969 16.807 8.633 1.00 19.16 116 TYR C CA 1
ATOM 3109 C C . TYR C 1 88 ? -31.403 18.097 9.204 1.00 22.57 116 TYR C C 1
ATOM 3110 O O . TYR C 1 88 ? -31.553 19.140 8.596 1.00 20.10 116 TYR C O 1
ATOM 3119 N N . ASP C 1 89 ? -30.739 18.002 10.349 1.00 22.13 117 ASP C N 1
ATOM 3120 C CA . ASP C 1 89 ? -29.916 19.111 10.844 1.00 26.04 117 ASP C CA 1
ATOM 3121 C C . ASP C 1 89 ? -28.873 19.522 9.794 1.00 27.46 117 ASP C C 1
ATOM 3122 O O . ASP C 1 89 ? -28.447 18.714 8.957 1.00 24.30 117 ASP C O 1
ATOM 3127 N N . GLU C 1 90 ? -28.446 20.779 9.870 1.00 27.03 118 GLU C N 1
ATOM 3128 C CA . GLU C 1 90 ? -27.569 21.357 8.880 1.00 29.87 118 GLU C CA 1
ATOM 3129 C C . GLU C 1 90 ? -26.233 20.635 8.729 1.00 25.59 118 GLU C C 1
ATOM 3130 O O . GLU C 1 90 ? -25.740 20.497 7.628 1.00 26.79 118 GLU C O 1
ATOM 3136 N N . ARG C 1 91 ? -25.647 20.183 9.829 1.00 26.90 119 ARG C N 1
ATOM 3137 C CA . ARG C 1 91 ? -24.337 19.567 9.786 1.00 29.62 119 ARG C CA 1
ATOM 3138 C C . ARG C 1 91 ? -24.427 18.226 9.030 1.00 27.39 119 ARG C C 1
ATOM 3139 O O . ARG C 1 91 ? -23.661 17.984 8.089 1.00 27.95 119 ARG C O 1
ATOM 3147 N N . THR C 1 92 ? -25.408 17.410 9.385 1.00 27.12 120 THR C N 1
ATOM 3148 C CA . THR C 1 92 ? -25.617 16.098 8.712 1.00 26.22 120 THR C CA 1
ATOM 3149 C C . THR C 1 92 ? -26.060 16.305 7.261 1.00 27.37 120 THR C C 1
ATOM 3150 O O . THR C 1 92 ? -25.701 15.530 6.381 1.00 25.47 120 THR C O 1
ATOM 3154 N N . SER C 1 93 ? -26.795 17.397 7.003 1.00 29.32 121 SER C N 1
ATOM 3155 C CA . SER C 1 93 ? -27.261 17.713 5.659 1.00 28.76 121 SER C CA 1
ATOM 3156 C C . SER C 1 93 ? -26.073 18.021 4.709 1.00 29.68 121 SER C C 1
ATOM 3157 O O . SER C 1 93 ? -26.092 17.632 3.540 1.00 29.22 121 SER C O 1
ATOM 3160 N N . ARG C 1 94 ? -25.042 18.681 5.228 1.00 30.56 122 ARG C N 1
ATOM 3161 C CA . ARG C 1 94 ? -23.849 18.977 4.447 1.00 33.89 122 ARG C CA 1
ATOM 3162 C C . ARG C 1 94 ? -23.068 17.713 4.103 1.00 29.66 122 ARG C C 1
ATOM 3163 O O . ARG C 1 94 ? -22.470 17.629 3.041 1.00 30.31 122 ARG C O 1
ATOM 3171 N N . GLU C 1 95 ? -23.059 16.752 5.009 1.00 28.76 123 GLU C N 1
ATOM 3172 C CA . GLU C 1 95 ? -22.379 15.495 4.752 1.00 30.78 123 GLU C CA 1
ATOM 3173 C C . GLU C 1 95 ? -23.116 14.729 3.656 1.00 28.16 123 GLU C C 1
ATOM 3174 O O . GLU C 1 95 ? -22.474 14.254 2.726 1.00 27.74 123 GLU C O 1
ATOM 3180 N N . LEU C 1 96 ? -24.453 14.666 3.739 1.00 26.06 124 LEU C N 1
ATOM 3181 C CA . LEU C 1 96 ? -25.285 14.004 2.725 1.00 26.09 124 LEU C CA 1
ATOM 3182 C C . LEU C 1 96 ? -25.079 14.618 1.362 1.00 26.97 124 LEU C C 1
ATOM 3183 O O . LEU C 1 96 ? -24.932 13.906 0.365 1.00 24.49 124 LEU C O 1
ATOM 3188 N N . GLU C 1 97 ? -25.061 15.947 1.309 1.00 26.69 125 GLU C N 1
ATOM 3189 C CA . GLU C 1 97 ? -24.914 16.628 0.043 1.00 28.77 125 GLU C CA 1
ATOM 3190 C C . GLU C 1 97 ? -23.549 16.313 -0.577 1.00 28.41 125 GLU C C 1
ATOM 3191 O O . GLU C 1 97 ? -23.448 16.104 -1.784 1.00 29.09 125 GLU C O 1
ATOM 3197 N N . ASP C 1 98 ? -22.517 16.253 0.260 1.00 29.98 126 ASP C N 1
ATOM 3198 C CA . ASP C 1 98 ? -21.165 15.995 -0.205 1.00 32.05 126 ASP C CA 1
ATOM 3199 C C . ASP C 1 98 ? -21.066 14.595 -0.801 1.00 30.78 126 ASP C C 1
ATOM 3200 O O . ASP C 1 98 ? -20.576 14.415 -1.934 1.00 30.76 126 ASP C O 1
ATOM 3205 N N . ALA C 1 99 ? -21.572 13.623 -0.049 1.00 28.45 127 ALA C N 1
ATOM 3206 C CA . ALA C 1 99 ? -21.601 12.229 -0.487 1.00 28.19 127 ALA C CA 1
ATOM 3207 C C . ALA C 1 99 ? -22.371 12.069 -1.814 1.00 29.08 127 ALA C C 1
ATOM 3208 O O . ALA C 1 99 ? -21.887 11.447 -2.761 1.00 29.18 127 ALA C O 1
ATOM 3210 N N . PHE C 1 100 ? -23.544 12.696 -1.886 1.00 29.12 128 PHE C N 1
ATOM 3211 C CA . PHE C 1 100 ? -24.404 12.603 -3.049 1.00 29.30 128 PHE C CA 1
ATOM 3212 C C . PHE C 1 100 ? -23.771 13.174 -4.307 1.00 30.17 128 PHE C C 1
ATOM 3213 O O . PHE C 1 100 ? -23.781 12.545 -5.364 1.00 29.70 128 PHE C O 1
ATOM 3221 N N . SER C 1 101 ? -23.203 14.365 -4.188 1.00 32.25 129 SER C N 1
ATOM 3222 C CA . SER C 1 101 ? -22.624 15.048 -5.324 1.00 35.70 129 SER C CA 1
ATOM 3223 C C . SER C 1 101 ? -21.346 14.348 -5.859 1.00 37.68 129 SER C C 1
ATOM 3224 O O . SER C 1 101 ? -20.960 14.570 -7.002 1.00 40.20 129 SER C O 1
ATOM 3227 N N . LYS C 1 102 ? -20.702 13.527 -5.025 1.00 35.66 130 LYS C N 1
ATOM 3228 C CA . LYS C 1 102 ? -19.540 12.734 -5.446 1.00 36.80 130 LYS C CA 1
ATOM 3229 C C . LYS C 1 102 ? -19.915 11.325 -5.917 1.00 35.89 130 LYS C C 1
ATOM 3230 O O . LYS C 1 102 ? -19.050 10.568 -6.331 1.00 39.23 130 LYS C O 1
ATOM 3236 N N . GLY C 1 103 ? -21.200 10.992 -5.874 1.00 33.58 131 GLY C N 1
ATOM 3237 C CA . GLY C 1 103 ? -21.681 9.699 -6.306 1.00 33.92 131 GLY C CA 1
ATOM 3238 C C . GLY C 1 103 ? -21.365 8.556 -5.338 1.00 33.53 131 GLY C C 1
ATOM 3239 O O . GLY C 1 103 ? -21.323 7.402 -5.742 1.00 34.41 131 GLY C O 1
ATOM 3240 N N . LYS C 1 104 ? -21.157 8.859 -4.064 1.00 32.69 132 LYS C N 1
ATOM 3241 C CA . LYS C 1 104 ? -20.957 7.788 -3.083 1.00 33.83 132 LYS C CA 1
ATOM 3242 C C . LYS C 1 104 ? -22.232 6.944 -2.926 1.00 32.12 132 LYS C C 1
ATOM 3243 O O . LYS C 1 104 ? -23.337 7.477 -2.900 1.00 31.65 132 LYS C O 1
ATOM 3249 N N . LYS C 1 105 ? -22.084 5.628 -2.868 1.00 34.08 133 LYS C N 1
ATOM 3250 C CA . LYS C 1 105 ? -23.234 4.739 -2.698 1.00 35.20 133 LYS C CA 1
ATOM 3251 C C . LYS C 1 105 ? -23.834 4.911 -1.291 1.00 32.00 133 LYS C C 1
ATOM 3252 O O . LYS C 1 105 ? -25.024 4.796 -1.110 1.00 30.26 133 LYS C O 1
ATOM 3258 N N . ASN C 1 106 ? -22.992 5.184 -0.309 1.00 30.90 134 ASN C N 1
ATOM 3259 C CA . ASN C 1 106 ? -23.455 5.436 1.036 1.00 31.04 134 ASN C CA 1
ATOM 3260 C C . ASN C 1 106 ? -22.485 6.304 1.780 1.00 29.88 134 ASN C C 1
ATOM 3261 O O . ASN C 1 106 ? -21.381 6.538 1.311 1.00 31.02 134 ASN C O 1
ATOM 3266 N N . THR C 1 107 ? -22.905 6.786 2.942 1.00 28.19 135 THR C N 1
ATOM 3267 C CA . THR C 1 107 ? -22.013 7.416 3.883 1.00 30.25 135 THR C CA 1
ATOM 3268 C C . THR C 1 107 ? -22.493 7.112 5.313 1.00 29.40 135 THR C C 1
ATOM 3269 O O . THR C 1 107 ? -23.617 6.639 5.505 1.00 27.90 135 THR C O 1
ATOM 3273 N N . GLU C 1 108 ? -21.633 7.370 6.294 1.00 30.64 136 GLU C N 1
ATOM 3274 C CA . GLU C 1 108 ? -21.981 7.235 7.718 1.00 32.16 136 GLU C CA 1
ATOM 3275 C C . GLU C 1 108 ? -22.137 8.575 8.399 1.00 33.98 136 GLU C C 1
ATOM 3276 O O . GLU C 1 108 ? -21.389 9.519 8.112 1.00 36.19 136 GLU C O 1
ATOM 3282 N N . MET C 1 109 ? -23.084 8.647 9.330 1.00 29.91 137 MET C N 1
ATOM 3283 C CA . MET C 1 109 ? -23.310 9.857 10.108 1.00 32.79 137 MET C CA 1
ATOM 3284 C C . MET C 1 109 ? -23.599 9.460 11.572 1.00 31.01 137 MET C C 1
ATOM 3285 O O . MET C 1 109 ? -24.302 8.481 11.836 1.00 27.32 137 MET C O 1
ATOM 3290 N N . LEU C 1 110 ? -23.032 10.206 12.514 1.00 31.64 138 LEU C N 1
ATOM 3291 C CA . LEU C 1 110 ? -23.375 10.069 13.927 1.00 30.00 138 LEU C CA 1
ATOM 3292 C C . LEU C 1 110 ? -24.601 10.897 14.211 1.00 28.83 138 LEU C C 1
ATOM 3293 O O . LEU C 1 110 ? -24.583 12.128 14.072 1.00 28.01 138 LEU C O 1
ATOM 3298 N N . ILE C 1 111 ? -25.660 10.247 14.667 1.00 26.15 139 ILE C N 1
ATOM 3299 C CA . ILE C 1 111 ? -26.894 10.978 14.949 1.00 26.43 139 ILE C CA 1
ATOM 3300 C C . ILE C 1 111 ? -27.407 10.539 16.306 1.00 25.58 139 ILE C C 1
ATOM 3301 O O . ILE C 1 111 ? -27.745 9.370 16.509 1.00 25.74 139 ILE C O 1
ATOM 3306 N N . ALA C 1 112 ? -27.439 11.482 17.239 1.00 26.04 140 ALA C N 1
ATOM 3307 C CA . ALA C 1 112 ? -27.903 11.230 18.608 1.00 26.55 140 ALA C CA 1
ATOM 3308 C C . ALA C 1 112 ? -27.359 9.952 19.229 1.00 29.67 140 ALA C C 1
ATOM 3309 O O . ALA C 1 112 ? -28.118 9.096 19.691 1.00 32.55 140 ALA C O 1
ATOM 3311 N N . GLY C 1 113 ? -26.033 9.844 19.230 1.00 26.88 141 GLY C N 1
ATOM 3312 C CA . GLY C 1 113 ? -25.323 8.797 19.908 1.00 30.10 141 GLY C CA 1
ATOM 3313 C C . GLY C 1 113 ? -25.086 7.521 19.125 1.00 30.85 141 GLY C C 1
ATOM 3314 O O . GLY C 1 113 ? -24.337 6.673 19.594 1.00 31.80 141 GLY C O 1
ATOM 3315 N N . PHE C 1 114 ? -25.692 7.375 17.944 1.00 28.85 142 PHE C N 1
ATOM 3316 C CA . PHE C 1 114 ? -25.531 6.144 17.158 1.00 30.42 142 PHE C CA 1
ATOM 3317 C C . PHE C 1 114 ? -25.090 6.440 15.744 1.00 27.55 142 PHE C C 1
ATOM 3318 O O . PHE C 1 114 ? -25.415 7.480 15.195 1.00 25.06 142 PHE C O 1
ATOM 3326 N N . LEU C 1 115 ? -24.339 5.514 15.173 1.00 28.49 143 LEU C N 1
ATOM 3327 C CA . LEU C 1 115 ? -23.895 5.643 13.797 1.00 28.66 143 LEU C CA 1
ATOM 3328 C C . LEU C 1 115 ? -24.986 5.139 12.900 1.00 27.57 143 LEU C C 1
ATOM 3329 O O . LEU C 1 115 ? -25.479 4.007 13.086 1.00 28.00 143 LEU C O 1
ATOM 3334 N N . TYR C 1 116 ? -25.357 5.971 11.933 1.00 23.49 144 TYR C N 1
ATOM 3335 C CA . TYR C 1 116 ? -26.314 5.604 10.905 1.00 24.12 144 TYR C CA 1
ATOM 3336 C C . TYR C 1 116 ? -25.629 5.469 9.553 1.00 25.07 144 TYR C C 1
ATOM 3337 O O . TYR C 1 116 ? -24.599 6.105 9.281 1.00 25.48 144 TYR C O 1
ATOM 3346 N N . VAL C 1 117 ? -26.195 4.627 8.705 1.00 25.46 145 VAL C N 1
ATOM 3347 C CA . VAL C 1 117 ? -25.812 4.567 7.318 1.00 25.92 145 VAL C CA 1
ATOM 3348 C C . VAL C 1 117 ? -26.855 5.313 6.541 1.00 25.70 145 VAL C C 1
ATOM 3349 O O . VAL C 1 117 ? -28.073 5.124 6.751 1.00 24.74 145 VAL C O 1
ATOM 3353 N N . ALA C 1 118 ? -26.384 6.180 5.655 1.00 25.32 146 ALA C N 1
ATOM 3354 C CA . ALA C 1 118 ? -27.229 6.780 4.659 1.00 25.75 146 ALA C CA 1
ATOM 3355 C C . ALA C 1 118 ? -26.949 6.045 3.371 1.00 25.89 146 ALA C C 1
ATOM 3356 O O . ALA C 1 118 ? -25.853 6.119 2.818 1.00 27.66 146 ALA C O 1
ATOM 3358 N N . ASP C 1 119 ? -27.938 5.294 2.916 1.00 26.44 147 ASP C N 1
ATOM 3359 C CA . ASP C 1 119 ? -27.823 4.529 1.701 1.00 28.12 147 ASP C CA 1
ATOM 3360 C C . ASP C 1 119 ? -28.384 5.428 0.590 1.00 25.93 147 ASP C C 1
ATOM 3361 O O . ASP C 1 119 ? -29.563 5.684 0.530 1.00 25.69 147 ASP C O 1
ATOM 3366 N N . LEU C 1 120 ? -27.516 5.925 -0.268 1.00 28.17 148 LEU C N 1
ATOM 3367 C CA . LEU C 1 120 ? -27.922 6.936 -1.244 1.00 29.31 148 LEU C CA 1
ATOM 3368 C C . LEU C 1 120 ? -28.365 6.310 -2.558 1.00 33.13 148 LEU C C 1
ATOM 3369 O O . LEU C 1 120 ? -28.797 7.018 -3.474 1.00 33.35 148 LEU C O 1
ATOM 3374 N N . GLU C 1 121 ? -28.235 4.988 -2.662 1.00 32.46 149 GLU C N 1
ATOM 3375 C CA . GLU C 1 121 ? -28.743 4.274 -3.806 1.00 33.64 149 GLU C CA 1
ATOM 3376 C C . GLU C 1 121 ? -30.202 3.947 -3.557 1.00 32.53 149 GLU C C 1
ATOM 3377 O O . GLU C 1 121 ? -31.035 4.068 -4.441 1.00 34.51 149 GLU C O 1
ATOM 3383 N N . ASN C 1 122 ? -30.514 3.492 -2.351 1.00 31.84 150 ASN C N 1
ATOM 3384 C CA . ASN C 1 122 ? -31.886 3.103 -2.032 1.00 32.07 150 ASN C CA 1
ATOM 3385 C C . ASN C 1 122 ? -32.648 4.198 -1.319 1.00 29.25 150 ASN C C 1
ATOM 3386 O O . ASN C 1 122 ? -33.856 4.075 -1.104 1.00 28.72 150 ASN C O 1
ATOM 3391 N N . MET C 1 123 ? -31.944 5.280 -0.989 1.00 27.11 151 MET C N 1
ATOM 3392 C CA . MET C 1 123 ? -32.521 6.430 -0.292 1.00 25.39 151 MET C CA 1
ATOM 3393 C C . MET C 1 123 ? -33.208 6.055 1.023 1.00 23.38 151 MET C C 1
ATOM 3394 O O . MET C 1 123 ? -34.399 6.244 1.215 1.00 23.17 151 MET C O 1
ATOM 3399 N N . VAL C 1 124 ? -32.405 5.560 1.930 1.00 23.31 152 VAL C N 1
ATOM 3400 C CA . VAL C 1 124 ? -32.873 5.198 3.226 1.00 24.10 152 VAL C CA 1
ATOM 3401 C C . VAL C 1 124 ? -31.746 5.340 4.219 1.00 23.27 152 VAL C C 1
ATOM 3402 O O . VAL C 1 124 ? -30.619 5.268 3.848 1.00 23.78 152 VAL C O 1
ATOM 3406 N N . GLN C 1 125 ? -32.086 5.544 5.472 1.00 22.35 153 GLN C N 1
ATOM 3407 C CA . GLN C 1 125 ? -31.123 5.530 6.542 1.00 23.20 153 GLN C CA 1
ATOM 3408 C C . GLN C 1 125 ? -31.533 4.494 7.582 1.00 23.78 153 GLN C C 1
ATOM 3409 O O . GLN C 1 125 ? -32.680 4.273 7.778 1.00 23.43 153 GLN C O 1
ATOM 3415 N N . TYR C 1 126 ? -30.546 3.971 8.281 1.00 25.82 154 TYR C N 1
ATOM 3416 C CA . TYR C 1 126 ? -30.758 3.042 9.368 1.00 27.67 154 TYR C CA 1
ATOM 3417 C C . TYR C 1 126 ? -29.515 2.916 10.231 1.00 28.67 154 TYR C C 1
ATOM 3418 O O . TYR C 1 126 ? -28.451 3.197 9.777 1.00 27.33 154 TYR C O 1
ATOM 3427 N N . ARG C 1 127 ? -29.670 2.447 11.468 1.00 30.61 155 ARG C N 1
ATOM 3428 C CA . ARG C 1 127 ? -28.519 2.273 12.366 1.00 31.05 155 ARG C CA 1
ATOM 3429 C C . ARG C 1 127 ? -27.634 1.160 11.866 1.00 32.48 155 ARG C C 1
ATOM 3430 O O . ARG C 1 127 ? -28.101 0.048 11.595 1.00 31.73 155 ARG C O 1
ATOM 3438 N N . ARG C 1 128 ? -26.337 1.440 11.794 1.00 34.08 156 ARG C N 1
ATOM 3439 C CA . ARG C 1 128 ? -25.396 0.418 11.366 1.00 38.57 156 ARG C CA 1
ATOM 3440 C C . ARG C 1 128 ? -25.360 -0.758 12.365 1.00 38.45 156 ARG C C 1
ATOM 3441 O O . ARG C 1 128 ? -25.279 -0.549 13.581 1.00 38.06 156 ARG C O 1
ATOM 3449 N N . ASN C 1 129 ? -25.421 -1.978 11.836 1.00 39.86 157 ASN C N 1
ATOM 3450 C CA . ASN C 1 129 ? -25.320 -3.214 12.627 1.00 46.06 157 ASN C CA 1
ATOM 3451 C C . ASN C 1 129 ? -26.347 -3.373 13.766 1.00 45.13 157 ASN C C 1
ATOM 3452 O O . ASN C 1 129 ? -26.032 -3.910 14.833 1.00 49.02 157 ASN C O 1
ATOM 3457 N N . GLU C 1 130 ? -27.574 -2.920 13.514 1.00 42.97 158 GLU C N 1
ATOM 3458 C CA . GLU C 1 130 ? -28.711 -3.132 14.413 1.00 43.86 158 GLU C CA 1
ATOM 3459 C C . GLU C 1 130 ? -29.977 -3.499 13.625 1.00 43.49 158 GLU C C 1
ATOM 3460 O O . GLU C 1 130 ? -30.063 -3.286 12.407 1.00 39.17 158 GLU C O 1
ATOM 3466 N N . HIS C 1 131 ? -30.918 -4.148 14.307 1.00 44.94 159 HIS C N 1
ATOM 3467 C CA . HIS C 1 131 ? -32.342 -4.057 13.980 1.00 43.51 159 HIS C CA 1
ATOM 3468 C C . HIS C 1 131 ? -32.807 -2.675 14.332 1.00 44.53 159 HIS C C 1
ATOM 3469 O O . HIS C 1 131 ? -32.540 -2.183 15.421 1.00 50.90 159 HIS C O 1
ATOM 3476 N N . GLY C 1 132 ? -33.538 -2.072 13.421 1.00 40.75 160 GLY C N 1
ATOM 3477 C CA . GLY C 1 132 ? -33.994 -0.713 13.603 1.00 40.88 160 GLY C CA 1
ATOM 3478 C C . GLY C 1 132 ? -34.851 -0.326 12.439 1.00 36.79 160 GLY C C 1
ATOM 3479 O O . GLY C 1 132 ? -34.936 -1.047 11.438 1.00 37.19 160 GLY C O 1
ATOM 3480 N N . ARG C 1 133 ? -35.492 0.819 12.587 1.00 37.59 161 ARG C N 1
ATOM 3481 C CA . ARG C 1 133 ? -36.300 1.394 11.535 1.00 38.53 161 ARG C CA 1
ATOM 3482 C C . ARG C 1 133 ? -35.408 1.794 10.374 1.00 33.34 161 ARG C C 1
ATOM 3483 O O . ARG C 1 133 ? -34.310 2.299 10.554 1.00 30.69 161 ARG C O 1
ATOM 3491 N N . ARG C 1 134 ? -35.904 1.559 9.179 1.00 32.86 162 ARG C N 1
ATOM 3492 C CA . ARG C 1 134 ? -35.306 2.075 7.985 1.00 31.11 162 ARG C CA 1
ATOM 3493 C C . ARG C 1 134 ? -36.190 3.251 7.589 1.00 30.02 162 ARG C C 1
ATOM 3494 O O . ARG C 1 134 ? -37.361 3.073 7.262 1.00 34.96 162 ARG C O 1
ATOM 3502 N N . ARG C 1 135 ? -35.662 4.459 7.674 1.00 26.38 163 ARG C N 1
ATOM 3503 C CA . ARG C 1 135 ? -36.434 5.633 7.287 1.00 25.04 163 ARG C CA 1
ATOM 3504 C C . ARG C 1 135 ? -36.062 6.054 5.879 1.00 24.77 163 ARG C C 1
ATOM 3505 O O . ARG C 1 135 ? -34.888 6.059 5.512 1.00 24.22 163 ARG C O 1
ATOM 3513 N N . LYS C 1 136 ? -37.069 6.388 5.089 1.00 24.72 164 LYS C N 1
ATOM 3514 C CA . LYS C 1 136 ? -36.838 6.877 3.748 1.00 25.96 164 LYS C CA 1
ATOM 3515 C C . LYS C 1 136 ? -36.182 8.244 3.873 1.00 23.67 164 LYS C C 1
ATOM 3516 O O . LYS C 1 136 ? -36.405 8.960 4.856 1.00 22.28 164 LYS C O 1
ATOM 3522 N N . ILE C 1 137 ? -35.313 8.549 2.926 1.00 23.97 165 ILE C N 1
ATOM 3523 C CA . ILE C 1 137 ? -34.741 9.884 2.834 1.00 26.05 165 ILE C CA 1
ATOM 3524 C C . ILE C 1 137 ? -34.972 10.457 1.444 1.00 24.27 165 ILE C C 1
ATOM 3525 O O . ILE C 1 137 ? -35.180 9.711 0.474 1.00 23.91 165 ILE C O 1
ATOM 3530 N N . LYS C 1 138 ? -34.895 11.780 1.348 1.00 22.23 166 LYS C N 1
ATOM 3531 C CA . LYS C 1 138 ? -34.979 12.461 0.064 1.00 22.88 166 LYS C CA 1
ATOM 3532 C C . LYS C 1 138 ? -34.282 13.820 0.128 1.00 23.75 166 LYS C C 1
ATOM 3533 O O . LYS C 1 138 ? -34.041 14.372 1.197 1.00 22.38 166 LYS C O 1
ATOM 3539 N N . ARG C 1 139 ? -33.968 14.312 -1.052 1.00 24.16 167 ARG C N 1
ATOM 3540 C CA . ARG C 1 139 ? -33.412 15.639 -1.260 1.00 26.62 167 ARG C CA 1
ATOM 3541 C C . ARG C 1 139 ? -34.464 16.393 -2.059 1.00 28.64 167 ARG C C 1
ATOM 3542 O O . ARG C 1 139 ? -34.807 16.013 -3.186 1.00 32.20 167 ARG C O 1
ATOM 3550 N N . ASP C 1 140 ? -35.035 17.424 -1.440 1.00 27.94 168 ASP C N 1
ATOM 3551 C CA . ASP C 1 140 ? -36.123 18.185 -2.047 1.00 29.95 168 ASP C CA 1
ATOM 3552 C C . ASP C 1 140 ? -35.953 19.678 -1.759 1.00 31.63 168 ASP C C 1
ATOM 3553 O O . ASP C 1 140 ? -35.087 20.080 -0.990 1.00 32.33 168 ASP C O 1
ATOM 3558 N N . ILE C 1 141 ? -36.805 20.486 -2.357 1.00 34.40 169 ILE C N 1
ATOM 3559 C CA . ILE C 1 141 ? -36.775 21.925 -2.108 1.00 39.75 169 ILE C CA 1
ATOM 3560 C C . ILE C 1 141 ? -37.068 22.244 -0.629 1.00 40.22 169 ILE C C 1
ATOM 3561 O O . ILE C 1 141 ? -37.551 21.410 0.139 1.00 32.66 169 ILE C O 1
ATOM 3566 N N . ILE C 1 142 ? -36.765 23.467 -0.237 1.00 43.90 170 ILE C N 1
ATOM 3567 C CA . ILE C 1 142 ? -37.090 23.933 1.102 1.00 42.64 170 ILE C CA 1
ATOM 3568 C C . ILE C 1 142 ? -38.602 24.091 1.336 1.00 42.19 170 ILE C C 1
ATOM 3569 O O . ILE C 1 142 ? -39.112 23.725 2.390 1.00 41.43 170 ILE C O 1
ATOM 3574 N N . ASP C 1 143 ? -39.324 24.622 0.362 1.00 45.49 171 ASP C N 1
ATOM 3575 C CA . ASP C 1 143 ? -40.712 25.052 0.598 1.00 50.29 171 ASP C CA 1
ATOM 3576 C C . ASP C 1 143 ? -41.707 23.881 0.512 1.00 45.24 171 ASP C C 1
ATOM 3577 O O . ASP C 1 143 ? -42.585 23.853 -0.347 1.00 48.38 171 ASP C O 1
ATOM 3582 N N . ILE C 1 144 ? -41.540 22.906 1.410 1.00 44.08 172 ILE C N 1
ATOM 3583 C CA . ILE C 1 144 ? -42.490 21.817 1.566 1.00 39.64 172 ILE C CA 1
ATOM 3584 C C . ILE C 1 144 ? -42.948 21.715 3.015 1.00 36.78 172 ILE C C 1
ATOM 3585 O O . ILE C 1 144 ? -42.204 22.054 3.928 1.00 35.50 172 ILE C O 1
ATOM 3590 N N . PRO C 1 145 ? -44.168 21.207 3.232 1.00 37.00 173 PRO C N 1
ATOM 3591 C CA . PRO C 1 145 ? -44.580 21.002 4.609 1.00 36.41 173 PRO C CA 1
ATOM 3592 C C . PRO C 1 145 ? -43.657 20.003 5.277 1.00 32.83 173 PRO C C 1
ATOM 3593 O O . PRO C 1 145 ? -43.215 19.057 4.641 1.00 31.83 173 PRO C O 1
ATOM 3597 N N . LYS C 1 146 ? -43.318 20.259 6.529 1.00 31.89 174 LYS C N 1
ATOM 3598 C CA . LYS C 1 146 ? -42.419 19.400 7.252 1.00 29.46 174 LYS C CA 1
ATOM 3599 C C . LYS C 1 146 ? -42.805 19.440 8.714 1.00 30.25 174 LYS C C 1
ATOM 3600 O O . LYS C 1 146 ? -43.378 20.434 9.196 1.00 31.43 174 LYS C O 1
ATOM 3606 N N . LYS C 1 147 ? -42.467 18.368 9.410 1.00 28.22 175 LYS C N 1
ATOM 3607 C CA . LYS C 1 147 ? -42.762 18.223 10.833 1.00 30.15 175 LYS C CA 1
ATOM 3608 C C . LYS C 1 147 ? -41.873 19.098 11.694 1.00 30.22 175 LYS C C 1
ATOM 3609 O O . LYS C 1 147 ? -42.249 19.477 12.792 1.00 33.30 175 LYS C O 1
ATOM 3615 N N . GLY C 1 148 ? -40.670 19.364 11.215 1.00 28.43 176 GLY C N 1
ATOM 3616 C CA . GLY C 1 148 ? -39.685 20.063 11.993 1.00 27.34 176 GLY C CA 1
ATOM 3617 C C . GLY C 1 148 ? -38.292 19.775 11.470 1.00 24.97 176 GLY C C 1
ATOM 3618 O O . GLY C 1 148 ? -38.122 19.392 10.302 1.00 23.69 176 GLY C O 1
ATOM 3619 N N . VAL C 1 149 ? -37.299 20.017 12.318 1.00 23.08 177 VAL C N 1
ATOM 3620 C CA . VAL C 1 149 ? -35.895 19.859 11.958 1.00 22.45 177 VAL C CA 1
ATOM 3621 C C . VAL C 1 149 ? -35.271 19.043 13.047 1.00 21.73 177 VAL C C 1
ATOM 3622 O O . VAL C 1 149 ? -35.270 19.433 14.206 1.00 22.47 177 VAL C O 1
ATOM 3626 N N . ALA C 1 150 ? -34.798 17.863 12.677 1.00 23.43 178 ALA C N 1
ATOM 3627 C CA . ALA C 1 150 ? -34.047 16.991 13.560 1.00 22.71 178 ALA C CA 1
ATOM 3628 C C . ALA C 1 150 ? -34.753 16.570 14.855 1.00 21.73 178 ALA C C 1
ATOM 3629 O O . ALA C 1 150 ? -34.118 16.361 15.874 1.00 22.15 178 ALA C O 1
ATOM 3631 N N . GLY C 1 151 ? -36.059 16.379 14.792 1.00 22.70 179 GLY C N 1
ATOM 3632 C CA . GLY C 1 151 ? -36.865 16.107 15.975 1.00 24.21 179 GLY C CA 1
ATOM 3633 C C . GLY C 1 151 ? -37.436 17.334 16.691 1.00 25.36 179 GLY C C 1
ATOM 3634 O O . GLY C 1 151 ? -38.237 17.189 17.619 1.00 26.29 179 GLY C O 1
ATOM 3635 N N . LEU C 1 152 ? -37.031 18.534 16.278 1.00 24.87 180 LEU C N 1
ATOM 3636 C CA . LEU C 1 152 ? -37.577 19.794 16.843 1.00 25.59 180 LEU C CA 1
ATOM 3637 C C . LEU C 1 152 ? -38.780 20.274 16.061 1.00 27.94 180 LEU C C 1
ATOM 3638 O O . LEU C 1 152 ? -38.663 20.580 14.879 1.00 26.10 180 LEU C O 1
ATOM 3643 N N . ARG C 1 153 ? -39.939 20.322 16.715 1.00 29.53 181 ARG C N 1
ATOM 3644 C CA . ARG C 1 153 ? -41.194 20.637 16.039 1.00 36.13 181 ARG C CA 1
ATOM 3645 C C . ARG C 1 153 ? -41.338 22.142 15.855 1.00 38.69 181 ARG C C 1
ATOM 3646 O O . ARG C 1 153 ? -40.958 22.901 16.731 1.00 36.87 181 ARG C O 1
ATOM 3654 N N . LEU C 1 154 ? -41.858 22.546 14.696 1.00 45.92 182 LEU C N 1
ATOM 3655 C CA . LEU C 1 154 ? -42.215 23.940 14.448 1.00 58.36 182 LEU C CA 1
ATOM 3656 C C . LEU C 1 154 ? -43.652 24.205 14.903 1.00 64.30 182 LEU C C 1
ATOM 3657 O O . LEU C 1 154 ? -44.544 23.391 14.659 1.00 64.87 182 LEU C O 1
ATOM 3662 N N . HIS D 2 2 ? -16.126 -2.128 21.360 1.00 76.33 -5 HIS D N 1
ATOM 3663 C CA . HIS D 2 2 ? -16.313 -0.831 22.092 1.00 79.25 -5 HIS D CA 1
ATOM 3664 C C . HIS D 2 2 ? -16.351 0.401 21.162 1.00 72.58 -5 HIS D C 1
ATOM 3665 O O . HIS D 2 2 ? -17.120 1.336 21.409 1.00 64.17 -5 HIS D O 1
ATOM 3672 N N . HIS D 2 3 ? -15.541 0.388 20.100 1.00 71.92 -4 HIS D N 1
ATOM 3673 C CA . HIS D 2 3 ? -15.626 1.382 19.015 1.00 67.67 -4 HIS D CA 1
ATOM 3674 C C . HIS D 2 3 ? -17.059 1.552 18.473 1.00 64.84 -4 HIS D C 1
ATOM 3675 O O . HIS D 2 3 ? -17.532 2.683 18.314 1.00 56.86 -4 HIS D O 1
ATOM 3682 N N . HIS D 2 4 ? -17.746 0.436 18.205 1.00 56.49 -3 HIS D N 1
ATOM 3683 C CA . HIS D 2 4 ? -19.093 0.478 17.632 1.00 58.90 -3 HIS D CA 1
ATOM 3684 C C . HIS D 2 4 ? -20.162 0.907 18.645 1.00 57.30 -3 HIS D C 1
ATOM 3685 O O . HIS D 2 4 ? -21.072 1.681 18.315 1.00 61.39 -3 HIS D O 1
ATOM 3692 N N . HIS D 2 5 ? -20.050 0.398 19.870 1.00 55.41 -2 HIS D N 1
ATOM 3693 C CA . HIS D 2 5 ? -21.071 0.622 20.901 1.00 56.19 -2 HIS D CA 1
ATOM 3694 C C . HIS D 2 5 ? -20.999 2.011 21.551 1.00 49.88 -2 HIS D C 1
ATOM 3695 O O . HIS D 2 5 ? -21.948 2.425 22.221 1.00 55.20 -2 HIS D O 1
ATOM 3702 N N . HIS D 2 6 ? -19.890 2.716 21.358 1.00 44.44 -1 HIS D N 1
ATOM 3703 C CA . HIS D 2 6 ? -19.620 3.956 22.099 1.00 40.69 -1 HIS D CA 1
ATOM 3704 C C . HIS D 2 6 ? -19.261 5.076 21.127 1.00 35.42 -1 HIS D C 1
ATOM 3705 O O . HIS D 2 6 ? -18.213 5.716 21.246 1.00 32.58 -1 HIS D O 1
ATOM 3712 N N . ALA D 2 7 ? -20.157 5.304 20.169 1.00 35.46 0 ALA D N 1
ATOM 3713 C CA . ALA D 2 7 ? -19.850 6.135 18.990 1.00 33.88 0 ALA D CA 1
ATOM 3714 C C . ALA D 2 7 ? -19.712 7.621 19.286 1.00 32.01 0 ALA D C 1
ATOM 3715 O O . ALA D 2 7 ? -18.899 8.283 18.642 1.00 30.04 0 ALA D O 1
ATOM 3717 N N . MET D 2 8 ? -20.485 8.137 20.240 1.00 31.80 1 MET D N 1
ATOM 3718 C CA . MET D 2 8 ? -20.312 9.536 20.687 1.00 33.48 1 MET D CA 1
ATOM 3719 C C . MET D 2 8 ? -18.914 9.752 21.242 1.00 29.97 1 MET D C 1
ATOM 3720 O O . MET D 2 8 ? -18.253 10.740 20.899 1.00 27.80 1 MET D O 1
ATOM 3725 N N . ALA D 2 9 ? -18.465 8.819 22.091 1.00 28.38 2 ALA D N 1
ATOM 3726 C CA . ALA D 2 9 ? -17.119 8.869 22.639 1.00 26.74 2 ALA D CA 1
ATOM 3727 C C . ALA D 2 9 ? -16.072 8.794 21.535 1.00 26.20 2 ALA D C 1
ATOM 3728 O O . ALA D 2 9 ? -15.149 9.603 21.514 1.00 25.36 2 ALA D O 1
ATOM 3730 N N . LEU D 2 10 ? -16.228 7.863 20.602 1.00 27.65 3 LEU D N 1
ATOM 3731 C CA . LEU D 2 10 ? -15.230 7.681 19.553 1.00 29.32 3 LEU D CA 1
ATOM 3732 C C . LEU D 2 10 ? -15.086 8.962 18.728 1.00 28.02 3 LEU D C 1
ATOM 3733 O O . LEU D 2 10 ? -13.966 9.399 18.459 1.00 26.33 3 LEU D O 1
ATOM 3738 N N . LYS D 2 11 ? -16.214 9.539 18.335 1.00 28.66 4 LYS D N 1
ATOM 3739 C CA . LYS D 2 11 ? -16.190 10.752 17.522 1.00 30.09 4 LYS D CA 1
ATOM 3740 C C . LYS D 2 11 ? -15.563 11.928 18.257 1.00 27.01 4 LYS D C 1
ATOM 3741 O O . LYS D 2 11 ? -14.789 12.657 17.662 1.00 26.86 4 LYS D O 1
ATOM 3747 N N . ARG D 2 12 ? -15.873 12.091 19.539 1.00 26.00 5 ARG D N 1
ATOM 3748 C CA . ARG D 2 12 ? -15.228 13.116 20.370 1.00 26.06 5 ARG D CA 1
ATOM 3749 C C . ARG D 2 12 ? -13.701 12.954 20.456 1.00 24.77 5 ARG D C 1
ATOM 3750 O O . ARG D 2 12 ? -12.947 13.929 20.402 1.00 21.52 5 ARG D O 1
ATOM 3758 N N . ILE D 2 13 ? -13.249 11.713 20.600 1.00 23.16 6 ILE D N 1
ATOM 3759 C CA . ILE D 2 13 ? -11.842 11.424 20.758 1.00 23.32 6 ILE D CA 1
ATOM 3760 C C . ILE D 2 13 ? -11.106 11.680 19.448 1.00 23.52 6 ILE D C 1
ATOM 3761 O O . ILE D 2 13 ? -9.982 12.195 19.476 1.00 23.30 6 ILE D O 1
ATOM 3766 N N . GLN D 2 14 ? -11.735 11.309 18.320 1.00 25.20 7 GLN D N 1
ATOM 3767 C CA . GLN D 2 14 ? -11.198 11.563 16.984 1.00 27.86 7 GLN D CA 1
ATOM 3768 C C . GLN D 2 14 ? -11.026 13.075 16.743 1.00 27.11 7 GLN D C 1
ATOM 3769 O O . GLN D 2 14 ? -10.041 13.507 16.177 1.00 26.60 7 GLN D O 1
ATOM 3775 N N . LYS D 2 15 ? -12.018 13.847 17.146 1.00 27.00 8 LYS D N 1
ATOM 3776 C CA . LYS D 2 15 ? -11.964 15.306 17.070 1.00 27.59 8 LYS D CA 1
ATOM 3777 C C . LYS D 2 15 ? -10.783 15.887 17.889 1.00 25.72 8 LYS D C 1
ATOM 3778 O O . LYS D 2 15 ? -9.982 16.671 17.365 1.00 26.34 8 LYS D O 1
ATOM 3784 N N . GLU D 2 16 ? -10.655 15.469 19.148 1.00 24.81 9 GLU D N 1
ATOM 3785 C CA . GLU D 2 16 ? -9.536 15.896 19.978 1.00 25.19 9 GLU D CA 1
ATOM 3786 C C . GLU D 2 16 ? -8.188 15.524 19.386 1.00 24.14 9 GLU D C 1
ATOM 3787 O O . GLU D 2 16 ? -7.262 16.316 19.453 1.00 24.89 9 GLU D O 1
ATOM 3793 N N . LEU D 2 17 ? -8.073 14.301 18.869 1.00 24.81 10 LEU D N 1
ATOM 3794 C CA . LEU D 2 17 ? -6.834 13.853 18.286 1.00 25.59 10 LEU D CA 1
ATOM 3795 C C . LEU D 2 17 ? -6.437 14.694 17.099 1.00 24.96 10 LEU D C 1
ATOM 3796 O O . LEU D 2 17 ? -5.268 15.010 16.938 1.00 25.49 10 LEU D O 1
ATOM 3801 N N . SER D 2 18 ? -7.394 15.041 16.249 1.00 26.41 11 SER D N 1
ATOM 3802 C CA . SER D 2 18 ? -7.033 15.734 15.049 1.00 29.99 11 SER D CA 1
ATOM 3803 C C . SER D 2 18 ? -6.718 17.212 15.379 1.00 29.84 11 SER D C 1
ATOM 3804 O O . SER D 2 18 ? -5.814 17.787 14.774 1.00 31.51 11 SER D O 1
ATOM 3807 N N . ASP D 2 19 ? -7.407 17.791 16.363 1.00 27.07 12 ASP D N 1
ATOM 3808 C CA . ASP D 2 19 ? -7.058 19.147 16.865 1.00 29.63 12 ASP D CA 1
ATOM 3809 C C . ASP D 2 19 ? -5.691 19.164 17.544 1.00 26.76 12 ASP D C 1
ATOM 3810 O O . ASP D 2 19 ? -4.920 20.087 17.326 1.00 29.91 12 ASP D O 1
ATOM 3815 N N . LEU D 2 20 ? -5.391 18.133 18.338 1.00 27.99 13 LEU D N 1
ATOM 3816 C CA . LEU D 2 20 ? -4.128 18.064 19.070 1.00 27.73 13 LEU D CA 1
ATOM 3817 C C . LEU D 2 20 ? -2.949 17.926 18.115 1.00 29.48 13 LEU D C 1
ATOM 3818 O O . LEU D 2 20 ? -1.969 18.637 18.237 1.00 28.48 13 LEU D O 1
ATOM 3823 N N . GLN D 2 21 ? -3.048 17.001 17.174 1.00 29.07 14 GLN D N 1
ATOM 3824 C CA . GLN D 2 21 ? -1.938 16.716 16.298 1.00 29.78 14 GLN D CA 1
ATOM 3825 C C . GLN D 2 21 ? -1.712 17.864 15.317 1.00 32.92 14 GLN D C 1
ATOM 3826 O O . GLN D 2 21 ? -0.590 18.087 14.903 1.00 32.72 14 GLN D O 1
ATOM 3832 N N . ARG D 2 22 ? -2.755 18.618 14.994 1.00 34.35 15 ARG D N 1
ATOM 3833 C CA . ARG D 2 22 ? -2.592 19.842 14.202 1.00 39.95 15 ARG D CA 1
ATOM 3834 C C . ARG D 2 22 ? -1.929 20.990 14.975 1.00 39.46 15 ARG D C 1
ATOM 3835 O O . ARG D 2 22 ? -1.156 21.750 14.394 1.00 40.97 15 ARG D O 1
ATOM 3843 N N . ASP D 2 23 ? -2.260 21.155 16.252 1.00 37.29 16 ASP D N 1
ATOM 3844 C CA . ASP D 2 23 ? -1.712 22.259 17.059 1.00 38.70 16 ASP D CA 1
ATOM 3845 C C . ASP D 2 23 ? -1.321 21.754 18.446 1.00 32.94 16 ASP D C 1
ATOM 3846 O O . ASP D 2 23 ? -2.002 22.017 19.431 1.00 32.27 16 ASP D O 1
ATOM 3851 N N . PRO D 2 24 ? -0.214 21.008 18.528 1.00 31.83 17 PRO D N 1
ATOM 3852 C CA . PRO D 2 24 ? 0.127 20.377 19.792 1.00 33.91 17 PRO D CA 1
ATOM 3853 C C . PRO D 2 24 ? 0.547 21.384 20.865 1.00 31.16 17 PRO D C 1
ATOM 3854 O O . PRO D 2 24 ? 1.193 22.386 20.545 1.00 31.64 17 PRO D O 1
ATOM 3858 N N . PRO D 2 25 ? 0.178 21.128 22.122 1.00 31.05 18 PRO D N 1
ATOM 3859 C CA . PRO D 2 25 ? 0.688 21.991 23.188 1.00 34.69 18 PRO D CA 1
ATOM 3860 C C . PRO D 2 25 ? 2.219 21.976 23.248 1.00 35.79 18 PRO D C 1
ATOM 3861 O O . PRO D 2 25 ? 2.851 20.952 22.937 1.00 28.62 18 PRO D O 1
ATOM 3865 N N . ALA D 2 26 ? 2.796 23.106 23.639 1.00 32.65 19 ALA D N 1
ATOM 3866 C CA . ALA D 2 26 ? 4.238 23.186 23.853 1.00 34.38 19 ALA D CA 1
ATOM 3867 C C . ALA D 2 26 ? 4.767 22.045 24.726 1.00 28.11 19 ALA D C 1
ATOM 3868 O O . ALA D 2 26 ? 4.168 21.651 25.722 1.00 27.06 19 ALA D O 1
ATOM 3870 N N . HIS D 2 27 ? 5.902 21.502 24.310 1.00 28.45 20 HIS D N 1
ATOM 3871 C CA . HIS D 2 27 ? 6.607 20.456 25.019 1.00 27.26 20 HIS D CA 1
ATOM 3872 C C . HIS D 2 27 ? 5.952 19.075 24.973 1.00 27.32 20 HIS D C 1
ATOM 3873 O O . HIS D 2 27 ? 6.459 18.153 25.613 1.00 24.72 20 HIS D O 1
ATOM 3880 N N . CYS D 2 28 ? 4.849 18.929 24.233 1.00 25.98 21 CYS D N 1
ATOM 3881 C CA . CYS D 2 28 ? 4.038 17.710 24.299 1.00 26.70 21 CYS D CA 1
ATOM 3882 C C . CYS D 2 28 ? 3.802 17.055 22.948 1.00 27.77 21 CYS D C 1
ATOM 3883 O O . CYS D 2 28 ? 3.765 17.714 21.935 1.00 28.41 21 CYS D O 1
ATOM 3886 N N . SER D 2 29 ? 3.586 15.740 22.973 1.00 27.32 22 SER D N 1
ATOM 3887 C CA . SER D 2 29 ? 3.182 14.978 21.801 1.00 28.45 22 SER D CA 1
ATOM 3888 C C . SER D 2 29 ? 2.166 13.930 22.258 1.00 27.14 22 SER D C 1
ATOM 3889 O O . SER D 2 29 ? 2.244 13.457 23.384 1.00 25.21 22 SER D O 1
ATOM 3892 N N . ALA D 2 30 ? 1.230 13.566 21.386 1.00 26.62 23 ALA D N 1
ATOM 3893 C CA . ALA D 2 30 ? 0.351 12.414 21.662 1.00 26.08 23 ALA D CA 1
ATOM 3894 C C . ALA D 2 30 ? -0.191 11.780 20.388 1.00 26.08 23 ALA D C 1
ATOM 3895 O O . ALA D 2 30 ? -0.252 12.407 19.325 1.00 25.15 23 ALA D O 1
ATOM 3897 N N . GLY D 2 31 ? -0.532 10.501 20.501 1.00 27.08 24 GLY D N 1
ATOM 3898 C CA . GLY D 2 31 ? -1.228 9.776 19.448 1.00 28.76 24 GLY D CA 1
ATOM 3899 C C . GLY D 2 31 ? -1.678 8.410 19.954 1.00 29.01 24 GLY D C 1
ATOM 3900 O O . GLY D 2 31 ? -1.210 7.959 20.988 1.00 26.72 24 GLY D O 1
ATOM 3901 N N . PRO D 2 32 ? -2.566 7.742 19.209 1.00 31.77 25 PRO D N 1
ATOM 3902 C CA . PRO D 2 32 ? -3.032 6.404 19.551 1.00 34.80 25 PRO D CA 1
ATOM 3903 C C . PRO D 2 32 ? -1.956 5.337 19.624 1.00 35.17 25 PRO D C 1
ATOM 3904 O O . PRO D 2 32 ? -0.991 5.349 18.869 1.00 34.79 25 PRO D O 1
ATOM 3908 N N . VAL D 2 33 ? -2.157 4.415 20.551 1.00 38.87 26 VAL D N 1
ATOM 3909 C CA . VAL D 2 33 ? -1.361 3.222 20.649 1.00 47.04 26 VAL D CA 1
ATOM 3910 C C . VAL D 2 33 ? -2.063 2.247 19.733 1.00 49.68 26 VAL D C 1
ATOM 3911 O O . VAL D 2 33 ? -3.273 1.959 19.897 1.00 48.20 26 VAL D O 1
ATOM 3915 N N . GLY D 2 34 ? -1.320 1.795 18.735 1.00 51.43 27 GLY D N 1
ATOM 3916 C CA . GLY D 2 34 ? -1.865 0.954 17.696 1.00 55.57 27 GLY D CA 1
ATOM 3917 C C . GLY D 2 34 ? -3.066 1.602 17.048 1.00 58.87 27 GLY D C 1
ATOM 3918 O O . GLY D 2 34 ? -3.127 2.820 16.889 1.00 60.17 27 GLY D O 1
ATOM 3919 N N . ASP D 2 35 ? -4.039 0.776 16.707 1.00 61.51 28 ASP D N 1
ATOM 3920 C CA . ASP D 2 35 ? -5.242 1.231 16.014 1.00 64.55 28 ASP D CA 1
ATOM 3921 C C . ASP D 2 35 ? -6.381 1.646 16.960 1.00 58.25 28 ASP D C 1
ATOM 3922 O O . ASP D 2 35 ? -7.468 1.998 16.494 1.00 58.06 28 ASP D O 1
ATOM 3927 N N . ASP D 2 36 ? -6.145 1.606 18.272 1.00 49.89 29 ASP D N 1
ATOM 3928 C CA . ASP D 2 36 ? -7.213 1.808 19.253 1.00 46.40 29 ASP D CA 1
ATOM 3929 C C . ASP D 2 36 ? -7.262 3.265 19.674 1.00 39.71 29 ASP D C 1
ATOM 3930 O O . ASP D 2 36 ? -6.369 3.744 20.363 1.00 34.14 29 ASP D O 1
ATOM 3935 N N . LEU D 2 37 ? -8.319 3.964 19.275 1.00 35.03 30 LEU D N 1
ATOM 3936 C CA . LEU D 2 37 ? -8.444 5.387 19.622 1.00 34.07 30 LEU D CA 1
ATOM 3937 C C . LEU D 2 37 ? -8.694 5.632 21.118 1.00 28.94 30 LEU D C 1
ATOM 3938 O O . LEU D 2 37 ? -8.533 6.762 21.593 1.00 25.25 30 LEU D O 1
ATOM 3943 N N . PHE D 2 38 ? -9.083 4.593 21.859 1.00 27.92 31 PHE D N 1
ATOM 3944 C CA . PHE D 2 38 ? -9.312 4.716 23.306 1.00 28.10 31 PHE D CA 1
ATOM 3945 C C . PHE D 2 38 ? -8.019 4.616 24.146 1.00 27.54 31 PHE D C 1
ATOM 3946 O O . PHE D 2 38 ? -8.053 4.764 25.371 1.00 26.43 31 PHE D O 1
ATOM 3954 N N . HIS D 2 39 ? -6.884 4.388 23.489 1.00 27.74 32 HIS D N 1
ATOM 3955 C CA . HIS D 2 39 ? -5.607 4.237 24.174 1.00 28.49 32 HIS D CA 1
ATOM 3956 C C . HIS D 2 39 ? -4.568 5.038 23.420 1.00 26.69 32 HIS D C 1
ATOM 3957 O O . HIS D 2 39 ? -4.271 4.757 22.255 1.00 27.46 32 HIS D O 1
ATOM 3964 N N . TRP D 2 40 ? -4.051 6.074 24.071 1.00 26.02 33 TRP D N 1
ATOM 3965 C CA . TRP D 2 40 ? -3.019 6.916 23.477 1.00 25.28 33 TRP D CA 1
ATOM 3966 C C . TRP D 2 40 ? -1.753 6.804 24.309 1.00 25.04 33 TRP D C 1
ATOM 3967 O O . TRP D 2 40 ? -1.809 6.505 25.517 1.00 26.85 33 TRP D O 1
ATOM 3978 N N . GLN D 2 41 ? -0.623 7.099 23.676 1.00 25.52 34 GLN D N 1
ATOM 3979 C CA . GLN D 2 41 ? 0.612 7.354 24.388 1.00 28.40 34 GLN D CA 1
ATOM 3980 C C . GLN D 2 41 ? 0.880 8.866 24.277 1.00 25.50 34 GLN D C 1
ATOM 3981 O O . GLN D 2 41 ? 0.602 9.474 23.256 1.00 27.20 34 GLN D O 1
ATOM 3987 N N . ALA D 2 42 ? 1.385 9.469 25.344 1.00 24.94 35 ALA D N 1
ATOM 3988 C CA . ALA D 2 42 ? 1.816 10.867 25.317 1.00 24.75 35 ALA D CA 1
ATOM 3989 C C . ALA D 2 42 ? 3.279 11.024 25.757 1.00 26.95 35 ALA D C 1
ATOM 3990 O O . ALA D 2 42 ? 3.849 10.128 26.410 1.00 24.52 35 ALA D O 1
ATOM 3992 N N . THR D 2 43 ? 3.892 12.141 25.331 1.00 24.25 36 THR D N 1
ATOM 3993 C CA . THR D 2 43 ? 5.291 12.449 25.631 1.00 24.30 36 THR D CA 1
ATOM 3994 C C . THR D 2 43 ? 5.377 13.901 26.099 1.00 25.49 36 THR D C 1
ATOM 3995 O O . THR D 2 43 ? 4.816 14.807 25.463 1.00 23.53 36 THR D O 1
ATOM 3999 N N . ILE D 2 44 ? 6.032 14.107 27.238 1.00 24.89 37 ILE D N 1
ATOM 4000 C CA . ILE D 2 44 ? 6.339 15.436 27.737 1.00 24.21 37 ILE D CA 1
ATOM 4001 C C . ILE D 2 44 ? 7.846 15.612 27.837 1.00 26.50 37 ILE D C 1
ATOM 4002 O O . ILE D 2 44 ? 8.557 14.785 28.424 1.00 28.06 37 ILE D O 1
ATOM 4007 N N . MET D 2 45 ? 8.333 16.686 27.229 1.00 26.74 38 MET D N 1
ATOM 4008 C CA . MET D 2 45 ? 9.715 17.065 27.340 1.00 31.55 38 MET D CA 1
ATOM 4009 C C . MET D 2 45 ? 9.773 18.024 28.515 1.00 32.60 38 MET D C 1
ATOM 4010 O O . MET D 2 45 ? 9.009 18.999 28.563 1.00 34.15 38 MET D O 1
ATOM 4015 N N . GLY D 2 46 ? 10.631 17.723 29.489 1.00 31.11 39 GLY D N 1
ATOM 4016 C CA . GLY D 2 46 ? 10.664 18.495 30.737 1.00 31.04 39 GLY D CA 1
ATOM 4017 C C . GLY D 2 46 ? 10.743 19.991 30.459 1.00 30.42 39 GLY D C 1
ATOM 4018 O O . GLY D 2 46 ? 11.634 20.422 29.765 1.00 32.93 39 GLY D O 1
ATOM 4019 N N . PRO D 2 47 ? 9.796 20.788 30.989 1.00 32.23 40 PRO D N 1
ATOM 4020 C CA . PRO D 2 47 ? 9.792 22.211 30.623 1.00 34.83 40 PRO D CA 1
ATOM 4021 C C . PRO D 2 47 ? 11.093 22.934 30.983 1.00 36.57 40 PRO D C 1
ATOM 4022 O O . PRO D 2 47 ? 11.685 22.649 32.028 1.00 35.12 40 PRO D O 1
ATOM 4026 N N . PRO D 2 48 ? 11.545 23.858 30.118 1.00 39.90 41 PRO D N 1
ATOM 4027 C CA . PRO D 2 48 ? 12.744 24.621 30.413 1.00 44.94 41 PRO D CA 1
ATOM 4028 C C . PRO D 2 48 ? 12.618 25.340 31.747 1.00 46.78 41 PRO D C 1
ATOM 4029 O O . PRO D 2 48 ? 11.515 25.716 32.141 1.00 47.00 41 PRO D O 1
ATOM 4033 N N . ASP D 2 49 ? 13.732 25.481 32.447 1.00 50.21 42 ASP D N 1
ATOM 4034 C CA . ASP D 2 49 ? 13.758 26.136 33.758 1.00 60.43 42 ASP D CA 1
ATOM 4035 C C . ASP D 2 49 ? 13.093 25.356 34.898 1.00 54.68 42 ASP D C 1
ATOM 4036 O O . ASP D 2 49 ? 13.292 25.720 36.062 1.00 60.79 42 ASP D O 1
ATOM 4041 N N . SER D 2 50 ? 12.300 24.320 34.591 1.00 48.18 43 SER D N 1
ATOM 4042 C CA . SER D 2 50 ? 11.854 23.368 35.616 1.00 42.39 43 SER D CA 1
ATOM 4043 C C . SER D 2 50 ? 13.039 22.487 35.979 1.00 40.23 43 SER D C 1
ATOM 4044 O O . SER D 2 50 ? 13.995 22.385 35.219 1.00 36.91 43 SER D O 1
ATOM 4047 N N . ALA D 2 51 ? 12.978 21.844 37.142 1.00 38.61 44 ALA D N 1
ATOM 4048 C CA . ALA D 2 51 ? 14.025 20.903 37.531 1.00 38.05 44 ALA D CA 1
ATOM 4049 C C . ALA D 2 51 ? 14.012 19.628 36.646 1.00 35.31 44 ALA D C 1
ATOM 4050 O O . ALA D 2 51 ? 14.909 18.787 36.744 1.00 35.52 44 ALA D O 1
ATOM 4052 N N . TYR D 2 52 ? 13.014 19.505 35.768 1.00 32.92 45 TYR D N 1
ATOM 4053 C CA . TYR D 2 52 ? 12.871 18.337 34.895 1.00 30.26 45 TYR D CA 1
ATOM 4054 C C . TYR D 2 52 ? 13.396 18.614 33.489 1.00 29.45 45 TYR D C 1
ATOM 4055 O O . TYR D 2 52 ? 13.264 17.759 32.598 1.00 28.74 45 TYR D O 1
ATOM 4064 N N . GLN D 2 53 ? 13.985 19.791 33.279 1.00 30.35 46 GLN D N 1
ATOM 4065 C CA . GLN D 2 53 ? 14.446 20.188 31.948 1.00 32.88 46 GLN D CA 1
ATOM 4066 C C . GLN D 2 53 ? 15.415 19.174 31.341 1.00 32.21 46 GLN D C 1
ATOM 4067 O O . GLN D 2 53 ? 16.342 18.734 31.995 1.00 33.04 46 GLN D O 1
ATOM 4073 N N . GLY D 2 54 ? 15.180 18.823 30.085 1.00 32.78 47 GLY D N 1
ATOM 4074 C CA . GLY D 2 54 ? 16.042 17.878 29.373 1.00 33.30 47 GLY D CA 1
ATOM 4075 C C . GLY D 2 54 ? 15.612 16.427 29.573 1.00 31.90 47 GLY D C 1
ATOM 4076 O O . GLY D 2 54 ? 16.210 15.527 28.986 1.00 33.04 47 GLY D O 1
ATOM 4077 N N . GLY D 2 55 ? 14.634 16.204 30.444 1.00 29.16 48 GLY D N 1
ATOM 4078 C CA . GLY D 2 55 ? 14.043 14.876 30.637 1.00 28.08 48 GLY D CA 1
ATOM 4079 C C . GLY D 2 55 ? 12.966 14.599 29.607 1.00 27.94 48 GLY D C 1
ATOM 4080 O O . GLY D 2 55 ? 12.317 15.527 29.113 1.00 28.24 48 GLY D O 1
ATOM 4081 N N . VAL D 2 56 ? 12.795 13.324 29.262 1.00 27.45 49 VAL D N 1
ATOM 4082 C CA . VAL D 2 56 ? 11.696 12.872 28.419 1.00 27.70 49 VAL D CA 1
ATOM 4083 C C . VAL D 2 56 ? 10.820 11.932 29.215 1.00 27.05 49 VAL D C 1
ATOM 4084 O O . VAL D 2 56 ? 11.289 10.901 29.708 1.00 27.61 49 VAL D O 1
ATOM 4088 N N . PHE D 2 57 ? 9.549 12.278 29.309 1.00 25.77 50 PHE D N 1
ATOM 4089 C CA . PHE D 2 57 ? 8.598 11.559 30.142 1.00 28.36 50 PHE D CA 1
ATOM 4090 C C . PHE D 2 57 ? 7.452 11.010 29.271 1.00 26.85 50 PHE D C 1
ATOM 4091 O O . PHE D 2 57 ? 6.843 11.750 28.490 1.00 25.08 50 PHE D O 1
ATOM 4099 N N . PHE D 2 58 ? 7.204 9.709 29.396 1.00 25.46 51 PHE D N 1
ATOM 4100 C CA . PHE D 2 58 ? 6.169 9.031 28.663 1.00 25.76 51 PHE D CA 1
ATOM 4101 C C . PHE D 2 58 ? 4.972 8.760 29.569 1.00 24.97 51 PHE D C 1
ATOM 4102 O O . PHE D 2 58 ? 5.114 8.466 30.760 1.00 24.87 51 PHE D O 1
ATOM 4110 N N . LEU D 2 59 ? 3.797 8.871 28.980 1.00 23.18 52 LEU D N 1
ATOM 4111 C CA . LEU D 2 59 ? 2.534 8.762 29.707 1.00 24.60 52 LEU D CA 1
ATOM 4112 C C . LEU D 2 59 ? 1.603 7.909 28.877 1.00 24.93 52 LEU D C 1
ATOM 4113 O O . LEU D 2 59 ? 1.757 7.827 27.654 1.00 26.33 52 LEU D O 1
ATOM 4118 N N . THR D 2 60 ? 0.622 7.303 29.535 1.00 25.03 53 THR D N 1
ATOM 4119 C CA . THR D 2 60 ? -0.433 6.581 28.853 1.00 26.92 53 THR D CA 1
ATOM 4120 C C . THR D 2 60 ? -1.728 7.293 29.110 1.00 24.70 53 THR D C 1
ATOM 4121 O O . THR D 2 60 ? -1.914 7.854 30.174 1.00 27.97 53 THR D O 1
ATOM 4125 N N . VAL D 2 61 ? -2.628 7.235 28.139 1.00 24.64 54 VAL D N 1
ATOM 4126 C CA . VAL D 2 61 ? -3.955 7.835 28.243 1.00 26.02 54 VAL D CA 1
ATOM 4127 C C . VAL D 2 61 ? -4.969 6.753 27.889 1.00 28.15 54 VAL D C 1
ATOM 4128 O O . VAL D 2 61 ? -4.911 6.192 26.793 1.00 31.00 54 VAL D O 1
ATOM 4132 N N . HIS D 2 62 ? -5.880 6.452 28.813 1.00 28.63 55 HIS D N 1
ATOM 4133 C CA . HIS D 2 62 ? -6.979 5.538 28.528 1.00 31.63 55 HIS D CA 1
ATOM 4134 C C . HIS D 2 62 ? -8.299 6.294 28.684 1.00 29.37 55 HIS D C 1
ATOM 4135 O O . HIS D 2 62 ? -8.569 6.913 29.710 1.00 30.08 55 HIS D O 1
ATOM 4142 N N . PHE D 2 63 ? -9.111 6.260 27.637 1.00 27.10 56 PHE D N 1
ATOM 4143 C CA . PHE D 2 63 ? -10.371 6.976 27.616 1.00 26.03 56 PHE D CA 1
ATOM 4144 C C . PHE D 2 63 ? -11.459 6.035 28.078 1.00 29.11 56 PHE D C 1
ATOM 4145 O O . PHE D 2 63 ? -11.506 4.899 27.633 1.00 27.03 56 PHE D O 1
ATOM 4153 N N . PRO D 2 64 ? -12.341 6.495 28.969 1.00 30.45 57 PRO D N 1
ATOM 4154 C CA . PRO D 2 64 ? -13.443 5.637 29.352 1.00 31.41 57 PRO D CA 1
ATOM 4155 C C . PRO D 2 64 ? -14.523 5.587 28.260 1.00 31.87 57 PRO D C 1
ATOM 4156 O O . PRO D 2 64 ? -14.616 6.501 27.419 1.00 27.62 57 PRO D O 1
ATOM 4160 N N . THR D 2 65 ? -15.314 4.516 28.269 1.00 32.71 58 THR D N 1
ATOM 4161 C CA . THR D 2 65 ? -16.383 4.321 27.284 1.00 35.16 58 THR D CA 1
ATOM 4162 C C . THR D 2 65 ? -17.434 5.447 27.242 1.00 34.32 58 THR D C 1
ATOM 4163 O O . THR D 2 65 ? -18.014 5.702 26.200 1.00 34.11 58 THR D O 1
ATOM 4167 N N . ASP D 2 66 ? -17.708 6.084 28.372 1.00 34.82 59 ASP D N 1
ATOM 4168 C CA . ASP D 2 66 ? -18.636 7.208 28.385 1.00 36.14 59 ASP D CA 1
ATOM 4169 C C . ASP D 2 66 ? -17.920 8.567 28.380 1.00 32.91 59 ASP D C 1
ATOM 4170 O O . ASP D 2 66 ? -18.460 9.568 28.856 1.00 33.06 59 ASP D O 1
ATOM 4175 N N . TYR D 2 67 ? -16.726 8.603 27.808 1.00 31.46 60 TYR D N 1
ATOM 4176 C CA . TYR D 2 67 ? -16.023 9.865 27.580 1.00 29.81 60 TYR D CA 1
ATOM 4177 C C . TYR D 2 67 ? -16.924 10.738 26.701 1.00 28.93 60 TYR D C 1
ATOM 4178 O O . TYR D 2 67 ? -17.584 10.224 25.802 1.00 31.36 60 TYR D O 1
ATOM 4187 N N . PRO D 2 68 ? -16.982 12.059 26.952 1.00 28.14 61 PRO D N 1
ATOM 4188 C CA . PRO D 2 68 ? -16.280 12.914 27.892 1.00 27.47 61 PRO D CA 1
ATOM 4189 C C . PRO D 2 68 ? -17.000 13.201 29.204 1.00 29.77 61 PRO D C 1
ATOM 4190 O O . PRO D 2 68 ? -16.673 14.176 29.853 1.00 28.76 61 PRO D O 1
ATOM 4194 N N . PHE D 2 69 ? -17.958 12.364 29.604 1.00 31.45 62 PHE D N 1
ATOM 4195 C CA . PHE D 2 69 ? -18.678 12.601 30.845 1.00 33.73 62 PHE D CA 1
ATOM 4196 C C . PHE D 2 69 ? -17.841 12.167 32.059 1.00 36.17 62 PHE D C 1
ATOM 4197 O O . PHE D 2 69 ? -18.128 12.561 33.198 1.00 37.25 62 PHE D O 1
ATOM 4205 N N . LYS D 2 70 ? -16.818 11.349 31.811 1.00 33.33 63 LYS D N 1
ATOM 4206 C CA . LYS D 2 70 ? -15.812 10.990 32.815 1.00 34.81 63 LYS D CA 1
ATOM 4207 C C . LYS D 2 70 ? -14.442 11.430 32.281 1.00 30.99 63 LYS D C 1
ATOM 4208 O O . LYS D 2 70 ? -14.273 11.602 31.077 1.00 28.83 63 LYS D O 1
ATOM 4214 N N . PRO D 2 71 ? -13.454 11.604 33.169 1.00 30.54 64 PRO D N 1
ATOM 4215 C CA . PRO D 2 71 ? -12.129 12.001 32.680 1.00 29.42 64 PRO D CA 1
ATOM 4216 C C . PRO D 2 71 ? -11.320 10.877 32.028 1.00 29.63 64 PRO D C 1
ATOM 4217 O O . PRO D 2 71 ? -11.545 9.699 32.320 1.00 27.87 64 PRO D O 1
ATOM 4221 N N . PRO D 2 72 ? -10.331 11.248 31.202 1.00 27.20 65 PRO D N 1
ATOM 4222 C CA . PRO D 2 72 ? -9.373 10.250 30.797 1.00 26.77 65 PRO D CA 1
ATOM 4223 C C . PRO D 2 72 ? -8.530 9.815 31.993 1.00 27.81 65 PRO D C 1
ATOM 4224 O O . PRO D 2 72 ? -8.352 10.589 32.935 1.00 26.87 65 PRO D O 1
ATOM 4228 N N . LYS D 2 73 ? -8.089 8.560 31.981 1.00 28.02 66 LYS D N 1
ATOM 4229 C CA . LYS D 2 73 ? -7.117 8.062 32.941 1.00 29.25 66 LYS D CA 1
ATOM 4230 C C . LYS D 2 73 ? -5.742 8.291 32.346 1.00 26.42 66 LYS D C 1
ATOM 4231 O O . LYS D 2 73 ? -5.427 7.790 31.276 1.00 28.14 66 LYS D O 1
ATOM 4237 N N . ILE D 2 74 ? -4.936 9.097 33.016 1.00 28.77 67 ILE D N 1
ATOM 4238 C CA . ILE D 2 74 ? -3.619 9.469 32.509 1.00 26.49 67 ILE D CA 1
ATOM 4239 C C . ILE D 2 74 ? -2.604 9.151 33.602 1.00 27.80 67 ILE D C 1
ATOM 4240 O O . ILE D 2 74 ? -2.814 9.515 34.760 1.00 29.36 67 ILE D O 1
ATOM 4245 N N . ALA D 2 75 ? -1.517 8.463 33.244 1.00 27.53 68 ALA D N 1
ATOM 4246 C CA . ALA D 2 75 ? -0.463 8.135 34.205 1.00 26.94 68 ALA D CA 1
ATOM 4247 C C . ALA D 2 75 ? 0.921 8.186 33.568 1.00 26.15 68 ALA D C 1
ATOM 4248 O O . ALA D 2 75 ? 1.062 8.000 32.361 1.00 26.26 68 ALA D O 1
ATOM 4250 N N . PHE D 2 76 ? 1.930 8.412 34.398 1.00 26.96 69 PHE D N 1
ATOM 4251 C CA . PHE D 2 76 ? 3.328 8.346 33.975 1.00 27.33 69 PHE D CA 1
ATOM 4252 C C . PHE D 2 76 ? 3.827 6.930 33.864 1.00 29.42 69 PHE D C 1
ATOM 4253 O O . PHE D 2 76 ? 3.624 6.098 34.755 1.00 30.86 69 PHE D O 1
ATOM 4261 N N . THR D 2 77 ? 4.516 6.657 32.774 1.00 29.75 70 THR D N 1
ATOM 4262 C CA . THR D 2 77 ? 5.262 5.425 32.677 1.00 31.50 70 THR D CA 1
ATOM 4263 C C . THR D 2 77 ? 6.722 5.695 33.049 1.00 30.99 70 THR D C 1
ATOM 4264 O O . THR D 2 77 ? 7.396 4.805 33.489 1.00 33.84 70 THR D O 1
ATOM 4268 N N . THR D 2 78 ? 7.190 6.936 32.945 1.00 28.84 71 THR D N 1
ATOM 4269 C CA . THR D 2 78 ? 8.565 7.281 33.323 1.00 28.50 71 THR D CA 1
ATOM 4270 C C . THR D 2 78 ? 8.608 7.643 34.806 1.00 28.74 71 THR D C 1
ATOM 4271 O O . THR D 2 78 ? 7.763 8.402 35.279 1.00 27.87 71 THR D O 1
ATOM 4275 N N . LYS D 2 79 ? 9.584 7.096 35.537 1.00 29.88 72 LYS D N 1
ATOM 4276 C CA . LYS D 2 79 ? 9.808 7.423 36.949 1.00 30.97 72 LYS D CA 1
ATOM 4277 C C . LYS D 2 79 ? 10.134 8.927 37.111 1.00 31.22 72 LYS D C 1
ATOM 4278 O O . LYS D 2 79 ? 10.864 9.496 36.305 1.00 31.95 72 LYS D O 1
ATOM 4284 N N . ILE D 2 80 ? 9.529 9.579 38.103 1.00 30.81 73 ILE D N 1
ATOM 4285 C CA . ILE D 2 80 ? 9.727 11.020 38.335 1.00 29.49 73 ILE D CA 1
ATOM 4286 C C . ILE D 2 80 ? 9.623 11.358 39.835 1.00 31.16 73 ILE D C 1
ATOM 4287 O O . ILE D 2 80 ? 8.845 10.735 40.568 1.00 33.11 73 ILE D O 1
ATOM 4292 N N . TYR D 2 81 ? 10.440 12.308 40.275 1.00 30.44 74 TYR D N 1
ATOM 4293 C CA . TYR D 2 81 ? 10.471 12.790 41.655 1.00 31.71 74 TYR D CA 1
ATOM 4294 C C . TYR D 2 81 ? 9.610 14.033 41.706 1.00 31.62 74 TYR D C 1
ATOM 4295 O O . TYR D 2 81 ? 10.001 15.085 41.159 1.00 31.00 74 TYR D O 1
ATOM 4304 N N . HIS D 2 82 ? 8.441 13.887 42.340 1.00 31.71 75 HIS D N 1
ATOM 4305 C CA . HIS D 2 82 ? 7.392 14.896 42.363 1.00 31.31 75 HIS D CA 1
ATOM 4306 C C . HIS D 2 82 ? 6.364 14.589 43.479 1.00 32.21 75 HIS D C 1
ATOM 4307 O O . HIS D 2 82 ? 5.944 13.447 43.652 1.00 33.12 75 HIS D O 1
ATOM 4314 N N . PRO D 2 83 ? 5.928 15.608 44.220 1.00 32.92 76 PRO D N 1
ATOM 4315 C CA . PRO D 2 83 ? 4.961 15.362 45.306 1.00 35.30 76 PRO D CA 1
ATOM 4316 C C . PRO D 2 83 ? 3.559 14.952 44.870 1.00 33.82 76 PRO D C 1
ATOM 4317 O O . PRO D 2 83 ? 2.801 14.449 45.690 1.00 35.84 76 PRO D O 1
ATOM 4321 N N . ASN D 2 84 ? 3.233 15.162 43.597 1.00 32.07 77 ASN D N 1
ATOM 4322 C CA . ASN D 2 84 ? 1.912 14.885 43.037 1.00 31.72 77 ASN D CA 1
ATOM 4323 C C . ASN D 2 84 ? 1.878 13.701 42.084 1.00 30.35 77 ASN D C 1
ATOM 4324 O O . ASN D 2 84 ? 0.869 13.488 41.400 1.00 29.89 77 ASN D O 1
ATOM 4329 N N . ILE D 2 85 ? 2.992 12.973 41.996 1.00 31.88 78 ILE D N 1
ATOM 4330 C CA . ILE D 2 85 ? 3.142 11.832 41.100 1.00 31.11 78 ILE D CA 1
ATOM 4331 C C . ILE D 2 85 ? 3.910 10.721 41.823 1.00 34.16 78 ILE D C 1
ATOM 4332 O O . ILE D 2 85 ? 5.063 10.908 42.207 1.00 34.02 78 ILE D O 1
ATOM 4337 N N . ASN D 2 86 ? 3.296 9.551 41.980 1.00 35.58 79 ASN D N 1
ATOM 4338 C CA . ASN D 2 86 ? 3.916 8.477 42.767 1.00 39.47 79 ASN D CA 1
ATOM 4339 C C . ASN D 2 86 ? 4.645 7.435 41.914 1.00 38.86 79 ASN D C 1
ATOM 4340 O O . ASN D 2 86 ? 4.718 7.585 40.688 1.00 36.30 79 ASN D O 1
ATOM 4345 N N . SER D 2 87 ? 5.170 6.395 42.561 1.00 41.24 80 SER D N 1
ATOM 4346 C CA . SER D 2 87 ? 5.964 5.361 41.887 1.00 42.18 80 SER D CA 1
ATOM 4347 C C . SER D 2 87 ? 5.170 4.498 40.902 1.00 43.19 80 SER D C 1
ATOM 4348 O O . SER D 2 87 ? 5.752 3.860 40.033 1.00 41.55 80 SER D O 1
ATOM 4351 N N . ASN D 2 88 ? 3.848 4.494 41.012 1.00 44.11 81 ASN D N 1
ATOM 4352 C CA . ASN D 2 88 ? 3.007 3.862 39.996 1.00 43.79 81 ASN D CA 1
ATOM 4353 C C . ASN D 2 88 ? 2.708 4.786 38.811 1.00 40.20 81 ASN D C 1
ATOM 4354 O O . ASN D 2 88 ? 2.064 4.374 37.852 1.00 39.71 81 ASN D O 1
ATOM 4359 N N . GLY D 2 89 ? 3.160 6.034 38.883 1.00 37.53 82 GLY D N 1
ATOM 4360 C CA . GLY D 2 89 ? 2.882 7.006 37.847 1.00 31.97 82 GLY D CA 1
ATOM 4361 C C . GLY D 2 89 ? 1.513 7.642 37.984 1.00 31.27 82 GLY D C 1
ATOM 4362 O O . GLY D 2 89 ? 1.090 8.364 37.096 1.00 30.76 82 GLY D O 1
ATOM 4363 N N . SER D 2 90 ? 0.819 7.402 39.094 1.00 30.77 83 SER D N 1
ATOM 4364 C CA . SER D 2 90 ? -0.464 8.054 39.310 1.00 31.80 83 SER D CA 1
ATOM 4365 C C . SER D 2 90 ? -0.288 9.579 39.486 1.00 28.47 83 SER D C 1
ATOM 4366 O O . SER D 2 90 ? 0.644 10.018 40.120 1.00 28.24 83 SER D O 1
ATOM 4369 N N . ILE D 2 91 ? -1.199 10.362 38.930 1.00 28.82 84 ILE D N 1
ATOM 4370 C CA . ILE D 2 91 ? -1.079 11.830 38.921 1.00 29.04 84 ILE D CA 1
ATOM 4371 C C . ILE D 2 91 ? -2.171 12.455 39.771 1.00 31.76 84 ILE D C 1
ATOM 4372 O O . ILE D 2 91 ? -3.364 12.253 39.511 1.00 34.30 84 ILE D O 1
ATOM 4377 N N . CYS D 2 92 ? -1.763 13.224 40.773 1.00 32.48 85 CYS D N 1
ATOM 4378 C CA . CYS D 2 92 ? -2.684 13.893 41.662 1.00 35.48 85 CYS D CA 1
ATOM 4379 C C . CYS D 2 92 ? -2.976 15.274 41.108 1.00 33.55 85 CYS D C 1
ATOM 4380 O O . CYS D 2 92 ? -2.199 16.194 41.321 1.00 34.33 85 CYS D O 1
ATOM 4383 N N . LEU D 2 93 ? -4.098 15.387 40.398 1.00 31.61 86 LEU D N 1
ATOM 4384 C CA . LEU D 2 93 ? -4.524 16.606 39.682 1.00 32.45 86 LEU D CA 1
ATOM 4385 C C . LEU D 2 93 ? -6.046 16.695 39.728 1.00 31.22 86 LEU D C 1
ATOM 4386 O O . LEU D 2 93 ? -6.733 15.736 39.353 1.00 31.66 86 LEU D O 1
ATOM 4391 N N . ASP D 2 94 ? -6.581 17.831 40.165 1.00 30.83 87 ASP D N 1
ATOM 4392 C CA . ASP D 2 94 ? -8.029 17.936 40.382 1.00 32.55 87 ASP D CA 1
ATOM 4393 C C . ASP D 2 94 ? -8.867 17.734 39.111 1.00 31.00 87 ASP D C 1
ATOM 4394 O O . ASP D 2 94 ? -9.973 17.183 39.172 1.00 30.92 87 ASP D O 1
ATOM 4399 N N . ILE D 2 95 ? -8.335 18.131 37.961 1.00 29.64 88 ILE D N 1
ATOM 4400 C CA . ILE D 2 95 ? -9.078 17.957 36.707 1.00 28.95 88 ILE D CA 1
ATOM 4401 C C . ILE D 2 95 ? -9.017 16.507 36.193 1.00 27.62 88 ILE D C 1
ATOM 4402 O O . ILE D 2 95 ? -9.703 16.163 35.240 1.00 28.49 88 ILE D O 1
ATOM 4407 N N . LEU D 2 96 ? -8.242 15.641 36.843 1.00 28.11 89 LEU D N 1
ATOM 4408 C CA . LEU D 2 96 ? -8.310 14.199 36.552 1.00 27.86 89 LEU D CA 1
ATOM 4409 C C . LEU D 2 96 ? -9.215 13.429 37.485 1.00 29.68 89 LEU D C 1
ATOM 4410 O O . LEU D 2 96 ? -9.390 12.213 37.329 1.00 31.36 89 LEU D O 1
ATOM 4415 N N . ARG D 2 97 ? -9.806 14.126 38.437 1.00 32.53 90 ARG D N 1
ATOM 4416 C CA . ARG D 2 97 ? -10.790 13.531 39.329 1.00 36.24 90 ARG D CA 1
ATOM 4417 C C . ARG D 2 97 ? -12.041 14.393 39.224 1.00 37.61 90 ARG D C 1
ATOM 4418 O O . ARG D 2 97 ? -12.503 14.611 38.105 1.00 36.96 90 ARG D O 1
ATOM 4426 N N . SER D 2 98 ? -12.557 14.923 40.329 1.00 38.27 91 SER D N 1
ATOM 4427 C CA . SER D 2 98 ? -13.902 15.500 40.335 1.00 40.83 91 SER D CA 1
ATOM 4428 C C . SER D 2 98 ? -14.069 16.873 39.701 1.00 39.20 91 SER D C 1
ATOM 4429 O O . SER D 2 98 ? -15.203 17.284 39.472 1.00 37.77 91 SER D O 1
ATOM 4432 N N . GLN D 2 99 ? -12.965 17.564 39.410 1.00 37.54 92 GLN D N 1
ATOM 4433 C CA . GLN D 2 99 ? -13.026 18.842 38.690 1.00 35.89 92 GLN D CA 1
ATOM 4434 C C . GLN D 2 99 ? -12.863 18.670 37.179 1.00 34.49 92 GLN D C 1
ATOM 4435 O O . GLN D 2 99 ? -12.722 19.651 36.465 1.00 34.25 92 GLN D O 1
ATOM 4441 N N . TRP D 2 100 ? -12.890 17.427 36.695 1.00 31.26 93 TRP D N 1
ATOM 4442 C CA . TRP D 2 100 ? -13.034 17.185 35.272 1.00 30.35 93 TRP D CA 1
ATOM 4443 C C . TRP D 2 100 ? -14.273 17.855 34.728 1.00 30.78 93 TRP D C 1
ATOM 4444 O O . TRP D 2 100 ? -15.306 17.941 35.400 1.00 32.45 93 TRP D O 1
ATOM 4455 N N . SER D 2 101 ? -14.158 18.331 33.493 1.00 29.91 94 SER D N 1
ATOM 4456 C CA . SER D 2 101 ? -15.273 18.921 32.778 1.00 32.31 94 SER D CA 1
ATOM 4457 C C . SER D 2 101 ? -15.175 18.467 31.336 1.00 29.04 94 SER D C 1
ATOM 4458 O O . SER D 2 101 ? -14.083 18.436 30.801 1.00 27.33 94 SER D O 1
ATOM 4461 N N . PRO D 2 102 ? -16.313 18.138 30.691 1.00 29.20 95 PRO D N 1
ATOM 4462 C CA . PRO D 2 102 ? -16.222 17.821 29.270 1.00 28.34 95 PRO D CA 1
ATOM 4463 C C . PRO D 2 102 ? -15.730 18.986 28.395 1.00 27.45 95 PRO D C 1
ATOM 4464 O O . PRO D 2 102 ? -15.332 18.752 27.265 1.00 25.54 95 PRO D O 1
ATOM 4468 N N . ALA D 2 103 ? -15.761 20.219 28.904 1.00 28.27 96 ALA D N 1
ATOM 4469 C CA . ALA D 2 103 ? -15.165 21.351 28.203 1.00 29.42 96 ALA D CA 1
ATOM 4470 C C . ALA D 2 103 ? -13.646 21.285 28.118 1.00 29.85 96 ALA D C 1
ATOM 4471 O O . ALA D 2 103 ? -13.041 21.989 27.300 1.00 30.57 96 ALA D O 1
ATOM 4473 N N . LEU D 2 104 ? -13.025 20.473 28.967 1.00 28.92 97 LEU D N 1
ATOM 4474 C CA . LEU D 2 104 ? -11.590 20.232 28.870 1.00 30.31 97 LEU D CA 1
ATOM 4475 C C . LEU D 2 104 ? -11.256 19.140 27.845 1.00 30.70 97 LEU D C 1
ATOM 4476 O O . LEU D 2 104 ? -12.093 18.312 27.480 1.00 30.43 97 LEU D O 1
ATOM 4481 N N . THR D 2 105 ? -10.007 19.165 27.419 1.00 30.46 98 THR D N 1
ATOM 4482 C CA . THR D 2 105 ? -9.422 18.201 26.481 1.00 30.82 98 THR D CA 1
ATOM 4483 C C . THR D 2 105 ? -8.142 17.599 27.059 1.00 30.82 98 THR D C 1
ATOM 4484 O O . THR D 2 105 ? -7.550 18.151 27.999 1.00 28.41 98 THR D O 1
ATOM 4488 N N . VAL D 2 106 ? -7.719 16.462 26.502 1.00 28.34 99 VAL D N 1
ATOM 4489 C CA . VAL D 2 106 ? -6.401 15.895 26.805 1.00 26.36 99 VAL D CA 1
ATOM 4490 C C . VAL D 2 106 ? -5.268 16.935 26.621 1.00 27.08 99 VAL D C 1
ATOM 4491 O O . VAL D 2 106 ? -4.365 17.037 27.451 1.00 28.08 99 VAL D O 1
ATOM 4495 N N . SER D 2 107 ? -5.342 17.721 25.559 1.00 25.36 100 SER D N 1
ATOM 4496 C CA . SER D 2 107 ? -4.393 18.799 25.334 1.00 28.27 100 SER D CA 1
ATOM 4497 C C . SER D 2 107 ? -4.316 19.716 26.555 1.00 26.40 100 SER D C 1
ATOM 4498 O O . SER D 2 107 ? -3.238 19.964 27.057 1.00 24.73 100 SER D O 1
ATOM 4501 N N . LYS D 2 108 ? -5.458 20.163 27.056 1.00 26.48 101 LYS D N 1
ATOM 4502 C CA . LYS D 2 108 ? -5.497 21.016 28.245 1.00 30.48 101 LYS D CA 1
ATOM 4503 C C . LYS D 2 108 ? -4.956 20.310 29.467 1.00 26.40 101 LYS D C 1
ATOM 4504 O O . LYS D 2 108 ? -4.277 20.921 30.285 1.00 26.58 101 LYS D O 1
ATOM 4510 N N . VAL D 2 109 ? -5.224 19.008 29.598 1.00 24.53 102 VAL D N 1
ATOM 4511 C CA . VAL D 2 109 ? -4.694 18.254 30.713 1.00 23.96 102 VAL D CA 1
ATOM 4512 C C . VAL D 2 109 ? -3.174 18.174 30.635 1.00 24.62 102 VAL D C 1
ATOM 4513 O O . VAL D 2 109 ? -2.519 18.294 31.646 1.00 26.07 102 VAL D O 1
ATOM 4517 N N . LEU D 2 110 ? -2.629 17.950 29.440 1.00 23.84 103 LEU D N 1
ATOM 4518 C CA . LEU D 2 110 ? -1.170 17.933 29.241 1.00 26.00 103 LEU D CA 1
ATOM 4519 C C . LEU D 2 110 ? -0.529 19.270 29.595 1.00 26.46 103 LEU D C 1
ATOM 4520 O O . LEU D 2 110 ? 0.502 19.296 30.256 1.00 24.53 103 LEU D O 1
ATOM 4525 N N . LEU D 2 111 ? -1.158 20.374 29.198 1.00 27.11 104 LEU D N 1
ATOM 4526 C CA . LEU D 2 111 ? -0.700 21.723 29.612 1.00 30.39 104 LEU D CA 1
ATOM 4527 C C . LEU D 2 111 ? -0.691 21.905 31.130 1.00 30.50 104 LEU D C 1
ATOM 4528 O O . LEU D 2 111 ? 0.238 22.485 31.694 1.00 29.61 104 LEU D O 1
ATOM 4533 N N . SER D 2 112 ? -1.730 21.395 31.780 1.00 30.60 105 SER D N 1
ATOM 4534 C CA . SER D 2 112 ? -1.863 21.502 33.212 1.00 30.25 105 SER D CA 1
ATOM 4535 C C . SER D 2 112 ? -0.817 20.620 33.932 1.00 29.37 105 SER D C 1
ATOM 4536 O O . SER D 2 112 ? -0.270 21.008 34.965 1.00 27.40 105 SER D O 1
ATOM 4539 N N . ILE D 2 113 ? -0.508 19.455 33.364 1.00 25.97 106 ILE D N 1
ATOM 4540 C CA . ILE D 2 113 ? 0.570 18.618 33.878 1.00 27.05 106 ILE D CA 1
ATOM 4541 C C . ILE D 2 113 ? 1.940 19.305 33.748 1.00 27.30 106 ILE D C 1
ATOM 4542 O O . ILE D 2 113 ? 2.755 19.248 34.676 1.00 27.32 106 ILE D O 1
ATOM 4547 N N . CYS D 2 114 ? 2.181 19.976 32.623 1.00 27.98 107 CYS D N 1
ATOM 4548 C CA . CYS D 2 114 ? 3.417 20.754 32.428 1.00 30.15 107 CYS D CA 1
ATOM 4549 C C . CYS D 2 114 ? 3.522 21.857 33.455 1.00 29.54 107 CYS D C 1
ATOM 4550 O O . CYS D 2 114 ? 4.597 22.142 33.980 1.00 29.06 107 CYS D O 1
ATOM 4553 N N . SER D 2 115 ? 2.391 22.461 33.773 1.00 30.97 108 SER D N 1
ATOM 4554 C CA . SER D 2 115 ? 2.366 23.492 34.781 1.00 32.44 108 SER D CA 1
ATOM 4555 C C . SER D 2 115 ? 2.663 22.929 36.178 1.00 31.84 108 SER D C 1
ATOM 4556 O O . SER D 2 115 ? 3.347 23.563 36.973 1.00 33.55 108 SER D O 1
ATOM 4559 N N . LEU D 2 116 ? 2.189 21.717 36.447 1.00 32.00 109 LEU D N 1
ATOM 4560 C CA . LEU D 2 116 ? 2.433 21.045 37.717 1.00 31.44 109 LEU D CA 1
ATOM 4561 C C . LEU D 2 116 ? 3.906 20.672 37.861 1.00 30.30 109 LEU D C 1
ATOM 4562 O O . LEU D 2 116 ? 4.476 20.728 38.949 1.00 30.01 109 LEU D O 1
ATOM 4567 N N . LEU D 2 117 ? 4.526 20.259 36.760 1.00 28.97 110 LEU D N 1
ATOM 4568 C CA . LEU D 2 117 ? 5.961 20.008 36.757 1.00 30.42 110 LEU D CA 1
ATOM 4569 C C . LEU D 2 117 ? 6.751 21.282 37.080 1.00 31.19 110 LEU D C 1
ATOM 4570 O O . LEU D 2 117 ? 7.747 21.236 37.793 1.00 32.03 110 LEU D O 1
ATOM 4575 N N . CYS D 2 118 ? 6.300 22.415 36.558 1.00 32.45 111 CYS D N 1
ATOM 4576 C CA . CYS D 2 118 ? 6.929 23.709 36.846 1.00 34.87 111 CYS D CA 1
ATOM 4577 C C . CYS D 2 118 ? 6.668 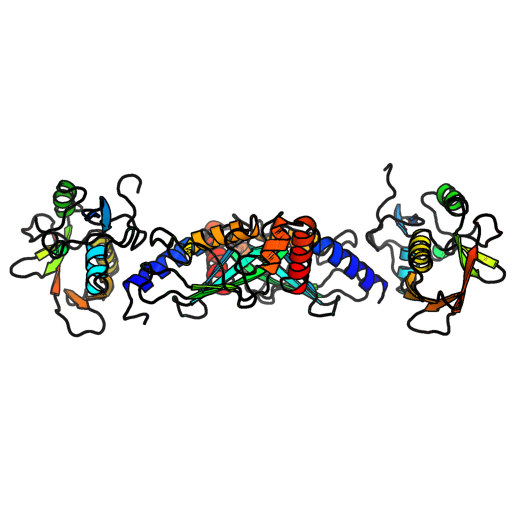24.210 38.278 1.00 37.25 111 CYS D C 1
ATOM 4578 O O . CYS D 2 118 ? 7.549 24.781 38.916 1.00 38.05 111 CYS D O 1
ATOM 4581 N N . ASP D 2 119 ? 5.447 23.993 38.774 1.00 38.84 112 ASP D N 1
ATOM 4582 C CA . ASP D 2 119 ? 5.023 24.534 40.065 1.00 40.91 112 ASP D CA 1
ATOM 4583 C C . ASP D 2 119 ? 4.216 23.448 40.758 1.00 40.37 112 ASP D C 1
ATOM 4584 O O . ASP D 2 119 ? 2.997 23.370 40.578 1.00 38.34 112 ASP D O 1
ATOM 4589 N N . PRO D 2 120 ? 4.907 22.564 41.504 1.00 40.73 113 PRO D N 1
ATOM 4590 C CA . PRO D 2 120 ? 4.217 21.461 42.171 1.00 41.09 113 PRO D CA 1
ATOM 4591 C C . PRO D 2 120 ? 3.224 21.941 43.219 1.00 42.58 113 PRO D C 1
ATOM 4592 O O . PRO D 2 120 ? 3.332 23.058 43.702 1.00 44.76 113 PRO D O 1
ATOM 4596 N N . ASN D 2 121 ? 2.247 21.097 43.533 1.00 45.32 114 ASN D N 1
ATOM 4597 C CA . ASN D 2 121 ? 1.191 21.438 44.480 1.00 47.89 114 ASN D CA 1
ATOM 4598 C C . ASN D 2 121 ? 1.352 20.686 45.816 1.00 47.96 114 ASN D C 1
ATOM 4599 O O . ASN D 2 121 ? 0.782 19.614 46.006 1.00 46.11 114 ASN D O 1
ATOM 4604 N N . PRO D 2 122 ? 2.120 21.253 46.757 1.00 52.85 115 PRO D N 1
ATOM 4605 C CA . PRO D 2 122 ? 2.453 20.504 47.973 1.00 55.41 115 PRO D CA 1
ATOM 4606 C C . PRO D 2 122 ? 1.256 20.262 48.918 1.00 57.09 115 PRO D C 1
ATOM 4607 O O . PRO D 2 122 ? 1.309 19.348 49.748 1.00 53.64 115 PRO D O 1
ATOM 4611 N N . ASP D 2 123 ? 0.190 21.051 48.777 1.00 58.45 116 ASP D N 1
ATOM 4612 C CA . ASP D 2 123 ? -1.018 20.877 49.585 1.00 60.81 116 ASP D CA 1
ATOM 4613 C C . ASP D 2 123 ? -1.948 19.765 49.067 1.00 55.47 116 ASP D C 1
ATOM 4614 O O . ASP D 2 123 ? -3.029 19.572 49.609 1.00 57.21 116 ASP D O 1
ATOM 4619 N N . ASP D 2 124 ? -1.527 19.023 48.045 1.00 50.89 117 ASP D N 1
ATOM 4620 C CA . ASP D 2 124 ? -2.277 17.858 47.545 1.00 49.49 117 ASP D CA 1
ATOM 4621 C C . ASP D 2 124 ? -1.294 16.670 47.485 1.00 48.75 117 ASP D C 1
ATOM 4622 O O . ASP D 2 124 ? -1.076 16.086 46.429 1.00 47.37 117 ASP D O 1
ATOM 4627 N N . PRO D 2 125 ? -0.697 16.312 48.645 1.00 52.00 118 PRO D N 1
ATOM 4628 C CA . PRO D 2 125 ? 0.528 15.506 48.698 1.00 52.00 118 PRO D CA 1
ATOM 4629 C C . PRO D 2 125 ? 0.352 14.000 48.503 1.00 50.35 118 PRO D C 1
ATOM 4630 O O . PRO D 2 125 ? 0.259 13.243 49.473 1.00 55.67 118 PRO D O 1
ATOM 4634 N N . LEU D 2 126 ? 0.359 13.579 47.244 1.00 44.24 119 LEU D N 1
ATOM 4635 C CA . LEU D 2 126 ? 0.327 12.163 46.892 1.00 42.40 119 LEU D CA 1
ATOM 4636 C C . LEU D 2 126 ? 1.547 11.398 47.428 1.00 42.79 119 LEU D C 1
ATOM 4637 O O . LEU D 2 126 ? 1.433 10.221 47.778 1.00 42.64 119 LEU D O 1
ATOM 4642 N N . VAL D 2 127 ? 2.700 12.070 47.479 1.00 41.59 120 VAL D N 1
ATOM 4643 C CA . VAL D 2 127 ? 3.929 11.517 48.051 1.00 43.44 120 VAL D CA 1
ATOM 4644 C C . VAL D 2 127 ? 4.355 12.425 49.214 1.00 45.99 120 VAL D C 1
ATOM 4645 O O . VAL D 2 127 ? 5.120 13.375 49.027 1.00 43.46 120 VAL D O 1
ATOM 4649 N N . PRO D 2 128 ? 3.852 12.137 50.433 1.00 48.71 121 PRO D N 1
ATOM 4650 C CA . PRO D 2 128 ? 4.090 13.009 51.585 1.00 51.43 121 PRO D CA 1
ATOM 4651 C C . PRO D 2 128 ? 5.555 13.356 51.853 1.00 50.57 121 PRO D C 1
ATOM 4652 O O . PRO D 2 128 ? 5.879 14.524 52.069 1.00 50.15 121 PRO D O 1
ATOM 4656 N N . ASP D 2 129 ? 6.430 12.358 51.839 1.00 52.06 122 ASP D N 1
ATOM 4657 C CA . ASP D 2 129 ? 7.845 12.593 52.125 1.00 54.18 122 ASP D CA 1
ATOM 4658 C C . ASP D 2 129 ? 8.446 13.617 51.148 1.00 49.77 122 ASP D C 1
ATOM 4659 O O . ASP D 2 129 ? 9.200 14.509 51.551 1.00 49.45 122 ASP D O 1
ATOM 4664 N N . ILE D 2 130 ? 8.090 13.503 49.872 1.00 46.28 123 ILE D N 1
ATOM 4665 C CA . ILE D 2 130 ? 8.551 14.460 48.852 1.00 44.64 123 ILE D CA 1
ATOM 4666 C C . ILE D 2 130 ? 7.915 15.840 49.060 1.00 45.55 123 ILE D C 1
ATOM 4667 O O . ILE D 2 130 ? 8.599 16.865 48.991 1.00 45.61 123 ILE D O 1
ATOM 4672 N N . ALA D 2 131 ? 6.614 15.855 49.339 1.00 45.88 124 ALA D N 1
ATOM 4673 C CA . ALA D 2 131 ? 5.899 17.102 49.590 1.00 46.06 124 ALA D CA 1
ATOM 4674 C C . ALA D 2 131 ? 6.521 17.880 50.746 1.00 50.30 124 ALA D C 1
ATOM 4675 O O . ALA D 2 131 ? 6.663 19.099 50.674 1.00 50.02 124 ALA D O 1
ATOM 4677 N N . GLN D 2 132 ? 6.905 17.169 51.801 1.00 53.68 125 GLN D N 1
ATOM 4678 C CA . GLN D 2 132 ? 7.500 17.807 52.966 1.00 60.37 125 GLN D CA 1
ATOM 4679 C C . GLN D 2 132 ? 8.831 18.456 52.611 1.00 57.82 125 GLN D C 1
ATOM 4680 O O . GLN D 2 132 ? 9.109 19.576 53.043 1.00 59.17 125 GLN D O 1
ATOM 4686 N N . ILE D 2 133 ? 9.636 17.760 51.812 1.00 55.47 126 ILE D N 1
ATOM 4687 C CA . ILE D 2 133 ? 10.921 18.303 51.344 1.00 54.84 126 ILE D CA 1
ATOM 4688 C C . ILE D 2 133 ? 10.712 19.553 50.487 1.00 53.21 126 ILE D C 1
ATOM 4689 O O . ILE D 2 133 ? 11.433 20.540 50.655 1.00 53.34 126 ILE D O 1
ATOM 4694 N N . TYR D 2 134 ? 9.727 19.507 49.589 1.00 49.80 127 TYR D N 1
ATOM 4695 C CA . TYR D 2 134 ? 9.401 20.649 48.732 1.00 49.26 127 TYR D CA 1
ATOM 4696 C C . TYR D 2 134 ? 9.160 21.902 49.566 1.00 53.83 127 TYR D C 1
ATOM 4697 O O . TYR D 2 134 ? 9.701 22.963 49.256 1.00 53.16 127 TYR D O 1
ATOM 4706 N N . LYS D 2 135 ? 8.353 21.760 50.621 1.00 56.55 128 LYS D N 1
ATOM 4707 C CA . LYS D 2 135 ? 8.034 22.864 51.531 1.00 61.51 128 LYS D CA 1
ATOM 4708 C C . LYS D 2 135 ? 9.225 23.303 52.389 1.00 64.19 128 LYS D C 1
ATOM 4709 O O . LYS D 2 135 ? 9.415 24.496 52.615 1.00 65.76 128 LYS D O 1
ATOM 4715 N N . SER D 2 136 ? 10.005 22.340 52.880 1.00 64.57 129 SER D N 1
ATOM 4716 C CA . SER D 2 136 ? 11.080 22.621 53.846 1.00 68.18 129 SER D CA 1
ATOM 4717 C C . SER D 2 136 ? 12.396 23.039 53.201 1.00 65.84 129 SER D C 1
ATOM 4718 O O . SER D 2 136 ? 13.071 23.940 53.692 1.00 66.40 129 SER D O 1
ATOM 4721 N N . ASP D 2 137 ? 12.755 22.368 52.109 1.00 61.91 130 ASP D N 1
ATOM 4722 C CA . ASP D 2 137 ? 14.084 22.484 51.525 1.00 61.29 130 ASP D CA 1
ATOM 4723 C C . ASP D 2 137 ? 13.997 22.382 50.003 1.00 58.71 130 ASP D C 1
ATOM 4724 O O . ASP D 2 137 ? 14.252 21.326 49.416 1.00 54.43 130 ASP D O 1
ATOM 4729 N N . LYS D 2 138 ? 13.644 23.501 49.379 1.00 59.59 131 LYS D N 1
ATOM 4730 C CA . LYS D 2 138 ? 13.396 23.550 47.942 1.00 59.53 131 LYS D CA 1
ATOM 4731 C C . LYS D 2 138 ? 14.665 23.283 47.127 1.00 58.67 131 LYS D C 1
ATOM 4732 O O . LYS D 2 138 ? 14.591 22.695 46.050 1.00 54.43 131 LYS D O 1
ATOM 4738 N N . GLU D 2 139 ? 15.818 23.699 47.648 1.00 62.35 132 GLU D N 1
ATOM 4739 C CA . GLU D 2 139 ? 17.104 23.444 46.993 1.00 64.07 132 GLU D CA 1
ATOM 4740 C C . GLU D 2 139 ? 17.356 21.946 46.918 1.00 59.04 132 GLU D C 1
ATOM 4741 O O . GLU D 2 139 ? 17.759 21.431 45.874 1.00 56.58 132 GLU D O 1
ATOM 4747 N N . LYS D 2 140 ? 17.120 21.259 48.036 1.00 57.33 133 LYS D N 1
ATOM 4748 C CA . LYS D 2 140 ? 17.259 19.808 48.111 1.00 55.95 133 LYS D CA 1
ATOM 4749 C C . LYS D 2 140 ? 16.224 19.121 47.222 1.00 52.31 133 LYS D C 1
ATOM 4750 O O . LYS D 2 140 ? 16.537 18.143 46.546 1.00 50.44 133 LYS D O 1
ATOM 4756 N N . TYR D 2 141 ? 14.992 19.623 47.232 1.00 50.14 134 TYR D N 1
ATOM 4757 C CA . TYR D 2 141 ? 13.964 19.103 46.338 1.00 47.27 134 TYR D CA 1
ATOM 4758 C C . TYR D 2 141 ? 14.422 19.181 44.883 1.00 45.73 134 TYR D C 1
ATOM 4759 O O . TYR D 2 141 ? 14.424 18.170 44.167 1.00 41.17 134 TYR D O 1
ATOM 4768 N N . ASN D 2 142 ? 14.783 20.388 44.451 1.00 46.17 135 ASN D N 1
ATOM 4769 C CA . ASN D 2 142 ? 15.261 20.611 43.088 1.00 45.75 135 ASN D CA 1
ATOM 4770 C C . ASN D 2 142 ? 16.444 19.706 42.759 1.00 44.58 135 ASN D C 1
ATOM 4771 O O . ASN D 2 142 ? 16.529 19.147 41.666 1.00 42.37 135 ASN D O 1
ATOM 4776 N N . ARG D 2 143 ? 17.347 19.550 43.715 1.00 45.99 136 ARG D N 1
ATOM 4777 C CA . ARG D 2 143 ? 18.501 18.686 43.517 1.00 47.86 136 ARG D CA 1
ATOM 4778 C C . ARG D 2 143 ? 18.065 17.241 43.230 1.00 43.34 136 ARG D C 1
ATOM 4779 O O . ARG D 2 143 ? 18.521 16.615 42.260 1.00 41.35 136 ARG D O 1
ATOM 4787 N N . HIS D 2 144 ? 17.172 16.721 44.065 1.00 43.42 137 HIS D N 1
ATOM 4788 C CA . HIS D 2 144 ? 16.644 15.372 43.859 1.00 42.16 137 HIS D CA 1
ATOM 4789 C C . HIS D 2 144 ? 15.873 15.234 42.562 1.00 38.01 137 HIS D C 1
ATOM 4790 O O . HIS D 2 144 ? 15.985 14.206 41.904 1.00 38.00 137 HIS D O 1
ATOM 4797 N N . ALA D 2 145 ? 15.082 16.250 42.211 1.00 36.55 138 ALA D N 1
ATOM 4798 C CA . ALA D 2 145 ?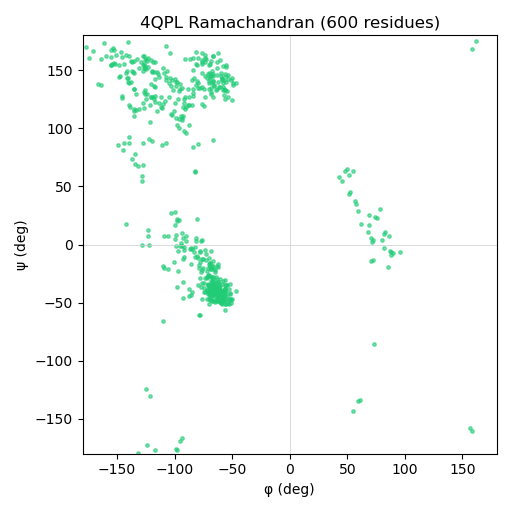 14.302 16.230 40.967 1.00 34.77 138 ALA D CA 1
ATOM 4799 C C . ALA D 2 145 ? 15.211 16.169 39.732 1.00 33.92 138 ALA D C 1
ATOM 4800 O O . ALA D 2 145 ? 14.953 15.400 38.826 1.00 32.51 138 ALA D O 1
ATOM 4802 N N . ARG D 2 146 ? 16.266 16.978 39.704 1.00 37.01 139 ARG D N 1
ATOM 4803 C CA . ARG D 2 146 ? 17.286 16.899 38.635 1.00 37.68 139 ARG D CA 1
ATOM 4804 C C . ARG D 2 146 ? 18.007 15.541 38.550 1.00 37.15 139 ARG D C 1
ATOM 4805 O O . ARG D 2 146 ? 18.188 14.995 37.449 1.00 35.38 139 ARG D O 1
ATOM 4813 N N . GLU D 2 147 ? 18.428 15.019 39.700 1.00 39.66 140 GLU D N 1
ATOM 4814 C CA . GLU D 2 147 ? 19.096 13.710 39.778 1.00 41.50 140 GLU D CA 1
ATOM 4815 C C . GLU D 2 147 ? 18.253 12.566 39.224 1.00 37.58 140 GLU D C 1
ATOM 4816 O O . GLU D 2 147 ? 18.756 11.743 38.460 1.00 36.60 140 GLU D O 1
ATOM 4822 N N . TRP D 2 148 ? 16.983 12.512 39.621 1.00 35.72 141 TRP D N 1
ATOM 4823 C CA . TRP D 2 148 ? 16.064 11.520 39.082 1.00 35.19 141 TRP D CA 1
ATOM 4824 C C . TRP D 2 148 ? 15.769 11.764 37.601 1.00 32.22 141 TRP D C 1
ATOM 4825 O O . TRP D 2 148 ? 15.590 10.817 36.845 1.00 32.28 141 TRP D O 1
ATOM 4836 N N . THR D 2 149 ? 15.704 13.024 37.174 1.00 31.23 142 THR D N 1
ATOM 4837 C CA . THR D 2 149 ? 15.533 13.312 35.742 1.00 30.91 142 THR D CA 1
ATOM 4838 C C . THR D 2 149 ? 16.699 12.705 34.957 1.00 31.92 142 THR D C 1
ATOM 4839 O O . THR D 2 149 ? 16.484 12.043 33.952 1.00 32.06 142 THR D O 1
ATOM 4843 N N . GLN D 2 150 ? 17.918 12.895 35.454 1.00 34.07 143 GLN D N 1
ATOM 4844 C CA . GLN D 2 150 ? 19.101 12.379 34.785 1.00 36.92 143 GLN D CA 1
ATOM 4845 C C . GLN D 2 150 ? 19.122 10.853 34.797 1.00 37.49 143 GLN D C 1
ATOM 4846 O O . GLN D 2 150 ? 19.443 10.225 33.785 1.00 37.56 143 GLN D O 1
ATOM 4852 N N . LYS D 2 151 ? 18.741 10.269 35.930 1.00 37.69 144 LYS D N 1
ATOM 4853 C CA . LYS D 2 151 ? 18.784 8.819 36.104 1.00 41.39 144 LYS D CA 1
ATOM 4854 C C . LYS D 2 151 ? 17.744 8.082 35.273 1.00 38.12 144 LYS D C 1
ATOM 4855 O O . LYS D 2 151 ? 18.064 7.102 34.606 1.00 38.24 144 LYS D O 1
ATOM 4861 N N . TYR D 2 152 ? 16.508 8.565 35.303 1.00 36.27 145 TYR D N 1
ATOM 4862 C CA . TYR D 2 152 ? 15.373 7.807 34.782 1.00 37.84 145 TYR D CA 1
ATOM 4863 C C . TYR D 2 152 ? 14.752 8.352 33.488 1.00 36.07 145 TYR D C 1
ATOM 4864 O O . TYR D 2 152 ? 14.047 7.615 32.794 1.00 36.28 145 TYR D O 1
ATOM 4873 N N . ALA D 2 153 ? 15.025 9.624 33.161 1.00 34.20 146 ALA D N 1
ATOM 4874 C CA . ALA D 2 153 ? 14.349 10.312 32.069 1.00 31.82 146 ALA D CA 1
ATOM 4875 C C . ALA D 2 153 ? 15.288 10.874 30.998 1.00 32.13 146 ALA D C 1
ATOM 4876 O O . ALA D 2 153 ? 14.844 11.575 30.100 1.00 30.61 146 ALA D O 1
ATOM 4878 N N . MET D 2 154 ? 16.579 10.559 31.070 1.00 32.26 147 MET D N 1
ATOM 4879 C CA . MET D 2 154 ? 17.537 11.003 30.066 1.00 34.88 147 MET D CA 1
ATOM 4880 C C . MET D 2 154 ? 18.267 9.803 29.468 1.00 38.11 147 MET D C 1
ATOM 4881 O O . MET D 2 154 ? 18.379 8.752 30.110 1.00 40.55 147 MET D O 1
#

Sequence (608 aa):
SLTVPECAICLQTCVHPVSLPCKHVFCYLCVKGASWLGKRCALCRQEIPEDFLDKPTLLSPEELKAASRGNGEYAWYYEGRNGWWQYDERTSRELEDAFSKGKKNTEMLIAGFLYVADLENMVQYRRNEHGRRRKIKRDIIDIPKKGVAGLRLHAMALKRIQKELSDLQRDPPAHCSAGPVGDDLFHWQATIMGPPDSAYQGGVFFLTVHFPTDYPFKPPKIAFTTKIYHPNINSNGSICLDILRSQWSPALTVSKVLLSICSLLCDPNPDDPLVPDIAQIYKSDKEKYNRHAREWTQKYAMSLTVPECAICLQTCVHPVSLPCKHVFCYLCVKGASWLGKRCALCRQEIPEDFLDKPTLLSPEELKAASRGNGEYAWYYEGRNGWWQYDERTSRELEDAFSKGKKNTEMLIAGFLYVADLENMVQYRRNEHGRRRKIKRDIIDIPKKGVAGLRLHHHHHAMALKRIQKELSDLQRDPPAHCSAGPVGDDLFHWQATIMGPPDSAYQGGVFFLTVHFPTDYPFKPPKIAFTTKIYHPNINSNGSICLDILRSQWSPALTVSKVLLSICSLLCDPNPDDPLVPDIAQIYKSDKEKYNRHAREWTQKYAM

GO terms:
  GO:0005515 protein binding (F, IPI)

B-factor: mean 39.76, std 14.97, range [17.92, 117.75]

InterPro domains:
  IPR001841 Zinc finger, RING-type [PS50089] (38-76)
  IPR001841 Zinc finger, RING-type [SM00184] (38-75)
  IPR004170 WWE domain [PF02825] (105-169)
  IPR004170 WWE domain [PS50918] (93-169)
  IPR013083 Zinc finger, RING/FYVE/PHD-type [G3DSA:3.30.40.10] (13-105)
  IPR017907 Zinc finger, RING-type, conserved site [PS00518] (53-62)
  IPR018123 WWE domain, subgroup [SM00678] (102-177)
  IPR033509 E3 ubiquitin-protein ligase RNF146 [PTHR13417] (19-194)
  IPR037197 WWE domain superfamily [G3DSA:3.30.720.50] (106-185)
  IPR037197 WWE domain superfamily [SSF117839] (77-183)
  IPR044110 RNF146, RING finger, HC subclass [cd16546] (36-85)

Organism: Mus musculus (NCBI:txid10090)

Solvent-accessible surface area: 30809 Å² total; per-residue (Å²): 139,193,104,79,46,114,0,10,4,24,20,65,71,7,14,22,18,0,20,5,89,32,170,56,28,2,6,4,31,22,6,57,5,4,42,132,100,64,46,125,3,14,52,35,166,109,116,36,51,180,72,8,44,119,150,29,82,39,80,29,76,112,108,5,116,41,22,19,155,52,64,64,144,79,0,0,0,34,70,12,200,161,30,66,29,6,3,8,87,76,11,10,133,61,0,27,53,0,91,84,135,60,92,136,82,18,82,9,61,28,11,16,60,21,27,19,0,26,17,126,111,51,5,11,24,24,128,108,84,99,61,125,113,100,108,5,53,93,47,94,14,127,35,124,43,40,0,1,5,23,5,151,106,155,11,21,1,46,68,4,0,69,57,7,22,52,52,7,24,136,101,23,11,60,63,1,3,2,0,38,84,61,146,60,34,39,82,2,70,2,10,0,10,3,6,75,142,12,17,2,42,4,0,11,1,64,0,58,2,82,1,28,76,19,0,0,34,106,36,3,159,10,29,7,84,17,84,11,15,0,0,0,2,40,105,127,4,53,18,20,18,64,29,26,116,88,105,25,26,3,43,36,21,0,26,98,0,0,76,35,0,8,66,15,3,61,100,14,64,22,118,37,69,64,33,81,110,16,0,106,36,31,121,96,60,111,123,67,3,49,85,41,0,107,88,72,4,66,147,83,7,47,98,192,125,49,56,111,0,10,7,29,16,66,47,8,12,19,22,0,22,5,85,32,166,62,27,1,6,4,32,17,6,56,4,5,38,127,111,57,48,121,3,17,52,36,163,104,124,40,61,170,93,9,44,101,154,35,79,31,76,47,82,117,116,9,98,35,34,17,136,48,95,55,127,56,5,0,0,33,52,6,173,152,32,64,19,9,5,8,98,82,13,19,138,64,0,35,53,0,96,85,137,62,94,134,82,16,79,10,56,28,12,13,58,23,34,18,0,20,16,109,104,52,10,10,58,55,103,112,83,190,51,121,142,66,131,6,50,97,47,96,17,131,34,126,47,43,0,2,6,21,3,142,108,100,62,67,137,60,3,28,3,18,76,5,0,73,51,6,24,62,46,5,22,134,95,25,13,59,60,2,3,2,0,40,55,66,134,42,29,11,49,0,76,1,9,0,10,5,6,74,144,11,17,2,46,4,0,11,1,62,0,31,0,87,12,34,67,35,3,1,32,103,18,1,136,12,31,8,82,17,81,10,15,0,0,0,2,40,105,126,5,50,20,22,18,59,30,20,113,92,107,24,26,3,46,36,24,0,24,99,0,0,84,33,0,12,64,16,3,61,103,14,63,27,117,35,63,65,33,87,115,17,2,106,40,28,117,87,62,112,116,68,3,57,91,37,0,96,76,73,3,66,150,87,8,45

Nearest PDB structures (foldseek):
  4qpl-assembly2_C  TM=9.857E-01  e=1.366E-31  Mus musculus
  3v3l-assembly1_A  TM=9.721E-01  e=6.341E-14  Homo sapiens
  1ujr-assembly1_A  TM=6.962E-01  e=5.955E-14  Mus musculus
  9bks-assembly1_A  TM=8.595E-01  e=9.457E-05  Homo sapiens
  1x4r-assembly1_A  TM=6.731E-01  e=3.755E-04  Mus musculus

Secondary structure (DSSP, 8-state):
--SPPBPTTTSSB-SSEEE-TT--EEEHHHHHHHHTTT---TTT-PPPPTTTTTS--BS-HHHHHHHTTTSTTEEEEEEETTEEEEPPHHHHHHHHHHHHTT-SEEEEEETTEEEEEETTTTEEEESS-TTSEEEEEEEESSS--SEETTEE-/-HHHHHHHHHHHHHHHHSPPTTEEEEEETTEEEEEEEEEEPPTTSTTTT-EEEEEEE--TTTTSSPPEEEE-S---BTTB-TT-BB--GGGTTT--TT--HHHHHHHHHHHHHS--TTS-SSHHHHHHHHH-HHHHHHHHHHHHHHHH-/--SSPBPTTTSSBPSSEEE-TT--EEEHHHHHHHHTTT---TTT-PPPPTTTTTS--BSSHHHHHHHHHTTSSEEEEEEETTEEEEPPHHHHHHHHHHHHTT-SEEEEEETTEEEE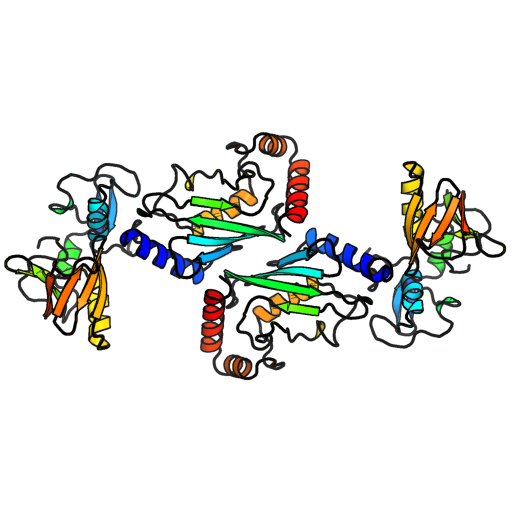EETTTTEEEETTS----EEEEEEESSS--SEETTEE-/-TTTTHHHHHHHHHHHHHHHHSPPTTEEEEEETTEEEEEEEEEEPPTTSTTTT-EEEEEEE--TTTTSSPPEEEESS---BTTB-TT-BB--GGGTTT--TT--HHHHHHHHHHHHHS--TTS-SSHHHHHHHHH-HHHHHHHHHHHHHHHH-

CATH classification: 3.30.720.50

Radius of gyration: 34.7 Å; Cα contacts (8 Å, |Δi|>4): 1181; chains: 4; bounding box: 115×43×60 Å